Protein 5FQL (pdb70)

B-factor: mean 78.24, std 33.69, range [38.45, 280.52]

Structure (mmCIF, N/CA/C/O backbone):
data_5FQL
#
_entry.id   5FQL
#
_cell.length_a   71.050
_cell.length_b   71.050
_cell.length_c   285.879
_cell.angle_alpha   90.00
_cell.angle_beta   90.00
_cell.angle_gamma   120.00
#
_symmetry.space_group_name_H-M   'P 31 1 2'
#
loop_
_entity.id
_entity.type
_entity.pdbx_description
1 polymer IDURONATE-2-SULFATASE
2 branched 2-acetamido-2-deoxy-beta-D-glucopyranose-(1-4)-[alpha-L-fucopyranose-(1-6)]2-acetamido-2-deoxy-beta-D-glucopyranose
3 branched 2-acetamido-2-deoxy-beta-D-glucopyranose-(1-4)-2-acetamido-2-deoxy-beta-D-glucopyranose
4 non-polymer 'CALCIUM ION'
5 non-polymer 2-acetamido-2-deoxy-beta-D-glucopyranose
6 non-polymer 'CHLORIDE ION'
7 water water
#
loop_
_atom_site.group_PDB
_atom_site.id
_atom_site.type_symbol
_atom_site.label_atom_id
_atom_site.label_alt_id
_atom_site.label_comp_id
_atom_site.label_asym_id
_atom_site.label_entity_id
_atom_site.label_seq_id
_atom_site.pdbx_PDB_ins_code
_atom_site.Cartn_x
_atom_site.Cartn_y
_atom_site.Cartn_z
_atom_site.occupancy
_atom_site.B_iso_or_equiv
_atom_site.auth_seq_id
_atom_site.auth_comp_id
_atom_site.auth_asym_id
_atom_site.auth_atom_id
_atom_site.pdbx_PDB_model_num
ATOM 1 N N . THR A 1 9 ? 56.708 15.091 116.765 1.00 188.04 34 THR A N 1
ATOM 2 C CA . THR A 1 9 ? 55.394 15.316 116.175 1.00 183.08 34 THR A CA 1
ATOM 3 C C . THR A 1 9 ? 54.315 14.577 116.963 1.00 174.33 34 THR A C 1
ATOM 4 O O . THR A 1 9 ? 54.378 13.360 117.132 1.00 178.20 34 THR A O 1
ATOM 14 N N . ASP A 1 10 ? 53.326 15.327 117.447 1.00 159.72 35 ASP A N 1
ATOM 15 C CA . ASP A 1 10 ? 52.253 14.774 118.260 1.00 143.06 35 ASP A CA 1
ATOM 16 C C . ASP A 1 10 ? 50.923 15.344 117.789 1.00 128.64 35 ASP A C 1
ATOM 17 O O . ASP A 1 10 ? 50.867 16.241 116.943 1.00 132.70 35 ASP A O 1
ATOM 26 N N . ALA A 1 11 ? 49.843 14.808 118.350 1.00 107.97 36 ALA A N 1
ATOM 27 C CA . ALA A 1 11 ? 48.498 15.288 118.077 1.00 90.26 36 ALA A CA 1
ATOM 28 C C . ALA A 1 11 ? 48.079 16.290 119.145 1.00 78.07 36 ALA A C 1
ATOM 29 O O . ALA A 1 11 ? 48.465 16.183 120.312 1.00 73.12 36 ALA A O 1
ATOM 36 N N . LEU A 1 12 ? 47.281 17.270 118.731 1.00 74.38 37 LEU A N 1
ATOM 37 C CA . LEU A 1 12 ? 46.887 18.356 119.616 1.00 70.30 37 LEU A CA 1
ATOM 38 C C . LEU A 1 12 ? 45.678 17.963 120.454 1.00 66.38 37 LEU A C 1
ATOM 39 O O . LEU A 1 12 ? 44.784 17.250 119.988 1.00 65.40 37 LEU A O 1
ATOM 55 N N . ASN A 1 13 ? 45.658 18.434 121.698 1.00 61.14 38 ASN A N 1
ATOM 56 C CA . ASN A 1 13 ? 44.487 18.273 122.543 1.00 60.33 38 ASN A CA 1
ATOM 57 C C . ASN A 1 13 ? 43.398 19.250 122.113 1.00 55.56 38 ASN A C 1
ATOM 58 O O . ASN A 1 13 ? 43.644 20.215 121.384 1.00 59.08 38 ASN A O 1
ATOM 69 N N . VAL A 1 14 ? 42.179 18.987 122.576 1.00 55.21 39 VAL A N 1
ATOM 70 C CA . VAL A 1 14 ? 41.025 19.824 122.273 1.00 50.89 39 VAL A CA 1
ATOM 71 C C . VAL A 1 14 ? 40.293 20.127 123.570 1.00 53.61 39 VAL A C 1
ATOM 72 O O . VAL A 1 14 ? 39.928 19.208 124.312 1.00 49.91 39 VAL A O 1
ATOM 85 N N . LEU A 1 15 ? 40.083 21.410 123.839 1.00 53.85 40 LEU A N 1
ATOM 86 C CA . LEU A 1 15 ? 39.191 21.864 124.897 1.00 51.92 40 LEU A CA 1
ATOM 87 C C . LEU A 1 15 ? 38.015 22.562 124.226 1.00 52.60 40 LEU A C 1
ATOM 88 O O . LEU A 1 15 ? 38.166 23.662 123.684 1.00 52.08 40 LEU A O 1
ATOM 104 N N . LEU A 1 16 ? 36.855 21.915 124.247 1.00 51.66 41 LEU A N 1
ATOM 105 C CA . LEU A 1 16 ? 35.632 22.470 123.682 1.00 50.44 41 LEU A CA 1
ATOM 106 C C . LEU A 1 16 ? 34.778 23.031 124.813 1.00 50.95 41 LEU A C 1
ATOM 107 O O . LEU A 1 16 ? 34.315 22.278 125.676 1.00 47.30 41 LEU A O 1
ATOM 123 N N . ILE A 1 17 ? 34.579 24.346 124.808 1.00 52.54 42 ILE A N 1
ATOM 124 C CA . ILE A 1 17 ? 33.767 25.028 125.809 1.00 49.26 42 ILE A CA 1
ATOM 125 C C . ILE A 1 17 ? 32.434 25.391 125.171 1.00 49.37 42 ILE A C 1
ATOM 126 O O . ILE A 1 17 ? 32.392 26.124 124.176 1.00 48.26 42 ILE A O 1
ATOM 142 N N . ILE A 1 18 ? 31.346 24.888 125.749 1.00 51.44 43 ILE A N 1
ATOM 143 C CA . ILE A 1 18 ? 29.991 25.177 125.292 1.00 44.76 43 ILE A CA 1
ATOM 144 C C . ILE A 1 18 ? 29.272 25.919 126.407 1.00 51.19 43 ILE A C 1
ATOM 145 O O . ILE A 1 18 ? 29.331 25.505 127.570 1.00 47.78 43 ILE A O 1
ATOM 161 N N . VAL A 1 19 ? 28.589 27.005 126.055 1.00 47.13 44 VAL A N 1
ATOM 162 C CA . VAL A 1 19 ? 27.825 27.794 127.012 1.00 46.69 44 VAL A CA 1
ATOM 163 C C . VAL A 1 19 ? 26.357 27.752 126.613 1.00 47.47 44 VAL A C 1
ATOM 164 O O . VAL A 1 19 ? 26.018 27.935 125.438 1.00 50.50 44 VAL A O 1
ATOM 177 N N . ASP A 1 20 ? 25.494 27.530 127.596 1.00 47.26 45 ASP A N 1
ATOM 178 C CA . ASP A 1 20 ? 24.063 27.394 127.364 1.00 46.36 45 ASP A CA 1
ATOM 179 C C . ASP A 1 20 ? 23.426 28.778 127.272 1.00 43.88 45 ASP A C 1
ATOM 180 O O . ASP A 1 20 ? 23.507 29.569 128.217 1.00 45.86 45 ASP A O 1
ATOM 189 N N . ASP A 1 21 ? 22.814 29.077 126.126 1.00 46.05 46 ASP A N 1
ATOM 190 C CA . ASP A 1 21 ? 22.015 30.289 125.933 1.00 44.60 46 ASP A CA 1
ATOM 191 C C . ASP A 1 21 ? 22.855 31.564 125.958 1.00 45.74 46 ASP A C 1
ATOM 192 O O . ASP A 1 21 ? 22.341 32.641 126.270 1.00 47.29 46 ASP A O 1
ATOM 201 N N . LEU A 1 22 ? 24.138 31.477 125.620 1.00 43.42 47 LEU A N 1
ATOM 202 C CA . LEU A 1 22 ? 25.000 32.653 125.577 1.00 43.59 47 LEU A CA 1
ATOM 203 C C . LEU A 1 22 ? 24.926 33.294 124.196 1.00 47.85 47 LEU A C 1
ATOM 204 O O . LEU A 1 22 ? 25.316 32.679 123.197 1.00 45.73 47 LEU A O 1
ATOM 220 N N . ARG A 1 23 ? 24.427 34.523 124.142 1.00 51.79 48 ARG A N 1
ATOM 221 C CA . ARG A 1 23 ? 24.527 35.338 122.944 1.00 52.09 48 ARG A CA 1
ATOM 222 C C . ARG A 1 23 ? 25.873 36.049 122.929 1.00 56.37 48 ARG A C 1
ATOM 223 O O . ARG A 1 23 ? 26.574 36.105 123.941 1.00 55.83 48 ARG A O 1
ATOM 244 N N . PRO A 1 24 ? 26.269 36.617 121.788 1.00 56.14 49 PRO A N 1
ATOM 245 C CA . PRO A 1 24 ? 27.583 37.275 121.720 1.00 56.47 49 PRO A CA 1
ATOM 246 C C . PRO A 1 24 ? 27.615 38.638 122.396 1.00 59.32 49 PRO A C 1
ATOM 247 O O . PRO A 1 24 ? 28.172 39.592 121.842 1.00 57.61 49 PRO A O 1
ATOM 258 N N . SER A 1 25 ? 27.030 38.752 123.591 1.00 60.98 50 SER A N 1
ATOM 259 C CA . SER A 1 25 ? 27.124 39.983 124.375 1.00 63.80 50 SER A CA 1
ATOM 260 C C . SER A 1 25 ? 28.471 39.980 125.101 1.00 63.09 50 SER A C 1
ATOM 261 O O . SER A 1 25 ? 28.574 39.786 126.314 1.00 64.64 50 SER A O 1
ATOM 269 N N . LEU A 1 26 ? 29.523 40.194 124.314 1.00 60.53 51 LEU A N 1
ATOM 270 C CA . LEU A 1 26 ? 30.894 40.060 124.779 1.00 56.11 51 LEU A CA 1
ATOM 271 C C . LEU A 1 26 ? 31.719 41.232 124.270 1.00 61.95 51 LEU A C 1
ATOM 272 O O . LEU A 1 26 ? 31.446 41.787 123.202 1.00 62.11 51 LEU A O 1
ATOM 288 N N . GLY A 1 27 ? 32.741 41.598 125.046 1.00 61.92 52 GLY A N 1
ATOM 289 C CA . GLY A 1 27 ? 33.603 42.698 124.646 1.00 64.10 52 GLY A CA 1
ATOM 290 C C . GLY A 1 27 ? 34.251 42.474 123.293 1.00 62.83 52 GLY A C 1
ATOM 291 O O . GLY A 1 27 ? 34.365 43.402 122.488 1.00 63.07 52 GLY A O 1
ATOM 295 N N . CYS A 1 28 ? 34.684 41.242 123.022 1.00 61.23 53 CYS A N 1
ATOM 296 C CA . CYS A 1 28 ? 35.351 40.934 121.762 1.00 64.38 53 CYS A CA 1
ATOM 297 C C . CYS A 1 28 ? 34.388 40.862 120.584 1.00 64.37 53 CYS A C 1
ATOM 298 O O . CYS A 1 28 ? 34.844 40.671 119.451 1.00 68.07 53 CYS A O 1
ATOM 306 N N . TYR A 1 29 ? 33.082 41.004 120.817 1.00 63.93 54 TYR A N 1
ATOM 307 C CA . TYR A 1 29 ? 32.093 41.100 119.751 1.00 58.02 54 TYR A CA 1
ATOM 308 C C . TYR A 1 29 ? 31.508 42.503 119.642 1.00 60.87 54 TYR A C 1
ATOM 309 O O . TYR A 1 29 ? 30.466 42.691 119.007 1.00 60.91 54 TYR A O 1
ATOM 327 N N . GLY A 1 30 ? 32.158 43.493 120.253 1.00 58.66 55 GLY A N 1
ATOM 328 C CA . GLY A 1 30 ? 31.732 44.870 120.148 1.00 60.55 55 GLY A CA 1
ATOM 329 C C . GLY A 1 30 ? 30.819 45.354 121.252 1.00 60.62 55 GLY A C 1
ATOM 330 O O . GLY A 1 30 ? 30.351 46.497 121.185 1.00 62.26 55 GLY A O 1
ATOM 334 N N . ASP A 1 31 ? 30.550 44.533 122.264 1.00 65.29 56 ASP A N 1
ATOM 335 C CA . ASP A 1 31 ? 29.686 44.936 123.369 1.00 69.82 56 ASP A CA 1
ATOM 336 C C . ASP A 1 31 ? 30.521 45.709 124.383 1.00 70.97 56 ASP A C 1
ATOM 337 O O . ASP A 1 31 ? 31.321 45.121 125.119 1.00 73.91 56 ASP A O 1
ATOM 346 N N . LYS A 1 32 ? 30.337 47.025 124.424 1.00 71.18 57 LYS A N 1
ATOM 347 C CA . LYS A 1 32 ? 31.121 47.900 125.285 1.00 75.37 57 LYS A CA 1
ATOM 348 C C . LYS A 1 32 ? 30.556 48.011 126.698 1.00 72.78 57 LYS A C 1
ATOM 349 O O . LYS A 1 32 ? 31.034 48.840 127.478 1.00 71.31 57 LYS A O 1
ATOM 368 N N . LEU A 1 33 ? 29.560 47.197 127.044 1.00 75.08 58 LEU A N 1
ATOM 369 C CA . LEU A 1 33 ? 28.970 47.195 128.377 1.00 79.83 58 LEU A CA 1
ATOM 370 C C . LEU A 1 33 ? 29.316 45.943 129.168 1.00 75.14 58 LEU A C 1
ATOM 371 O O . LEU A 1 33 ? 29.767 46.038 130.314 1.00 74.45 58 LEU A O 1
ATOM 387 N N . VAL A 1 34 ? 29.113 44.764 128.583 1.00 68.43 59 VAL A N 1
ATOM 388 C CA . VAL A 1 34 ? 29.378 43.518 129.291 1.00 66.71 59 VAL A CA 1
ATOM 389 C C . VAL A 1 34 ? 30.878 43.360 129.492 1.00 67.64 59 VAL A C 1
ATOM 390 O O . VAL A 1 34 ? 31.673 43.570 128.566 1.00 70.77 59 VAL A O 1
ATOM 403 N N . ARG A 1 35 ? 31.273 42.984 130.706 1.00 67.74 60 ARG A N 1
ATOM 404 C CA . ARG A 1 35 ? 32.674 42.760 131.046 1.00 69.99 60 ARG A CA 1
ATOM 405 C C . ARG A 1 35 ? 32.976 41.272 130.915 1.00 64.04 60 ARG A C 1
ATOM 406 O O . ARG A 1 35 ? 32.572 40.471 131.764 1.00 62.61 60 ARG A O 1
ATOM 427 N N . SER A 1 36 ? 33.687 40.905 129.851 1.00 62.07 61 SER A N 1
ATOM 428 C CA . SER A 1 36 ? 34.112 39.525 129.616 1.00 59.29 61 SER A CA 1
ATOM 429 C C . SER A 1 36 ? 35.604 39.506 129.304 1.00 61.71 61 SER A C 1
ATOM 430 O O . SER A 1 36 ? 36.026 39.082 128.225 1.00 61.15 61 SER A O 1
ATOM 438 N N . PRO A 1 37 ? 36.437 39.958 130.245 1.00 59.87 62 PRO A N 1
ATOM 439 C CA . PRO A 1 37 ? 37.872 40.095 129.938 1.00 63.52 62 PRO A CA 1
ATOM 440 C C . PRO A 1 37 ? 38.561 38.780 129.616 1.00 60.30 62 PRO A C 1
ATOM 441 O O . PRO A 1 37 ? 39.443 38.748 128.749 1.00 62.83 62 PRO A O 1
ATOM 452 N N . ASN A 1 38 ? 38.189 37.688 130.288 1.00 60.15 63 ASN A N 1
ATOM 453 C CA . ASN A 1 38 ? 38.869 36.417 130.059 1.00 60.01 63 ASN A CA 1
ATOM 454 C C . ASN A 1 38 ? 38.527 35.842 128.691 1.00 60.63 63 ASN A C 1
ATOM 455 O O . ASN A 1 38 ? 39.403 35.311 127.999 1.00 60.40 63 ASN A O 1
ATOM 466 N N . ILE A 1 39 ? 37.260 35.931 128.284 1.00 59.54 64 ILE A N 1
ATOM 467 C CA . ILE A 1 39 ? 36.882 35.467 126.954 1.00 59.32 64 ILE A CA 1
ATOM 468 C C . ILE A 1 39 ? 37.512 36.353 125.888 1.00 58.18 64 ILE A C 1
ATOM 469 O O . ILE A 1 39 ? 37.998 35.862 124.862 1.00 57.03 64 ILE A O 1
ATOM 485 N N . ASP A 1 40 ? 37.515 37.670 126.109 1.00 59.67 65 ASP A N 1
ATOM 486 C CA . ASP A 1 40 ? 38.172 38.571 125.169 1.00 60.70 65 ASP A CA 1
ATOM 487 C C . ASP A 1 40 ? 39.652 38.237 125.038 1.00 62.91 65 ASP A C 1
ATOM 488 O O . ASP A 1 40 ? 40.224 38.332 123.945 1.00 62.16 65 ASP A O 1
ATOM 497 N N . GLN A 1 41 ? 40.292 37.841 126.142 1.00 63.94 66 GLN A N 1
ATOM 498 C CA . GLN A 1 41 ? 41.706 37.489 126.086 1.00 65.41 66 GLN A CA 1
ATOM 499 C C . GLN A 1 41 ? 41.918 36.204 125.297 1.00 62.62 66 GLN A C 1
ATOM 500 O O . GLN A 1 41 ? 42.911 36.070 124.574 1.00 65.68 66 GLN A O 1
ATOM 514 N N . LEU A 1 42 ? 40.998 35.245 125.427 1.00 58.21 67 LEU A N 1
ATOM 515 C CA . LEU A 1 42 ? 41.026 34.077 124.554 1.00 56.22 67 LEU A CA 1
ATOM 516 C C . LEU A 1 42 ? 40.922 34.490 123.091 1.00 57.87 67 LEU A C 1
ATOM 517 O O . LEU A 1 42 ? 41.631 33.952 122.232 1.00 57.09 67 LEU A O 1
ATOM 533 N N . ALA A 1 43 ? 40.040 35.444 122.787 1.00 54.62 68 ALA A N 1
ATOM 534 C CA . ALA A 1 43 ? 39.860 35.869 121.403 1.00 60.03 68 ALA A CA 1
ATOM 535 C C . ALA A 1 43 ? 41.117 36.537 120.860 1.00 60.11 68 ALA A C 1
ATOM 536 O O . ALA A 1 43 ? 41.459 36.363 119.685 1.00 61.05 68 ALA A O 1
ATOM 543 N N . SER A 1 44 ? 41.823 37.298 121.701 1.00 65.32 69 SER A N 1
ATOM 544 C CA . SER A 1 44 ? 43.012 38.009 121.244 1.00 70.03 69 SER A CA 1
ATOM 545 C C . SER A 1 44 ? 44.061 37.070 120.662 1.00 70.09 69 SER A C 1
ATOM 546 O O . SER A 1 44 ? 44.908 37.515 119.879 1.00 72.94 69 SER A O 1
ATOM 554 N N . HIS A 1 45 ? 44.031 35.788 121.026 1.00 70.08 70 HIS A N 1
ATOM 555 C CA . HIS A 1 45 ? 44.953 34.797 120.485 1.00 70.02 70 HIS A CA 1
ATOM 556 C C . HIS A 1 45 ? 44.276 33.849 119.504 1.00 66.64 70 HIS A C 1
ATOM 557 O O . HIS A 1 45 ? 44.886 32.852 119.102 1.00 66.49 70 HIS A O 1
ATOM 571 N N . SER A 1 46 ? 43.039 34.132 119.106 1.00 60.84 71 SER A N 1
ATOM 572 C CA . SER A 1 46 ? 42.217 33.176 118.380 1.00 58.92 71 SER A CA 1
ATOM 573 C C . SER A 1 46 ? 41.689 33.801 117.095 1.00 57.55 71 SER A C 1
ATOM 574 O O . SER A 1 46 ? 41.904 34.983 116.808 1.00 57.74 71 SER A O 1
ATOM 582 N N . LEU A 1 47 ? 40.991 32.977 116.319 1.00 58.54 72 LEU A N 1
ATOM 583 C CA . LEU A 1 47 ? 40.214 33.433 115.177 1.00 60.94 72 LEU A CA 1
ATOM 584 C C . LEU A 1 47 ? 38.754 33.519 115.604 1.00 59.48 72 LEU A C 1
ATOM 585 O O . LEU A 1 47 ? 38.144 32.502 115.953 1.00 58.69 72 LEU A O 1
ATOM 601 N N . LEU A 1 48 ? 38.203 34.728 115.581 1.00 59.06 73 LEU A N 1
ATOM 602 C CA . LEU A 1 48 ? 36.833 34.977 116.006 1.00 59.47 73 LEU A CA 1
ATOM 603 C C . LEU A 1 48 ? 35.938 35.099 114.780 1.00 60.93 73 LEU A C 1
ATOM 604 O O . LEU A 1 48 ? 36.249 35.852 113.852 1.00 64.49 73 LEU A O 1
ATOM 620 N N . PHE A 1 49 ? 34.830 34.363 114.781 1.00 59.92 74 PHE A N 1
ATOM 621 C CA . PHE A 1 49 ? 33.851 34.416 113.702 1.00 60.34 74 PHE A CA 1
ATOM 622 C C . PHE A 1 49 ? 32.723 35.360 114.100 1.00 58.91 74 PHE A C 1
ATOM 623 O O . PHE A 1 49 ? 32.044 35.132 115.107 1.00 60.04 74 PHE A O 1
ATOM 640 N N . GLN A 1 50 ? 32.528 36.416 113.309 1.00 56.71 75 GLN A N 1
ATOM 641 C CA . GLN A 1 50 ? 31.527 37.428 113.624 1.00 58.71 75 GLN A CA 1
ATOM 642 C C . GLN A 1 50 ? 30.117 37.022 113.219 1.00 55.78 75 GLN A C 1
ATOM 643 O O . GLN A 1 50 ? 29.153 37.613 113.718 1.00 56.12 75 GLN A O 1
ATOM 657 N N . ASN A 1 51 ? 29.970 36.034 112.334 1.00 57.32 76 ASN A N 1
ATOM 658 C CA . ASN A 1 51 ? 28.676 35.688 111.750 1.00 59.20 76 ASN A CA 1
ATOM 659 C C . ASN A 1 51 ? 28.472 34.172 111.797 1.00 58.63 76 ASN A C 1
ATOM 660 O O . ASN A 1 51 ? 28.308 33.508 110.774 1.00 61.96 76 ASN A O 1
ATOM 671 N N . ALA A 1 52 ? 28.476 33.623 113.009 1.00 58.60 77 ALA A N 1
ATOM 672 C CA . ALA A 1 52 ? 28.213 32.208 113.230 1.00 55.22 77 ALA A CA 1
ATOM 673 C C . ALA A 1 52 ? 26.804 32.033 113.779 1.00 55.01 77 ALA A C 1
ATOM 674 O O . ALA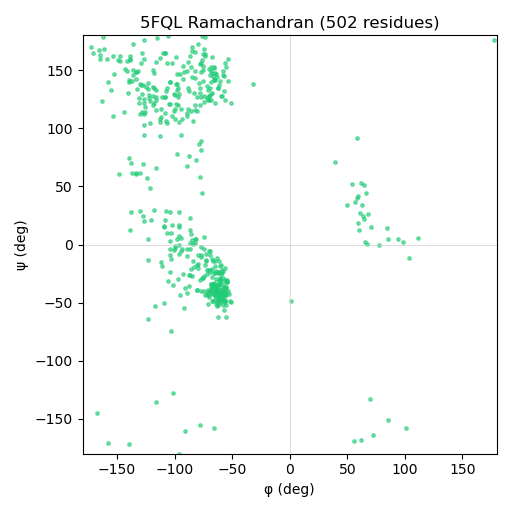 A 1 52 ? 26.355 32.817 114.621 1.00 55.64 77 ALA A O 1
ATOM 681 N N . PHE A 1 53 ? 26.110 31.000 113.304 1.00 51.25 78 PHE A N 1
ATOM 682 C CA . PHE A 1 53 ? 24.701 30.815 113.618 1.00 49.80 78 PHE A CA 1
ATOM 683 C C . PHE A 1 53 ? 24.396 29.348 113.878 1.00 50.28 78 PHE A C 1
ATOM 684 O O . PHE A 1 53 ? 24.908 28.464 113.184 1.00 52.14 78 PHE A O 1
ATOM 701 N N . ALA A 1 54 ? 23.559 29.101 114.883 1.00 48.33 79 ALA A N 1
ATOM 702 C CA . ALA A 1 54 ? 23.045 27.769 115.150 1.00 46.29 79 ALA A CA 1
ATOM 703 C C . ALA A 1 54 ? 21.952 27.418 114.145 1.00 46.58 79 ALA A C 1
ATOM 704 O O . ALA A 1 54 ? 21.339 28.290 113.524 1.00 45.92 79 ALA A O 1
ATOM 711 N N . GLN A 1 55 ? 21.708 26.118 113.990 1.00 48.50 80 GLN A N 1
ATOM 712 C CA . GLN A 1 55 ? 20.736 25.644 113.014 1.00 49.63 80 GLN A CA 1
ATOM 713 C C . GLN A 1 55 ? 19.316 25.616 113.558 1.00 50.45 80 GLN A C 1
ATOM 714 O O . GLN A 1 55 ? 18.365 25.607 112.768 1.00 49.74 80 GLN A O 1
ATOM 728 N N . GLN A 1 56 ? 19.153 25.596 114.879 1.00 47.76 81 GLN A N 1
ATOM 729 C CA . GLN A 1 56 ? 17.851 25.760 115.511 1.00 49.46 81 GLN A CA 1
ATOM 730 C C . GLN A 1 56 ? 18.091 26.292 116.916 1.00 49.01 81 GLN A C 1
ATOM 731 O O . GLN A 1 56 ? 18.954 25.777 117.630 1.00 48.96 81 GLN A O 1
ATOM 745 N N . ALA A 1 57 ? 17.340 27.323 117.303 1.00 49.69 82 ALA A N 1
ATOM 746 C CA . ALA A 1 57 ? 17.625 28.067 118.532 1.00 49.42 82 ALA A CA 1
ATOM 747 C C . ALA A 1 57 ? 16.902 27.427 119.719 1.00 49.60 82 ALA A C 1
ATOM 748 O O . ALA A 1 57 ? 15.981 27.987 120.317 1.00 47.46 82 ALA A O 1
ATOM 755 N N . VAL A 1 58 ? 17.355 26.227 120.063 1.00 46.77 83 VAL A N 1
ATOM 756 C CA . VAL A 1 58 ? 16.887 25.543 121.261 1.00 47.76 83 VAL A CA 1
ATOM 757 C C . VAL A 1 58 ? 17.830 24.367 121.523 1.00 50.36 83 VAL A C 1
ATOM 758 O O . VAL A 1 58 ? 18.418 23.816 120.593 1.00 48.17 83 VAL A O 1
ATOM 782 N N . ALA A 1 60 ? 18.447 20.901 122.677 1.00 42.10 85 ALA A N 1
ATOM 783 C CA . ALA A 1 60 ? 18.737 19.555 122.186 1.00 42.26 85 ALA A CA 1
ATOM 784 C C . ALA A 1 60 ? 18.865 19.505 120.659 1.00 44.53 85 ALA A C 1
ATOM 785 O O . ALA A 1 60 ? 19.824 18.928 120.145 1.00 42.57 85 ALA A O 1
ATOM 792 N N . PRO A 1 61 ? 17.913 20.095 119.928 1.00 47.04 86 PRO A N 1
ATOM 793 C CA . PRO A 1 61 ? 18.066 20.139 118.464 1.00 52.05 86 PRO A CA 1
ATOM 794 C C . PRO A 1 61 ? 19.390 20.737 118.022 1.00 51.03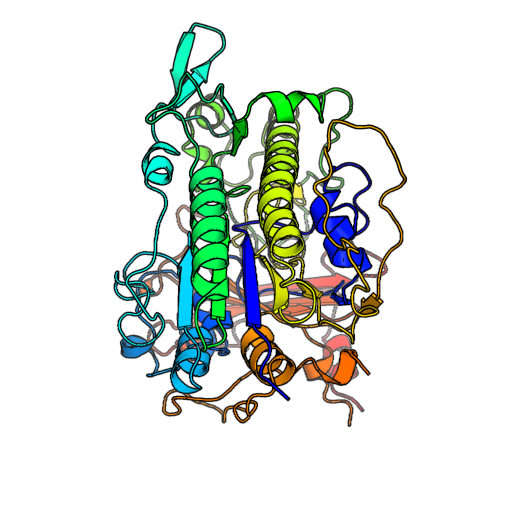 86 PRO A C 1
ATOM 795 O O . PRO A 1 61 ? 20.002 20.241 117.067 1.00 49.52 86 PRO A O 1
ATOM 806 N N . SER A 1 62 ? 19.853 21.793 118.695 1.00 42.81 87 SER A N 1
ATOM 807 C CA . SER A 1 62 ? 21.117 22.406 118.306 1.00 42.44 87 SER A CA 1
ATOM 808 C C . SER A 1 62 ? 22.296 21.533 118.704 1.00 43.69 87 SER A C 1
ATOM 809 O O . SER A 1 62 ? 23.233 21.348 117.919 1.00 45.66 87 SER A O 1
ATOM 817 N N . ARG A 1 63 ? 22.264 20.981 119.916 1.00 46.88 88 ARG A N 1
ATOM 818 C CA . ARG A 1 63 ? 23.407 20.228 120.417 1.00 48.90 88 ARG A CA 1
ATOM 819 C C . ARG A 1 63 ? 23.573 18.915 119.666 1.00 45.95 88 ARG A C 1
ATOM 820 O O . ARG A 1 63 ? 24.686 18.556 119.266 1.00 48.35 88 ARG A O 1
ATOM 841 N N . VAL A 1 64 ? 22.477 18.183 119.459 1.00 44.42 89 VAL A N 1
ATOM 842 C CA . VAL A 1 64 ? 22.561 16.958 118.671 1.00 43.30 89 VAL A CA 1
ATOM 843 C C . VAL A 1 64 ? 23.012 17.274 117.254 1.00 48.53 89 VAL A C 1
ATOM 844 O O . VAL A 1 64 ? 23.729 16.483 116.629 1.00 46.90 89 VAL A O 1
ATOM 857 N N . SER A 1 65 ? 22.608 18.431 116.726 1.00 51.69 90 SER A N 1
ATOM 858 C CA . SER A 1 65 ? 23.023 18.823 115.386 1.00 51.07 90 SER A CA 1
ATOM 859 C C . SER A 1 65 ? 24.536 18.977 115.305 1.00 54.05 90 SER A C 1
ATOM 860 O O . SER A 1 65 ? 25.205 18.260 114.553 1.00 53.17 90 SER A O 1
ATOM 868 N N . PHE A 1 66 ? 25.102 19.909 116.077 1.00 51.25 91 PHE A N 1
ATOM 869 C CA . PHE A 1 66 ? 26.521 20.202 115.914 1.00 52.70 91 PHE A CA 1
ATOM 870 C C . PHE A 1 66 ? 27.422 19.155 116.554 1.00 53.87 91 PHE A C 1
ATOM 871 O O . PHE A 1 66 ? 28.631 19.173 116.301 1.00 55.67 91 PHE A O 1
ATOM 888 N N . LEU A 1 67 ? 26.875 18.241 117.355 1.00 50.55 92 LEU A N 1
ATOM 889 C CA . LEU A 1 67 ? 27.679 17.148 117.885 1.00 51.89 92 LEU A CA 1
ATOM 890 C C . LEU A 1 67 ? 27.771 15.973 116.923 1.00 51.49 92 LEU A C 1
ATOM 891 O O . LEU A 1 67 ? 28.764 15.236 116.955 1.00 52.75 92 LEU A O 1
ATOM 907 N N . THR A 1 68 ? 26.768 15.783 116.065 1.00 52.72 93 THR A N 1
ATOM 908 C CA . THR A 1 68 ? 26.826 14.783 115.006 1.00 53.65 93 THR A CA 1
ATOM 909 C C . THR A 1 68 ? 27.259 15.362 113.667 1.00 56.46 93 THR A C 1
ATOM 910 O O . THR A 1 68 ? 27.485 14.597 112.724 1.00 56.18 93 THR A O 1
ATOM 921 N N . GLY A 1 69 ? 27.373 16.684 113.558 1.00 56.69 94 GLY A N 1
ATOM 922 C CA . GLY A 1 69 ? 27.728 17.299 112.297 1.00 53.08 94 GLY A CA 1
ATOM 923 C C . GLY A 1 69 ? 26.650 17.224 111.243 1.00 56.55 94 GLY A C 1
ATOM 924 O O . GLY A 1 69 ? 26.936 17.447 110.062 1.00 54.06 94 GLY A O 1
ATOM 928 N N . ARG A 1 70 ? 25.417 16.911 111.633 1.00 53.71 95 ARG A N 1
ATOM 929 C CA . ARG A 1 70 ? 24.291 16.835 110.715 1.00 53.81 95 ARG A CA 1
ATOM 930 C C . ARG A 1 70 ? 23.294 17.943 111.024 1.00 55.41 95 ARG A C 1
ATOM 931 O O . ARG A 1 70 ? 23.275 18.508 112.121 1.00 54.44 95 ARG A O 1
ATOM 952 N N . ARG A 1 71 ? 22.455 18.236 110.042 1.00 53.61 96 ARG A N 1
ATOM 953 C CA . ARG A 1 71 ? 21.456 19.281 110.179 1.00 54.79 96 ARG A CA 1
ATOM 954 C C . ARG A 1 71 ? 20.187 18.732 110.814 1.00 54.97 96 ARG A C 1
ATOM 955 O O . ARG A 1 71 ? 19.966 17.517 110.841 1.00 56.74 96 ARG A O 1
ATOM 976 N N . PRO A 1 72 ? 19.330 19.606 111.342 1.00 52.21 97 PRO A N 1
ATOM 977 C CA . PRO A 1 72 ? 18.100 19.123 111.990 1.00 52.80 97 PRO A CA 1
ATOM 978 C C . PRO A 1 72 ? 17.244 18.231 111.108 1.00 51.73 97 PRO A C 1
ATOM 979 O O . PRO A 1 72 ? 16.580 17.324 111.625 1.00 50.71 97 PRO A O 1
ATOM 990 N N . ASP A 1 73 ? 17.229 18.452 109.793 1.00 52.47 98 ASP A N 1
ATOM 991 C CA . ASP A 1 73 ? 16.433 17.610 108.909 1.00 56.50 98 ASP A CA 1
ATOM 992 C C . ASP A 1 73 ? 17.081 16.258 108.644 1.00 54.31 98 ASP A C 1
ATOM 993 O O . ASP A 1 73 ? 16.431 15.383 108.059 1.00 58.81 98 ASP A O 1
ATOM 1002 N N . THR A 1 74 ? 18.333 16.067 109.059 1.00 56.35 99 THR A N 1
ATOM 1003 C CA . THR A 1 74 ? 18.962 14.752 109.063 1.00 55.76 99 THR A CA 1
ATOM 1004 C C . THR A 1 74 ? 18.838 14.076 110.425 1.00 60.27 99 THR A C 1
ATOM 1005 O O . THR A 1 74 ? 18.552 12.876 110.495 1.00 59.29 99 THR A O 1
ATOM 1016 N N . THR A 1 75 ? 19.056 14.823 111.512 1.00 56.06 100 THR A N 1
ATOM 1017 C CA . THR A 1 75 ? 18.787 14.293 112.843 1.00 58.49 100 THR A CA 1
ATOM 1018 C C . THR A 1 75 ? 17.296 14.123 113.092 1.00 56.81 100 THR A C 1
ATOM 1019 O O . THR A 1 75 ? 16.911 13.337 113.964 1.00 58.10 100 THR A O 1
ATOM 1030 N N . ARG A 1 76 ? 16.456 14.841 112.344 1.00 56.08 101 ARG A N 1
ATOM 1031 C CA . ARG A 1 76 ? 15.008 14.828 112.547 1.00 54.09 101 ARG A CA 1
ATOM 1032 C C . ARG A 1 76 ? 14.650 15.060 114.013 1.00 57.81 101 ARG A C 1
ATOM 1033 O O . ARG A 1 76 ? 13.663 14.523 114.522 1.00 55.06 101 ARG A O 1
ATOM 1054 N N . LEU A 1 77 ? 15.451 15.876 114.697 1.00 52.27 102 LEU A N 1
ATOM 1055 C CA . LEU A 1 77 ? 15.221 16.233 116.093 1.00 56.17 102 LEU A CA 1
ATOM 1056 C C . LEU A 1 77 ? 14.874 17.715 116.154 1.00 50.33 102 LEU A C 1
ATOM 1057 O O . LEU A 1 77 ? 15.753 18.571 116.007 1.00 50.34 102 LEU A O 1
ATOM 1073 N N . TYR A 1 78 ? 13.593 18.014 116.370 1.00 52.41 103 TYR A N 1
ATOM 1074 C CA . TYR A 1 78 ? 13.129 19.386 116.510 1.00 53.52 103 TYR A CA 1
ATOM 1075 C C . TYR A 1 78 ? 12.658 19.711 117.920 1.00 53.53 103 TYR A C 1
ATOM 1076 O O . TYR A 1 78 ? 12.496 20.894 118.242 1.00 51.10 103 TYR A O 1
ATOM 1094 N N . ASP A 1 79 ? 12.431 18.700 118.759 1.00 55.18 104 ASP A N 1
ATOM 1095 C CA . ASP A 1 79 ? 12.166 18.904 120.179 1.00 56.10 104 ASP A CA 1
ATOM 1096 C C . ASP A 1 79 ? 13.299 18.271 120.983 1.00 57.57 104 ASP A C 1
ATOM 1097 O O . ASP A 1 79 ? 14.471 18.442 120.633 1.00 57.93 104 ASP A O 1
ATOM 1106 N N . PHE A 1 80 ? 12.980 17.538 122.055 1.00 56.89 105 PHE A N 1
ATOM 1107 C CA . PHE A 1 80 ? 14.009 16.843 122.822 1.00 59.83 105 PHE A CA 1
ATOM 1108 C C . PHE A 1 80 ? 13.560 15.438 123.204 1.00 58.73 105 PHE A C 1
ATOM 1109 O O . PHE A 1 80 ? 14.015 14.891 124.215 1.00 58.41 105 PHE A O 1
ATOM 1126 N N . ASN A 1 81 ? 12.691 14.829 122.396 1.00 62.64 106 ASN A N 1
ATOM 1127 C CA . ASN A 1 81 ? 12.019 13.589 122.766 1.00 64.18 106 ASN A CA 1
ATOM 1128 C C . ASN A 1 81 ? 12.355 12.435 121.823 1.00 59.97 106 ASN A C 1
ATOM 1129 O O . ASN A 1 81 ? 11.540 11.529 121.639 1.00 62.72 106 ASN A O 1
ATOM 1140 N N . SER A 1 82 ? 13.545 12.440 121.224 1.00 51.13 107 SER A N 1
ATOM 1141 C CA . SER A 1 82 ? 13.970 11.304 120.417 1.00 51.90 107 SER A CA 1
ATOM 1142 C C . SER A 1 82 ? 15.489 11.209 120.411 1.00 49.69 107 SER A C 1
ATOM 1143 O O . SER A 1 82 ? 16.194 12.221 120.461 1.00 47.86 107 SER A O 1
ATOM 1151 N N . TYR A 1 83 ? 15.976 9.972 120.342 1.00 53.20 108 TYR A N 1
ATOM 1152 C CA . TYR A 1 83 ? 17.400 9.664 120.282 1.00 52.75 108 TYR A CA 1
ATOM 1153 C C . TYR A 1 83 ? 17.774 9.408 118.826 1.00 53.94 108 TYR A C 1
ATOM 1154 O O . TYR A 1 83 ? 17.220 8.502 118.193 1.00 53.54 108 TYR A O 1
ATOM 1172 N N . TRP A 1 84 ? 18.711 10.202 118.298 1.00 52.93 109 TRP A N 1
ATOM 1173 C CA . TRP A 1 84 ? 18.957 10.198 116.857 1.00 59.90 109 TRP A CA 1
ATOM 1174 C C . TRP A 1 84 ? 19.351 8.813 116.356 1.00 57.09 109 TRP A C 1
ATOM 1175 O O . TRP A 1 84 ? 18.918 8.393 115.277 1.00 59.77 109 TRP A O 1
ATOM 1196 N N . ARG A 1 85 ? 20.166 8.084 117.123 1.00 60.19 110 ARG A N 1
ATOM 1197 C CA . ARG A 1 85 ? 20.644 6.782 116.664 1.00 61.07 110 ARG A CA 1
ATOM 1198 C C . ARG A 1 85 ? 19.503 5.813 116.383 1.00 64.39 110 ARG A C 1
ATOM 1199 O O . ARG A 1 85 ? 19.675 4.886 115.584 1.00 66.33 110 ARG A O 1
ATOM 1220 N N . VAL A 1 86 ? 18.347 6.008 117.012 1.00 63.98 111 VAL A N 1
ATOM 1221 C CA . VAL A 1 86 ? 17.180 5.163 116.788 1.00 67.02 111 VAL A CA 1
ATOM 1222 C C . VAL A 1 86 ? 16.216 5.890 115.861 1.00 63.66 111 VAL A C 1
ATOM 1223 O O . VAL A 1 86 ? 15.537 5.269 115.036 1.00 65.04 111 VAL A O 1
ATOM 1236 N N . HIS A 1 87 ? 16.158 7.216 115.993 1.00 59.81 112 HIS A N 1
ATOM 1237 C CA . HIS A 1 87 ? 15.137 8.003 115.311 1.00 59.91 112 HIS A CA 1
ATOM 1238 C C . HIS A 1 87 ? 15.494 8.255 113.850 1.00 59.33 112 HIS A C 1
ATOM 1239 O O . HIS A 1 87 ? 14.616 8.220 112.982 1.00 59.14 112 HIS A O 1
ATOM 1253 N N . ALA A 1 88 ? 16.771 8.507 113.562 1.00 63.00 113 ALA A N 1
ATOM 1254 C CA . ALA A 1 88 ? 17.206 8.890 112.223 1.00 65.74 113 ALA A CA 1
ATOM 1255 C C . ALA A 1 88 ? 18.275 7.954 111.678 1.00 66.76 113 ALA A C 1
ATOM 1256 O O . ALA A 1 88 ? 18.040 7.278 110.671 1.00 70.94 113 ALA A O 1
ATOM 1263 N N . GLY A 1 89 ? 19.444 7.900 112.305 1.00 58.21 114 GLY A N 1
ATOM 1264 C CA . GLY A 1 89 ? 20.519 7.046 111.834 1.00 55.48 114 GLY A CA 1
ATOM 1265 C C . GLY A 1 89 ? 21.633 7.004 112.854 1.00 56.41 114 GLY A C 1
ATOM 1266 O O . GLY A 1 89 ? 21.705 7.832 113.766 1.00 56.33 114 GLY A O 1
ATOM 1270 N N . ASN A 1 90 ? 22.515 6.019 112.679 1.00 55.28 115 ASN A N 1
ATOM 1271 C CA . ASN A 1 90 ? 23.589 5.751 113.635 1.00 58.23 115 ASN A CA 1
ATOM 1272 C C . ASN A 1 90 ? 24.733 6.755 113.461 1.00 53.63 115 ASN A C 1
ATOM 1273 O O . ASN A 1 90 ? 25.890 6.403 113.230 1.00 55.21 115 ASN A O 1
ATOM 1283 N N . PHE A 1 91 ? 24.387 8.033 113.598 1.00 52.54 116 PHE A N 1
ATOM 1284 C CA . PHE A 1 91 ? 25.337 9.105 113.327 1.00 50.41 116 PHE A CA 1
ATOM 1285 C C . PHE A 1 91 ? 26.412 9.158 114.405 1.00 55.21 116 PHE A C 1
ATOM 1286 O O . PHE A 1 91 ? 26.113 9.122 115.604 1.00 51.29 116 PHE A O 1
ATOM 1303 N N . SER A 1 92 ? 27.666 9.254 113.975 1.00 55.54 117 SER A N 1
ATOM 1304 C CA . SER A 1 92 ? 28.774 9.393 114.904 1.00 59.74 117 SER A CA 1
ATOM 1305 C C . SER A 1 92 ? 28.863 10.826 115.420 1.00 55.36 117 SER A C 1
ATOM 1306 O O . SER A 1 92 ? 28.411 11.777 114.777 1.00 56.63 117 SER A O 1
ATOM 1314 N N . THR A 1 93 ? 29.460 10.971 116.598 1.00 53.48 118 THR A N 1
ATOM 1315 C CA . THR A 1 93 ? 29.612 12.263 117.248 1.00 47.30 118 THR A CA 1
ATOM 1316 C C . THR A 1 93 ? 31.076 12.685 117.233 1.00 50.91 118 THR A C 1
ATOM 1317 O O . THR A 1 93 ? 31.979 11.885 116.974 1.00 49.37 118 THR A O 1
ATOM 1328 N N . ILE A 1 94 ? 31.302 13.966 117.514 1.00 47.29 119 ILE A N 1
ATOM 1329 C CA . ILE A 1 94 ? 32.655 14.516 117.576 1.00 49.75 119 ILE A CA 1
ATOM 1330 C C . ILE A 1 94 ? 33.467 13.727 118.598 1.00 49.78 119 ILE A C 1
ATOM 1331 O O . ILE A 1 94 ? 34.525 13.183 118.248 1.00 51.62 119 ILE A O 1
ATOM 1347 N N . PRO A 1 95 ? 33.032 13.628 119.861 1.00 50.58 120 PRO A N 1
ATOM 1348 C CA . PRO A 1 95 ? 33.861 12.908 120.843 1.00 49.72 120 PRO A CA 1
ATOM 1349 C C . PRO A 1 95 ? 34.016 11.433 120.522 1.00 53.07 120 PRO A C 1
ATOM 1350 O O . PRO A 1 95 ? 35.083 10.860 120.772 1.00 53.95 120 PRO A O 1
ATOM 1361 N N . GLN A 1 96 ? 32.979 10.795 119.973 1.00 53.06 121 GLN A N 1
ATOM 1362 C CA . GLN A 1 96 ? 33.129 9.416 119.520 1.00 54.24 121 GLN A CA 1
ATOM 1363 C C . GLN A 1 96 ? 34.252 9.301 118.500 1.00 54.19 121 GLN A C 1
ATOM 1364 O O . GLN A 1 96 ? 35.072 8.377 118.566 1.00 52.62 121 GLN A O 1
ATOM 1378 N N . TYR A 1 97 ? 34.309 10.237 117.551 1.00 55.10 122 TYR A N 1
ATOM 1379 C CA . TYR A 1 97 ? 35.324 10.178 116.505 1.00 55.11 122 TYR A CA 1
ATOM 1380 C C . TYR A 1 97 ? 36.722 10.355 117.083 1.00 54.37 122 TYR A C 1
ATOM 1381 O O . TYR A 1 97 ? 37.651 9.630 116.708 1.00 53.16 122 TYR A O 1
ATOM 1399 N N . PHE A 1 98 ? 36.892 11.308 118.002 1.00 55.43 123 PHE A N 1
ATOM 1400 C CA . PHE A 1 98 ? 38.196 11.493 118.631 1.00 53.87 123 PHE A CA 1
ATOM 1401 C C . PHE A 1 98 ? 38.585 10.275 119.458 1.00 56.23 123 PHE A C 1
ATOM 1402 O O . PHE A 1 98 ? 39.748 9.856 119.449 1.00 56.60 123 PHE A O 1
ATOM 1419 N N . LYS A 1 99 ? 37.627 9.687 120.178 1.00 55.09 124 LYS A N 1
ATOM 1420 C CA . LYS A 1 99 ? 37.942 8.515 120.988 1.00 56.50 124 LYS A CA 1
ATOM 1421 C C . LYS A 1 99 ? 38.395 7.355 120.113 1.00 60.07 124 LYS A C 1
ATOM 1422 O O . LYS A 1 99 ? 39.302 6.602 120.487 1.00 59.05 124 LYS A O 1
ATOM 1441 N N . GLU A 1 100 ? 37.773 7.192 118.944 1.00 64.62 125 GLU A N 1
ATOM 1442 C CA . GLU A 1 100 ? 38.203 6.165 118.005 1.00 67.52 125 GLU A CA 1
ATOM 1443 C C . GLU A 1 100 ? 39.587 6.437 117.436 1.00 65.21 125 GLU A C 1
ATOM 1444 O O . GLU A 1 100 ? 40.182 5.530 116.846 1.00 67.05 125 GLU A O 1
ATOM 1456 N N . ASN A 1 101 ? 40.111 7.652 117.598 1.00 62.45 126 ASN A N 1
ATOM 1457 C CA . ASN A 1 101 ? 41.435 8.013 117.108 1.00 63.02 126 ASN A CA 1
ATOM 1458 C C . ASN A 1 101 ? 42.445 8.152 118.245 1.00 64.66 126 ASN A C 1
ATOM 1459 O O . ASN A 1 101 ? 43.408 8.915 118.141 1.00 65.91 126 ASN A O 1
ATOM 1470 N N . GLY A 1 102 ? 42.238 7.418 119.337 1.00 65.31 127 GLY A N 1
ATOM 1471 C CA . GLY A 1 102 ? 43.205 7.368 120.414 1.00 67.33 127 GLY A CA 1
ATOM 1472 C C . GLY A 1 102 ? 43.111 8.482 121.432 1.00 65.79 127 GLY A C 1
ATOM 1473 O O . GLY A 1 102 ? 44.051 8.660 122.214 1.00 65.98 127 GLY A O 1
ATOM 1477 N N . TYR A 1 103 ? 42.017 9.235 121.453 1.00 64.54 128 TYR A N 1
ATOM 1478 C CA . TYR A 1 103 ? 41.840 10.306 122.422 1.00 61.21 128 TYR A CA 1
ATOM 1479 C C . TYR A 1 103 ? 41.117 9.798 123.662 1.00 58.89 128 TYR A C 1
ATOM 1480 O O . TYR A 1 103 ? 40.288 8.886 123.594 1.00 57.10 128 TYR A O 1
ATOM 1498 N N . VAL A 1 104 ? 41.446 10.398 124.802 1.00 55.14 129 VAL A N 1
ATOM 1499 C CA . VAL A 1 104 ? 40.631 10.283 126.006 1.00 52.88 129 VAL A CA 1
ATOM 1500 C C . VAL A 1 104 ? 39.611 11.413 125.945 1.00 52.47 129 VAL A C 1
ATOM 1501 O O . VAL A 1 104 ? 39.974 12.590 126.012 1.00 54.59 129 VAL A O 1
ATOM 1514 N N . THR A 1 105 ? 38.338 11.059 125.804 1.00 49.82 130 THR A N 1
ATOM 1515 C CA . THR A 1 105 ? 37.269 12.028 125.615 1.00 47.79 130 THR A CA 1
ATOM 1516 C C . THR A 1 105 ? 36.441 12.110 126.889 1.00 48.46 130 THR A C 1
ATOM 1517 O O . THR A 1 105 ? 36.042 11.080 127.442 1.00 46.74 130 THR A O 1
ATOM 1528 N N . MET A 1 106 ? 36.183 13.335 127.345 1.00 50.54 131 MET A N 1
ATOM 1529 C CA . MET A 1 106 ? 35.595 13.571 128.656 1.00 50.16 131 MET A CA 1
ATOM 1530 C C . MET A 1 106 ? 34.569 14.689 128.562 1.00 48.22 131 MET A C 1
ATOM 1531 O O . MET A 1 106 ? 34.777 15.675 127.849 1.00 46.78 131 MET A O 1
ATOM 1545 N N . SER A 1 107 ? 33.468 14.535 129.296 1.00 46.05 132 SER A N 1
ATOM 1546 C CA . SER A 1 107 ? 32.380 15.503 129.296 1.00 43.78 132 SER A CA 1
ATOM 1547 C C . SER A 1 107 ? 32.139 16.013 130.710 1.00 47.49 132 SER A C 1
ATOM 1548 O O . SER A 1 107 ? 31.976 15.221 131.646 1.00 41.11 132 SER A O 1
ATOM 1556 N N . VAL A 1 108 ? 32.114 17.335 130.855 1.00 45.19 133 VAL A N 1
ATOM 1557 C CA . VAL A 1 108 ? 31.818 17.999 132.116 1.00 45.77 133 VAL A CA 1
ATOM 1558 C C . VAL A 1 108 ? 30.692 18.990 131.865 1.00 46.69 133 VAL A C 1
ATOM 1559 O O . VAL A 1 108 ? 30.799 19.841 130.975 1.00 48.42 133 VAL A O 1
ATOM 1572 N N . GLY A 1 109 ? 29.617 18.876 132.638 1.00 44.04 134 GLY A N 1
ATOM 1573 C CA . GLY A 1 109 ? 28.513 19.808 132.526 1.00 42.72 134 GLY A CA 1
ATOM 1574 C C . GLY A 1 109 ? 27.512 19.435 131.452 1.00 41.56 134 GLY A C 1
ATOM 1575 O O . GLY A 1 109 ? 27.336 18.255 131.136 1.00 38.74 134 GLY A O 1
ATOM 1579 N N . LYS A 1 110 ? 26.847 20.441 130.885 1.00 42.37 135 LYS A N 1
ATOM 1580 C CA . LYS A 1 110 ? 25.808 20.226 129.879 1.00 45.08 135 LYS A CA 1
ATOM 1581 C C . LYS A 1 110 ? 26.443 20.333 128.498 1.00 45.16 135 LYS A C 1
ATOM 1582 O O . LYS A 1 110 ? 26.585 21.420 127.938 1.00 44.98 135 LYS A O 1
ATOM 1601 N N . VAL A 1 111 ? 26.830 19.183 127.946 1.00 43.77 136 VAL A N 1
ATOM 1602 C CA . VAL A 1 111 ? 27.355 19.104 126.586 1.00 45.49 136 VAL A CA 1
ATOM 1603 C C . VAL A 1 111 ? 26.251 18.544 125.698 1.00 45.31 136 VAL A C 1
ATOM 1604 O O . VAL A 1 111 ? 25.633 19.278 124.918 1.00 44.53 136 VAL A O 1
ATOM 1617 N N . PHE A 1 112 ? 25.999 17.243 125.804 1.00 44.65 137 PHE A N 1
ATOM 1618 C CA . PHE A 1 112 ? 24.750 16.692 125.300 1.00 44.50 137 PHE A CA 1
ATOM 1619 C C . PHE A 1 112 ? 23.585 17.239 126.115 1.00 48.71 137 PHE A C 1
ATOM 1620 O O . PHE A 1 112 ? 23.734 17.603 127.285 1.00 44.59 137 PHE A O 1
ATOM 1637 N N . HIS A 1 113 ? 22.421 17.302 125.492 1.00 48.68 138 HIS A N 1
ATOM 1638 C CA . HIS A 1 113 ? 21.225 17.635 126.252 1.00 48.98 138 HIS A CA 1
ATOM 1639 C C . HIS A 1 113 ? 20.761 16.401 127.020 1.00 49.92 138 HIS A C 1
ATOM 1640 O O . HIS A 1 113 ? 20.640 15.324 126.428 1.00 48.04 138 HIS A O 1
ATOM 1654 N N . PRO A 1 114 ? 20.497 16.509 128.320 1.00 50.55 139 PRO A N 1
ATOM 1655 C CA . PRO A 1 114 ? 20.143 15.316 129.093 1.00 53.30 139 PRO A CA 1
ATOM 1656 C C . PRO A 1 114 ? 18.790 14.766 128.672 1.00 53.74 139 PRO A C 1
ATOM 1657 O O . PRO A 1 114 ? 17.974 15.444 128.045 1.00 56.05 139 PRO A O 1
ATOM 1668 N N . GLY A 1 115 ? 18.562 13.510 129.029 1.00 49.42 140 GLY A N 1
ATOM 1669 C CA . GLY A 1 115 ? 17.327 12.837 128.698 1.00 49.67 140 GLY A CA 1
ATOM 1670 C C . GLY A 1 115 ? 17.467 11.914 127.504 1.00 49.65 140 GLY A C 1
ATOM 1671 O O . GLY A 1 115 ? 18.556 11.463 127.140 1.00 46.56 140 GLY A O 1
ATOM 1675 N N . ILE A 1 116 ? 16.322 11.639 126.877 1.00 55.33 141 ILE A N 1
ATOM 1676 C CA . ILE A 1 116 ? 16.285 10.637 125.819 1.00 57.84 141 ILE A CA 1
ATOM 1677 C C . ILE A 1 116 ? 17.108 11.075 124.615 1.00 57.03 141 ILE A C 1
ATOM 1678 O O . ILE A 1 116 ? 17.706 10.235 123.932 1.00 54.82 141 ILE A O 1
ATOM 1694 N N . SER A 1 117 ? 17.161 12.379 124.329 1.00 52.13 142 SER A N 1
ATOM 1695 C CA . SER A 1 117 ? 17.894 12.848 123.158 1.00 51.91 142 SER A CA 1
ATOM 1696 C C . SER A 1 117 ? 19.348 12.390 123.167 1.00 51.21 142 SER A C 1
ATOM 1697 O O . SER A 1 117 ? 19.985 12.370 122.108 1.00 51.19 142 SER A O 1
ATOM 1705 N N . SER A 1 118 ? 19.888 12.021 124.333 1.00 48.71 143 SER A N 1
ATOM 1706 C CA . SER A 1 118 ? 21.193 11.374 124.427 1.00 47.65 143 SER A CA 1
ATOM 1707 C C . SER A 1 118 ? 21.091 10.000 125.084 1.00 45.68 143 SER A C 1
ATOM 1708 O O . SER A 1 118 ? 22.088 9.481 125.596 1.00 45.74 143 SER A O 1
ATOM 1716 N N . ASN A 1 119 ? 19.898 9.402 125.069 1.00 45.49 144 ASN A N 1
ATOM 1717 C CA . ASN A 1 119 ? 19.643 8.076 125.637 1.00 46.57 144 ASN A CA 1
ATOM 1718 C C . ASN A 1 119 ? 19.933 8.023 127.138 1.00 48.10 144 ASN A C 1
ATOM 1719 O O . ASN A 1 119 ? 20.248 6.961 127.683 1.00 46.63 144 ASN A O 1
ATOM 1729 N N . HIS A 1 120 ? 19.819 9.160 127.825 1.00 48.11 145 HIS A N 1
ATOM 1730 C CA . HIS A 1 120 ? 19.960 9.266 129.274 1.00 54.86 145 HIS A CA 1
ATOM 1731 C C . HIS A 1 120 ? 21.361 8.936 129.767 1.00 55.20 145 HIS A C 1
ATOM 1732 O O . HIS A 1 120 ? 21.586 8.942 130.983 1.00 59.13 145 HIS A O 1
ATOM 1746 N N . THR A 1 121 ? 22.310 8.643 128.875 1.00 55.98 146 THR A N 1
ATOM 1747 C CA . THR A 1 121 ? 23.658 8.259 129.276 1.00 54.37 146 THR A CA 1
ATOM 1748 C C . THR A 1 121 ? 24.713 9.122 128.594 1.00 52.16 146 THR A C 1
ATOM 1749 O O . THR A 1 121 ? 25.879 8.721 128.517 1.00 49.72 146 THR A O 1
ATOM 1760 N N . ASP A 1 122 ? 24.328 10.296 128.097 1.00 50.08 147 ASP A N 1
ATOM 1761 C CA . ASP A 1 122 ? 25.237 11.152 127.340 1.00 51.38 147 ASP A CA 1
ATOM 1762 C C . ASP A 1 122 ? 25.806 10.405 126.135 1.00 51.06 147 ASP A C 1
ATOM 1763 O O . ASP A 1 122 ? 26.969 10.577 125.764 1.00 49.42 147 ASP A O 1
ATOM 1772 N N . ASP A 1 123 ? 24.974 9.560 125.524 1.00 48.71 148 ASP A N 1
ATOM 1773 C CA . ASP A 1 123 ? 25.355 8.787 124.343 1.00 54.33 148 ASP A CA 1
ATOM 1774 C C . ASP A 1 123 ? 26.438 7.764 124.678 1.00 57.24 148 ASP A C 1
ATOM 1775 O O . ASP A 1 123 ? 27.415 7.609 123.944 1.00 56.06 148 ASP A O 1
ATOM 1784 N N . SER A 1 124 ? 26.270 7.066 125.797 1.00 69.28 149 SER A N 1
ATOM 1785 C CA . SER A 1 124 ? 27.157 5.964 126.139 1.00 74.98 149 SER A CA 1
ATOM 1786 C C . SER A 1 124 ? 26.797 4.742 125.302 1.00 75.71 149 SER A C 1
ATOM 1787 O O . SER A 1 124 ? 25.630 4.552 124.956 1.00 78.74 149 SER A O 1
ATOM 1795 N N . PRO A 1 125 ? 27.791 3.898 124.978 1.00 65.71 150 PRO A N 1
ATOM 1796 C CA . PRO A 1 125 ? 29.220 3.997 125.290 1.00 61.72 150 PRO A CA 1
ATOM 1797 C C . PRO A 1 125 ? 30.049 4.608 124.160 1.00 60.24 150 PRO A C 1
ATOM 1798 O O . PRO A 1 125 ? 31.274 4.493 124.172 1.00 59.71 150 PRO A O 1
ATOM 1809 N N . TYR A 1 126 ? 29.389 5.254 123.198 1.00 57.08 151 TYR A N 1
ATOM 1810 C CA . TYR A 1 126 ? 30.070 5.644 121.967 1.00 58.49 151 TYR A CA 1
ATOM 1811 C C . TYR A 1 126 ? 30.951 6.875 122.155 1.00 54.64 151 TYR A C 1
ATOM 1812 O O . TYR A 1 126 ? 32.060 6.933 121.612 1.00 53.37 151 TYR A O 1
ATOM 1830 N N . SER A 1 127 ? 30.485 7.863 122.916 1.00 52.79 152 SER A N 1
ATOM 1831 C CA . SER A 1 127 ? 31.098 9.185 122.872 1.00 49.63 152 SER A CA 1
ATOM 1832 C C . SER A 1 127 ? 32.240 9.368 123.865 1.00 51.08 152 SER A C 1
ATOM 1833 O O . SER A 1 127 ? 33.263 9.965 123.513 1.00 47.80 152 SER A O 1
ATOM 1841 N N . TRP A 1 128 ? 32.101 8.874 125.094 1.00 48.31 153 TRP A N 1
ATOM 1842 C CA . TRP A 1 128 ? 32.966 9.284 126.191 1.00 47.72 153 TRP A CA 1
ATOM 1843 C C . TRP A 1 128 ? 33.748 8.107 126.759 1.00 49.78 153 TRP A C 1
ATOM 1844 O O . TRP A 1 128 ? 33.292 6.960 126.735 1.00 51.28 153 TRP A O 1
ATOM 1865 N N . SER A 1 129 ? 34.940 8.416 127.282 1.00 46.91 154 SER A N 1
ATOM 1866 C CA . SER A 1 129 ? 35.802 7.388 127.855 1.00 52.37 154 SER A CA 1
ATOM 1867 C C . SER A 1 129 ? 35.292 6.906 129.209 1.00 51.51 154 SER A C 1
ATOM 1868 O O . SER A 1 129 ? 35.574 5.767 129.602 1.00 54.29 154 SER A O 1
ATOM 1876 N N . PHE A 1 130 ? 34.564 7.744 129.940 1.00 51.70 155 PHE A N 1
ATOM 1877 C CA . PHE A 1 130 ? 33.946 7.328 131.191 1.00 52.57 155 PHE A CA 1
ATOM 1878 C C . PHE A 1 130 ? 32.662 8.119 131.381 1.00 49.00 155 PHE A C 1
ATOM 1879 O O . PHE A 1 130 ? 32.490 9.183 130.775 1.00 48.63 155 PHE A O 1
ATOM 1896 N N . PRO A 1 131 ? 31.741 7.625 132.205 1.00 49.83 156 PRO A N 1
ATOM 1897 C CA . PRO A 1 131 ? 30.461 8.317 132.404 1.00 50.21 156 PRO A CA 1
ATOM 1898 C C . PRO A 1 131 ? 30.667 9.783 132.746 1.00 46.02 156 PRO A C 1
ATOM 1899 O O . PRO A 1 131 ? 31.346 10.109 133.731 1.00 46.06 156 PRO A O 1
ATOM 1910 N N . PRO A 1 132 ? 30.102 10.701 131.948 1.00 51.25 157 PRO A N 1
ATOM 1911 C CA . PRO A 1 132 ? 30.321 12.135 132.187 1.00 43.74 157 PRO A CA 1
ATOM 1912 C C . PRO A 1 132 ? 30.000 12.629 133.587 1.00 49.01 157 PRO A C 1
ATOM 1913 O O . PRO A 1 132 ? 29.230 12.015 134.334 1.00 44.50 157 PRO A O 1
ATOM 1924 N N . TYR A 1 133 ? 30.586 13.775 133.926 1.00 46.45 158 TYR A N 1
ATOM 1925 C CA . TYR A 1 133 ? 30.341 14.459 135.186 1.00 44.15 158 TYR A CA 1
ATOM 1926 C C . TYR A 1 133 ? 29.303 15.553 134.977 1.00 43.12 158 TYR A C 1
ATOM 1927 O O . TYR A 1 133 ? 29.456 16.398 134.089 1.00 42.17 158 TYR A O 1
ATOM 1945 N N . HIS A 1 134 ? 28.252 15.532 135.793 1.00 42.94 159 HIS A N 1
ATOM 1946 C CA . HIS A 1 134 ? 27.231 16.573 135.789 1.00 42.26 159 HIS A CA 1
ATOM 1947 C C . HIS A 1 134 ? 27.174 17.192 137.180 1.00 43.65 159 HIS A C 1
ATOM 1948 O O . HIS A 1 134 ? 26.968 16.460 138.163 1.00 42.31 159 HIS A O 1
ATOM 1963 N N . PRO A 1 135 ? 27.346 18.507 137.331 1.00 46.46 160 PRO A N 1
ATOM 1964 C CA . PRO A 1 135 ? 27.412 19.090 138.681 1.00 43.44 160 PRO A CA 1
ATOM 1965 C C . PRO A 1 135 ? 26.123 18.881 139.465 1.00 44.53 160 PRO A C 1
ATOM 1966 O O . PRO A 1 135 ? 25.020 19.100 138.960 1.00 44.10 160 PRO A O 1
ATOM 1977 N N . SER A 1 136 ? 26.279 18.476 140.727 1.00 45.67 161 SER A N 1
ATOM 1978 C CA . SER A 1 136 ? 25.123 18.166 141.562 1.00 44.63 161 SER A CA 1
ATOM 1979 C C . SER A 1 136 ? 24.279 19.405 141.848 1.00 45.78 161 SER A C 1
ATOM 1980 O O . SER A 1 136 ? 23.049 19.317 141.916 1.00 46.70 161 SER A O 1
ATOM 1988 N N . SER A 1 137 ? 24.913 20.566 142.026 1.00 41.51 162 SER A N 1
ATOM 1989 C CA . SER A 1 137 ? 24.169 21.739 142.475 1.00 46.45 162 SER A CA 1
ATOM 1990 C C . SER A 1 137 ? 23.212 22.276 141.419 1.00 41.43 162 SER A C 1
ATOM 1991 O O . SER A 1 137 ? 22.407 23.160 141.734 1.00 43.60 162 SER A O 1
ATOM 1999 N N . GLU A 1 138 ? 23.271 21.767 140.186 1.00 47.02 163 GLU A N 1
ATOM 2000 C CA . GLU A 1 138 ? 22.337 22.213 139.159 1.00 46.62 163 GLU A CA 1
ATOM 2001 C C . GLU A 1 138 ? 20.895 21.909 139.542 1.00 44.29 163 GLU A C 1
ATOM 2002 O O . GLU A 1 138 ? 19.986 22.660 139.171 1.00 41.83 163 GLU A O 1
ATOM 2014 N N . LYS A 1 139 ? 20.660 20.824 140.286 1.00 48.36 164 LYS A N 1
ATOM 2015 C CA . LYS A 1 139 ? 19.295 20.448 140.635 1.00 51.82 164 LYS A CA 1
ATOM 2016 C C . LYS A 1 139 ? 18.642 21.413 141.617 1.00 54.45 164 LYS A C 1
ATOM 2017 O O . LYS A 1 139 ? 17.449 21.257 141.902 1.00 53.56 164 LYS A O 1
ATOM 2036 N N . TYR A 1 140 ? 19.378 22.395 142.139 1.00 50.82 165 TYR A N 1
ATOM 2037 C CA . TYR A 1 140 ? 18.803 23.417 143.007 1.00 51.80 165 TYR A CA 1
ATOM 2038 C C . TYR A 1 140 ? 18.512 24.718 142.271 1.00 53.89 165 TYR A C 1
ATOM 2039 O O . TYR A 1 140 ? 17.997 25.658 142.884 1.00 52.63 165 TYR A O 1
ATOM 2057 N N . GLU A 1 141 ? 18.820 24.796 140.973 1.00 49.84 166 GLU A N 1
ATOM 2058 C CA . GLU A 1 141 ? 18.582 26.030 140.230 1.00 52.43 166 GLU A CA 1
ATOM 2059 C C . GLU A 1 141 ? 17.109 26.420 140.260 1.00 53.55 166 GLU A C 1
ATOM 2060 O O . GLU A 1 141 ? 16.774 27.598 140.436 1.00 55.46 166 GLU A O 1
ATOM 2072 N N . ASN A 1 142 ? 16.212 25.444 140.104 1.00 55.36 167 ASN A N 1
ATOM 2073 C CA . ASN A 1 142 ? 14.778 25.700 140.042 1.00 55.96 167 ASN A CA 1
ATOM 2074 C C . ASN A 1 142 ? 14.061 25.337 141.339 1.00 59.93 167 ASN A C 1
ATOM 2075 O O . ASN A 1 142 ? 12.874 24.996 141.317 1.00 60.34 167 ASN A O 1
ATOM 2086 N N . THR A 1 143 ? 14.758 25.401 142.468 1.00 56.16 168 THR A N 1
ATOM 2087 C CA . THR A 1 143 ? 14.148 25.260 143.782 1.00 59.87 168 THR A CA 1
ATOM 2088 C C . THR A 1 143 ? 14.083 26.627 144.454 1.00 58.30 168 THR A C 1
ATOM 2089 O O . THR A 1 143 ? 14.514 27.642 143.900 1.00 57.17 168 THR A O 1
ATOM 2100 N N . LYS A 1 144 ? 13.534 26.647 145.669 1.00 64.30 169 LYS A N 1
ATOM 2101 C CA . LYS A 1 144 ? 13.465 27.871 146.464 1.00 66.71 169 LYS A CA 1
ATOM 2102 C C . LYS A 1 144 ? 14.849 28.131 147.052 1.00 62.08 169 LYS A C 1
ATOM 2103 O O . LYS A 1 144 ? 15.147 27.819 148.208 1.00 66.46 169 LYS A O 1
ATOM 2122 N N . THR A 1 145 ? 15.709 28.721 146.223 1.00 58.78 170 THR A N 1
ATOM 2123 C CA . THR A 1 145 ? 17.107 28.943 146.561 1.00 53.20 170 THR A CA 1
ATOM 2124 C C . THR A 1 145 ? 17.523 30.404 146.470 1.00 55.43 170 THR A C 1
ATOM 2125 O O . THR A 1 145 ? 18.712 30.702 146.640 1.00 54.37 170 THR A O 1
ATOM 2136 N N . CYS A 1 146 ? 16.595 31.317 146.194 1.00 53.73 171 CYS A N 1
ATOM 2137 C CA . CYS A 1 146 ? 16.897 32.737 146.053 1.00 57.04 171 CYS A CA 1
ATOM 2138 C C . CYS A 1 146 ? 16.328 33.466 147.265 1.00 61.45 171 CYS A C 1
ATOM 2139 O O . CYS A 1 146 ? 15.106 33.526 147.446 1.00 62.45 171 CYS A O 1
ATOM 2146 N N . ARG A 1 147 ? 17.213 34.007 148.097 1.00 59.60 172 ARG A N 1
ATOM 2147 C CA . ARG A 1 147 ? 16.799 34.736 149.287 1.00 59.13 172 ARG A CA 1
ATOM 2148 C C . ARG A 1 147 ? 16.402 36.158 148.904 1.00 60.61 172 ARG A C 1
ATOM 2149 O O . ARG A 1 147 ? 17.167 36.871 148.247 1.00 60.66 172 ARG A O 1
ATOM 2170 N N . GLY A 1 148 ? 15.202 36.566 149.313 1.00 60.32 173 GLY A N 1
ATOM 2171 C CA . GLY A 1 148 ? 14.669 37.859 148.952 1.00 63.05 173 GLY A CA 1
ATOM 2172 C C . GLY A 1 148 ? 14.902 38.914 150.014 1.00 70.17 173 GLY A C 1
ATOM 2173 O O . GLY A 1 148 ? 15.483 38.653 151.073 1.00 71.16 173 GLY A O 1
ATOM 2177 N N . PRO A 1 149 ? 14.433 40.137 149.752 1.00 76.03 174 PRO A N 1
ATOM 2178 C CA . PRO A 1 149 ? 14.712 41.246 150.681 1.00 79.99 174 PRO A CA 1
ATOM 2179 C C . PRO A 1 149 ? 14.127 41.053 152.070 1.00 77.04 174 PRO A C 1
ATOM 2180 O O . PRO A 1 149 ? 14.641 41.650 153.025 1.00 80.70 174 PRO A O 1
ATOM 2191 N N . ASP A 1 150 ? 13.075 40.249 152.221 1.00 74.54 175 ASP A N 1
ATOM 2192 C CA . ASP A 1 150 ? 12.421 40.060 153.509 1.00 73.27 175 ASP A CA 1
ATOM 2193 C C . ASP A 1 150 ? 12.787 38.737 154.173 1.00 72.43 175 ASP A C 1
ATOM 2194 O O . ASP A 1 150 ? 12.164 38.366 155.172 1.00 71.91 175 ASP A O 1
ATOM 2203 N N . GLY A 1 151 ? 13.774 38.015 153.641 1.00 73.40 176 GLY A N 1
ATOM 2204 C CA . GLY A 1 151 ? 14.351 36.876 154.327 1.00 74.42 176 GLY A CA 1
ATOM 2205 C C . GLY A 1 151 ? 13.831 35.516 153.914 1.00 76.28 176 GLY A C 1
ATOM 2206 O O . GLY A 1 151 ? 14.265 34.511 154.492 1.00 73.99 176 GLY A O 1
ATOM 2210 N N . GLU A 1 152 ? 12.928 35.441 152.943 1.00 79.18 177 GLU A N 1
ATOM 2211 C CA . GLU A 1 152 ? 12.361 34.173 152.512 1.00 81.04 177 GLU A CA 1
ATOM 2212 C C . GLU A 1 152 ? 13.061 33.669 151.254 1.00 75.41 177 GLU A C 1
ATOM 2213 O O . GLU A 1 152 ? 13.725 34.420 150.537 1.00 72.57 177 GLU A O 1
ATOM 2225 N N . LEU A 1 153 ? 12.901 32.373 150.998 1.00 72.35 178 LEU A N 1
ATOM 2226 C CA . LEU A 1 153 ? 13.502 31.713 149.848 1.00 68.60 178 LEU A CA 1
ATOM 2227 C C . LEU A 1 153 ? 12.476 31.578 148.730 1.00 68.00 178 LEU A C 1
ATOM 2228 O O . LEU A 1 153 ? 11.311 31.252 148.977 1.00 68.45 178 LEU A O 1
ATOM 2244 N N . HIS A 1 154 ? 12.918 31.830 147.497 1.00 63.09 179 HIS A N 1
ATOM 2245 C CA . HIS A 1 154 ? 12.033 31.832 146.342 1.00 62.33 179 HIS A CA 1
ATOM 2246 C C . HIS A 1 154 ? 12.723 31.161 145.163 1.00 58.72 179 HIS A C 1
ATOM 2247 O O . HIS A 1 154 ? 13.951 31.054 145.112 1.00 57.73 179 HIS A O 1
ATOM 2261 N N . ALA A 1 155 ? 11.908 30.709 144.208 1.00 58.28 180 ALA A N 1
ATOM 2262 C CA . ALA A 1 155 ? 12.402 30.216 142.923 1.00 59.17 180 ALA A CA 1
ATOM 2263 C C . ALA A 1 155 ? 12.273 31.360 141.923 1.00 57.65 180 ALA A C 1
ATOM 2264 O O . ALA A 1 155 ? 11.357 31.414 141.100 1.00 58.91 180 ALA A O 1
ATOM 2271 N N . ASN A 1 156 ? 13.210 32.297 142.014 1.00 56.05 181 ASN A N 1
ATOM 2272 C CA . ASN A 1 156 ? 13.163 33.518 141.226 1.00 58.83 181 ASN A CA 1
ATOM 2273 C C . ASN A 1 156 ? 13.947 33.370 139.930 1.00 51.58 181 ASN A C 1
ATOM 2274 O O . ASN A 1 156 ? 14.891 32.581 139.834 1.00 51.29 181 ASN A O 1
ATOM 2285 N N . LEU A 1 157 ? 13.540 34.151 138.927 1.00 53.38 182 LEU A N 1
ATOM 2286 C CA . LEU A 1 157 ? 14.323 34.258 137.701 1.00 52.86 182 LEU A CA 1
ATOM 2287 C C . LEU A 1 157 ? 15.593 35.062 137.941 1.00 51.93 182 LEU A C 1
ATOM 2288 O O . LEU A 1 157 ? 16.670 34.697 137.456 1.00 51.62 182 LEU A O 1
ATOM 2304 N N . LEU A 1 158 ? 15.482 36.162 138.682 1.00 54.78 183 LEU A N 1
ATOM 2305 C CA . LEU A 1 158 ? 16.628 36.981 139.061 1.00 57.28 183 LEU A CA 1
ATOM 2306 C C . LEU A 1 158 ? 17.101 36.511 140.429 1.00 55.32 183 LEU A C 1
ATOM 2307 O O . LEU A 1 158 ? 16.436 36.756 141.441 1.00 53.83 183 LEU A O 1
ATOM 2323 N N . CYS A 1 159 ? 18.246 35.835 140.463 1.00 57.66 184 CYS A N 1
ATOM 2324 C CA . CYS A 1 159 ? 18.663 35.060 141.632 1.00 57.50 184 CYS A CA 1
ATOM 2325 C C . CYS A 1 159 ? 20.121 35.330 141.983 1.00 52.75 184 CYS A C 1
ATOM 2326 O O . CYS A 1 159 ? 20.954 34.421 141.976 1.00 49.78 184 CYS A O 1
ATOM 2333 N N . PRO A 1 160 ? 20.468 36.574 142.313 1.00 52.34 185 PRO A N 1
ATOM 2334 C CA . PRO A 1 160 ? 21.777 36.818 142.932 1.00 55.15 185 PRO A CA 1
ATOM 2335 C C . PRO A 1 160 ? 21.802 36.201 144.322 1.00 52.86 185 PRO A C 1
ATOM 2336 O O . PRO A 1 160 ? 20.883 36.406 145.117 1.00 57.68 185 PRO A O 1
ATOM 2347 N N . VAL A 1 161 ? 22.846 35.425 144.608 1.00 53.97 186 VAL A N 1
ATOM 2348 C CA . VAL A 1 161 ? 22.891 34.628 145.827 1.00 56.81 186 VAL A CA 1
ATOM 2349 C C . VAL A 1 161 ? 24.260 34.726 146.483 1.00 55.97 186 VAL A C 1
ATOM 2350 O O . VAL A 1 161 ? 25.292 34.835 145.815 1.00 53.95 186 VAL A O 1
ATOM 2363 N N . ASP A 1 162 ? 24.249 34.697 147.813 1.00 58.63 187 ASP A N 1
ATOM 2364 C CA . ASP A 1 162 ? 25.436 34.375 148.589 1.00 58.60 187 ASP A CA 1
ATOM 2365 C C . ASP A 1 162 ? 25.645 32.867 148.532 1.00 56.59 187 ASP A C 1
ATOM 2366 O O . ASP A 1 162 ? 24.723 32.096 148.815 1.00 55.14 187 ASP A O 1
ATOM 2375 N N . VAL A 1 163 ? 26.851 32.443 148.146 1.00 56.96 188 VAL A N 1
ATOM 2376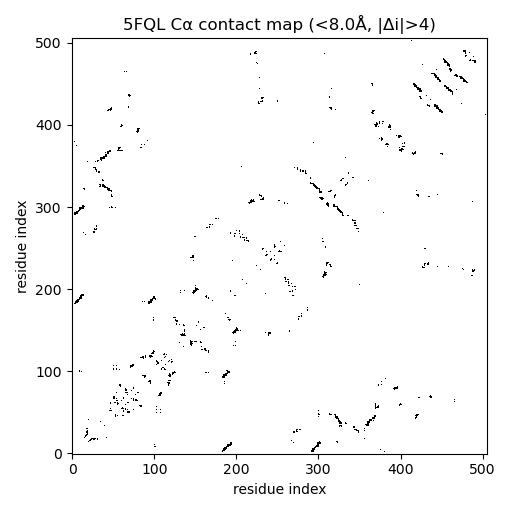 C CA . VAL A 1 163 ? 27.122 31.015 148.021 1.00 60.24 188 VAL A CA 1
ATOM 2377 C C . VAL A 1 163 ? 26.970 30.300 149.356 1.00 56.32 188 VAL A C 1
ATOM 2378 O O . VAL A 1 163 ? 26.730 29.089 149.384 1.00 54.38 188 VAL A O 1
ATOM 2391 N N . LEU A 1 164 ? 27.101 31.018 150.469 1.00 56.44 189 LEU A N 1
ATOM 2392 C CA . LEU A 1 164 ? 26.952 30.421 151.790 1.00 55.24 189 LEU A CA 1
ATOM 2393 C C . LEU A 1 164 ? 25.496 30.285 152.220 1.00 56.17 189 LEU A C 1
ATOM 2394 O O . LEU A 1 164 ? 25.241 29.881 153.360 1.00 56.42 189 LEU A O 1
ATOM 2410 N N . ASP A 1 165 ? 24.543 30.614 151.346 1.00 56.03 190 ASP A N 1
ATOM 2411 C CA . ASP A 1 165 ? 23.123 30.518 151.664 1.00 55.69 190 ASP A CA 1
ATOM 2412 C C . ASP A 1 165 ? 22.374 29.754 150.576 1.00 56.54 190 ASP A C 1
ATOM 2413 O O . ASP A 1 165 ? 21.185 29.996 150.343 1.00 55.44 190 ASP A O 1
ATOM 2422 N N . VAL A 1 166 ? 23.058 28.835 149.901 1.00 50.57 191 VAL A N 1
ATOM 2423 C CA . VAL A 1 166 ? 22.423 27.964 148.914 1.00 49.65 191 VAL A CA 1
ATOM 2424 C C . VAL A 1 166 ? 22.752 26.520 149.269 1.00 50.81 191 VAL A C 1
ATOM 2425 O O . VAL A 1 166 ? 23.726 26.249 149.989 1.00 49.04 191 VAL A O 1
ATOM 2438 N N . PRO A 1 167 ? 21.959 25.567 148.778 1.00 49.16 192 PRO A N 1
ATOM 2439 C CA . PRO A 1 167 ? 22.240 24.157 149.077 1.00 48.81 192 PRO A CA 1
ATOM 2440 C C . PRO A 1 167 ? 23.595 23.721 148.540 1.00 48.30 192 PRO A C 1
ATOM 2441 O O . PRO A 1 167 ? 23.979 24.055 147.417 1.00 51.40 192 PRO A O 1
ATOM 2452 N N . GLU A 1 168 ? 24.319 22.961 149.362 1.00 48.25 193 GLU A N 1
ATOM 2453 C CA . GLU A 1 168 ? 25.649 22.430 149.075 1.00 48.43 193 GLU A CA 1
ATOM 2454 C C . GLU A 1 168 ? 26.712 23.520 148.977 1.00 46.94 193 GLU A C 1
ATOM 2455 O O . GLU A 1 168 ? 27.881 23.200 148.732 1.00 47.30 193 GLU A O 1
ATOM 2467 N N . GLY A 1 169 ? 26.355 24.787 149.162 1.00 46.49 194 GLY A N 1
ATOM 2468 C CA . GLY A 1 169 ? 27.340 25.859 149.180 1.00 47.07 194 GLY A CA 1
ATOM 2469 C C . GLY A 1 169 ? 28.169 25.988 147.920 1.00 48.91 194 GLY A C 1
ATOM 2470 O O . GLY A 1 169 ? 29.376 26.249 148.002 1.00 47.09 194 GLY A O 1
ATOM 2474 N N . THR A 1 170 ? 27.553 25.822 146.753 1.00 46.79 195 THR A N 1
ATOM 2475 C CA . THR A 1 170 ? 28.270 25.965 145.492 1.00 47.06 195 THR A CA 1
ATOM 2476 C C . THR A 1 170 ? 27.256 26.162 144.368 1.00 47.67 195 THR A C 1
ATOM 2477 O O . THR A 1 170 ?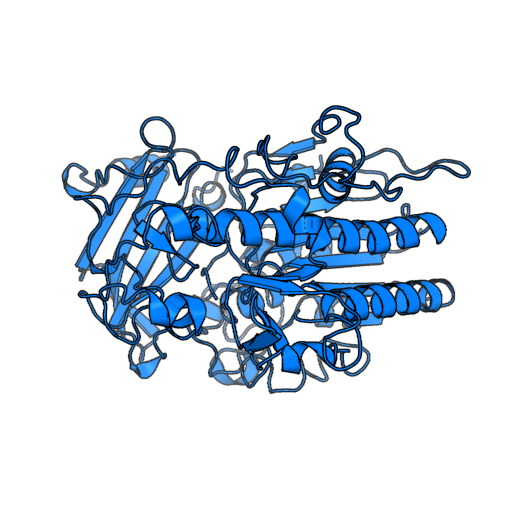 26.042 26.155 144.588 1.00 44.10 195 THR A O 1
ATOM 2488 N N . LEU A 1 171 ? 27.774 26.338 143.155 1.00 44.63 196 LEU A N 1
ATOM 2489 C CA . LEU A 1 171 ? 26.972 26.530 141.958 1.00 45.87 196 LEU A CA 1
ATOM 2490 C C . LEU A 1 171 ? 27.475 25.613 140.854 1.00 45.83 196 LEU A C 1
ATOM 2491 O O . LEU A 1 171 ? 28.669 25.302 140.795 1.00 43.79 196 LEU A O 1
ATOM 2507 N N . PRO A 1 172 ? 26.587 25.174 139.956 1.00 44.48 197 PRO A N 1
ATOM 2508 C CA . PRO A 1 172 ? 26.978 24.112 139.011 1.00 47.46 197 PRO A CA 1
ATOM 2509 C C . PRO A 1 172 ? 28.201 24.448 138.177 1.00 46.62 197 PRO A C 1
ATOM 2510 O O . PRO A 1 172 ? 29.011 23.557 137.891 1.00 46.69 197 PRO A O 1
ATOM 2521 N N . ASP A 1 173 ? 28.361 25.707 137.772 1.00 43.40 198 ASP A N 1
ATOM 2522 C CA . ASP A 1 173 ? 29.475 26.057 136.900 1.00 43.05 198 ASP A CA 1
ATOM 2523 C C . ASP A 1 173 ? 30.795 26.119 137.657 1.00 44.92 198 ASP A C 1
ATOM 2524 O O . ASP A 1 173 ? 31.853 25.868 137.068 1.00 41.58 198 ASP A O 1
ATOM 2533 N N . LYS A 1 174 ? 30.758 26.437 138.953 1.00 44.25 199 LYS A N 1
ATOM 2534 C CA . LYS A 1 174 ? 31.965 26.341 139.764 1.00 44.64 199 LYS A CA 1
ATOM 2535 C C . LYS A 1 174 ? 32.413 24.892 139.895 1.00 43.34 199 LYS A C 1
ATOM 2536 O O . LYS A 1 174 ? 33.609 24.593 139.797 1.00 43.09 199 LYS A O 1
ATOM 2555 N N . GLN A 1 175 ? 31.467 23.976 140.106 1.00 43.63 200 GLN A N 1
ATOM 2556 C CA . GLN A 1 175 ? 31.807 22.559 140.172 1.00 42.14 200 GLN A CA 1
ATOM 2557 C C . GLN A 1 175 ? 32.412 22.084 138.858 1.00 46.56 200 GLN A C 1
ATOM 2558 O O . GLN A 1 175 ? 33.457 21.424 138.844 1.00 45.87 200 GLN A O 1
ATOM 2572 N N . SER A 1 176 ? 31.762 22.411 137.738 1.00 47.48 201 SER A N 1
ATOM 2573 C CA . SER A 1 176 ? 32.278 22.008 136.434 1.00 41.98 201 SER A CA 1
ATOM 2574 C C . SER A 1 176 ? 33.700 22.513 136.230 1.00 45.12 201 SER A C 1
ATOM 2575 O O . SER A 1 176 ? 34.589 21.753 135.828 1.00 44.26 201 SER A O 1
ATOM 2583 N N . THR A 1 177 ? 33.938 23.797 136.508 1.00 43.52 202 THR A N 1
ATOM 2584 C CA . THR A 1 177 ? 35.285 24.343 136.380 1.00 45.43 202 THR A CA 1
ATOM 2585 C C . THR A 1 177 ? 36.276 23.542 137.215 1.00 50.45 202 THR A C 1
ATOM 2586 O O . THR A 1 177 ? 37.316 23.101 136.713 1.00 50.77 202 THR A O 1
ATOM 2597 N N . GLU A 1 178 ? 35.967 23.347 138.499 1.00 52.57 203 GLU A N 1
ATOM 2598 C CA . GLU A 1 178 ? 36.865 22.607 139.378 1.00 59.22 203 GLU A CA 1
ATOM 2599 C C . GLU A 1 178 ? 37.151 21.217 138.823 1.00 51.53 203 GLU A C 1
ATOM 2600 O O . GLU A 1 178 ? 38.307 20.783 138.765 1.00 50.62 203 GLU A O 1
ATOM 2612 N N . GLN A 1 179 ? 36.103 20.502 138.408 1.00 46.76 204 GLN A N 1
ATOM 2613 C CA . GLN A 1 179 ? 36.293 19.146 137.905 1.00 48.13 204 GLN A CA 1
ATOM 2614 C C . GLN A 1 179 ? 37.094 19.145 136.610 1.00 46.74 204 GLN A C 1
ATOM 2615 O O . GLN A 1 179 ? 37.920 18.253 136.388 1.00 47.75 204 GLN A O 1
ATOM 2629 N N . ALA A 1 180 ? 36.865 20.133 135.741 1.00 48.28 205 ALA A N 1
ATOM 2630 C CA . ALA A 1 180 ? 37.623 20.208 134.496 1.00 52.86 205 ALA A CA 1
ATOM 2631 C C . ALA A 1 180 ? 39.105 20.422 134.772 1.00 50.35 205 ALA A C 1
ATOM 2632 O O . ALA A 1 180 ? 39.961 19.823 134.110 1.00 51.12 205 ALA A O 1
ATOM 2639 N N . ILE A 1 181 ? 39.429 21.271 135.749 1.00 51.07 206 ILE A N 1
ATOM 2640 C CA . ILE A 1 181 ? 40.827 21.513 136.093 1.00 50.32 206 ILE A CA 1
ATOM 2641 C C . ILE A 1 181 ? 41.483 20.227 136.576 1.00 54.86 206 ILE A C 1
ATOM 2642 O O . ILE A 1 181 ? 42.615 19.909 136.192 1.00 54.37 206 ILE A O 1
ATOM 2658 N N . GLN A 1 182 ? 40.789 19.470 137.429 1.00 54.39 207 GLN A N 1
ATOM 2659 C CA . GLN A 1 182 ? 41.346 18.213 137.917 1.00 62.41 207 GLN A CA 1
ATOM 2660 C C . GLN A 1 182 ? 41.613 17.247 136.770 1.00 53.31 207 GLN A C 1
ATOM 2661 O O . GLN A 1 182 ? 42.655 16.583 136.737 1.00 56.63 207 GLN A O 1
ATOM 2675 N N . LEU A 1 183 ? 40.685 17.157 135.816 1.00 52.95 208 LEU A N 1
ATOM 2676 C CA . LEU A 1 183 ? 40.891 16.278 134.669 1.00 52.38 208 LEU A CA 1
ATOM 2677 C C . LEU A 1 183 ? 42.071 16.742 133.825 1.00 52.34 208 LEU A C 1
ATOM 2678 O O . LEU A 1 183 ? 42.831 15.919 133.302 1.00 52.55 208 LEU A O 1
ATOM 2694 N N . LEU A 1 184 ? 42.243 18.057 133.677 1.00 53.26 209 LEU A N 1
ATOM 2695 C CA . LEU A 1 184 ? 43.415 18.574 132.980 1.00 56.04 209 LEU A CA 1
ATOM 2696 C C . LEU A 1 184 ? 44.695 18.167 133.698 1.00 60.65 209 LEU A C 1
ATOM 2697 O O . LEU A 1 184 ? 45.663 17.726 133.067 1.00 62.11 209 LEU A O 1
ATOM 2713 N N . GLU A 1 185 ? 44.718 18.309 135.026 1.00 62.87 210 GLU A N 1
ATOM 2714 C CA . GLU A 1 185 ? 45.878 17.874 135.798 1.00 68.11 210 GLU A CA 1
ATOM 2715 C C . GLU A 1 185 ? 46.146 16.389 135.593 1.00 64.41 210 GLU A C 1
ATOM 2716 O O . GLU A 1 185 ? 47.302 15.973 135.446 1.00 66.55 210 GLU A O 1
ATOM 2728 N N . LYS A 1 186 ? 45.091 15.573 135.584 1.00 58.70 211 LYS A N 1
ATOM 2729 C CA . LYS A 1 186 ? 45.262 14.142 135.360 1.00 60.03 211 LYS A CA 1
ATOM 2730 C C . LYS A 1 186 ? 45.847 13.872 133.980 1.00 57.64 211 LYS A C 1
ATOM 2731 O O . LYS A 1 186 ? 46.794 13.091 133.836 1.00 57.59 211 LYS A O 1
ATOM 2750 N N . MET A 1 187 ? 45.296 14.515 132.947 1.00 61.45 212 MET A N 1
ATOM 2751 C CA . MET A 1 187 ? 45.735 14.243 131.583 1.00 67.36 212 MET A CA 1
ATOM 2752 C C . MET A 1 187 ? 47.175 14.664 131.338 1.00 70.89 212 MET A C 1
ATOM 2753 O O . MET A 1 187 ? 47.818 14.117 130.435 1.00 74.17 212 MET A O 1
ATOM 2767 N N . LYS A 1 188 ? 47.701 15.616 132.111 1.00 79.82 213 LYS A N 1
ATOM 2768 C CA . LYS A 1 188 ? 49.111 15.959 131.980 1.00 87.77 213 LYS A CA 1
ATOM 2769 C C . LYS A 1 188 ? 50.009 14.761 132.258 1.00 92.32 213 LYS A C 1
ATOM 2770 O O . LYS A 1 188 ? 51.188 14.781 131.887 1.00 88.64 213 LYS A O 1
ATOM 2789 N N . THR A 1 189 ? 49.477 13.721 132.902 1.00 97.97 214 THR A N 1
ATOM 2790 C CA . THR A 1 189 ? 50.200 12.478 133.132 1.00 104.98 214 THR A CA 1
ATOM 2791 C C . THR A 1 189 ? 50.057 11.506 131.968 1.00 104.62 214 THR A C 1
ATOM 2792 O O . THR A 1 189 ? 51.003 10.779 131.646 1.00 110.98 214 THR A O 1
ATOM 2803 N N . SER A 1 190 ? 48.889 11.482 131.331 1.00 94.49 215 SER A N 1
ATOM 2804 C CA . SER A 1 190 ? 48.577 10.445 130.360 1.00 87.02 215 SER A CA 1
ATOM 2805 C C . SER A 1 190 ? 49.404 10.605 129.090 1.00 83.89 215 SER A C 1
ATOM 2806 O O . SER A 1 190 ? 49.799 11.710 128.709 1.00 81.81 215 SER A O 1
ATOM 2814 N N . ALA A 1 191 ? 49.662 9.474 128.433 1.00 86.24 216 ALA A N 1
ATOM 2815 C CA . ALA A 1 191 ? 50.340 9.479 127.144 1.00 88.21 216 ALA A CA 1
ATOM 2816 C C . ALA A 1 191 ? 49.401 9.822 125.998 1.00 84.57 216 ALA A C 1
ATOM 2817 O O . ALA A 1 191 ? 49.874 10.174 124.911 1.00 87.36 216 ALA A O 1
ATOM 2824 N N . SER A 1 192 ? 48.073 9.730 126.218 1.00 80.83 217 SER A N 1
ATOM 2825 C CA . SER A 1 192 ? 47.085 10.006 125.190 1.00 74.80 217 SER A CA 1
ATOM 2826 C C . SER A 1 192 ? 46.698 11.482 125.196 1.00 67.71 217 SER A C 1
ATOM 2827 O O . SER A 1 192 ? 46.715 12.131 126.246 1.00 66.81 217 SER A O 1
ATOM 2835 N N . PRO A 1 193 ? 46.345 12.039 124.040 1.00 65.34 218 PRO A N 1
ATOM 2836 C CA . PRO A 1 193 ? 45.764 13.383 124.023 1.00 60.21 218 PRO A CA 1
ATOM 2837 C C . PRO A 1 193 ? 44.333 13.350 124.534 1.00 60.90 218 PRO A C 1
ATOM 2838 O O . PRO A 1 193 ? 43.690 12.299 124.591 1.00 59.67 218 PRO A O 1
ATOM 2849 N N . PHE A 1 194 ? 43.832 14.522 124.912 1.00 59.89 219 PHE A N 1
ATOM 2850 C CA . PHE A 1 194 ? 42.505 14.623 125.499 1.00 55.78 219 PHE A CA 1
ATOM 2851 C C . PHE A 1 194 ? 41.587 15.472 124.632 1.00 60.17 219 PHE A C 1
ATOM 2852 O O . PHE A 1 194 ? 42.021 16.407 123.952 1.00 58.38 219 PHE A O 1
ATOM 2869 N N . PHE A 1 195 ? 40.308 15.110 124.662 1.00 57.53 220 PHE A N 1
ATOM 2870 C CA . PHE A 1 195 ? 39.220 15.908 124.107 1.00 57.79 220 PHE A CA 1
ATOM 2871 C C . PHE A 1 195 ? 38.277 16.174 125.274 1.00 53.82 220 PHE A C 1
ATOM 2872 O O . PHE A 1 195 ? 37.543 15.278 125.704 1.00 54.25 220 PHE A O 1
ATOM 2889 N N . LEU A 1 196 ? 38.308 17.395 125.795 1.00 54.09 221 LEU A N 1
ATOM 2890 C CA . LEU A 1 196 ? 37.562 17.762 126.991 1.00 50.59 221 LEU A CA 1
ATOM 2891 C C . LEU A 1 196 ? 36.456 18.734 126.610 1.00 47.62 221 LEU A C 1
ATOM 2892 O O . LEU A 1 196 ? 36.734 19.843 126.142 1.00 48.64 221 LEU A O 1
ATOM 2908 N N . ALA A 1 197 ? 35.210 18.317 126.810 1.00 47.34 222 ALA A N 1
ATOM 2909 C CA . ALA A 1 197 ? 34.049 19.163 126.572 1.00 44.18 222 ALA A CA 1
ATOM 2910 C C . ALA A 1 197 ? 33.512 19.648 127.913 1.00 48.08 222 ALA A C 1
ATOM 2911 O O . ALA A 1 197 ? 33.142 18.836 128.767 1.00 43.30 222 ALA A O 1
ATOM 2918 N N . VAL A 1 198 ? 33.477 20.966 128.097 1.00 46.31 223 VAL A N 1
ATOM 2919 C CA . VAL A 1 198 ? 32.980 21.587 129.320 1.00 48.76 223 VAL A CA 1
ATOM 2920 C C . VAL A 1 198 ? 31.752 22.408 128.955 1.00 46.12 223 VAL A C 1
ATOM 2921 O O . VAL A 1 198 ? 31.854 23.391 128.209 1.00 46.82 223 VAL A O 1
ATOM 2934 N N . GLY A 1 199 ? 30.597 22.011 129.485 1.00 42.63 224 GLY A N 1
ATOM 2935 C CA . GLY A 1 199 ? 29.348 22.679 129.179 1.00 41.15 224 GLY A CA 1
ATOM 2936 C C . GLY A 1 199 ? 28.833 23.527 130.322 1.00 43.30 224 GLY A C 1
ATOM 2937 O O . GLY A 1 199 ? 28.298 23.000 131.301 1.00 43.38 224 GLY A O 1
ATOM 2941 N N . TYR A 1 200 ? 28.983 24.843 130.206 1.00 45.78 225 TYR A N 1
ATOM 2942 C CA . TYR A 1 200 ? 28.542 25.755 131.250 1.00 44.39 225 TYR A CA 1
ATOM 2943 C C . TYR A 1 200 ? 27.047 26.033 131.131 1.00 49.48 225 TYR A C 1
ATOM 2944 O O . TYR A 1 200 ? 26.475 26.032 130.036 1.00 44.29 225 TYR A O 1
ATOM 2962 N N . HIS A 1 201 ? 26.416 26.279 132.281 1.00 40.83 226 HIS A N 1
ATOM 2963 C CA . HIS A 1 201 ? 24.967 26.435 132.355 1.00 44.50 226 HIS A CA 1
ATOM 2964 C C . HIS A 1 201 ? 24.526 27.890 132.209 1.00 43.18 226 HIS A C 1
ATOM 2965 O O . HIS A 1 201 ? 23.692 28.203 131.355 1.00 45.12 226 HIS A O 1
ATOM 2980 N N . LYS A 1 202 ? 25.058 28.784 133.033 1.00 44.69 227 LYS A N 1
ATOM 2981 C CA . LYS A 1 202 ? 24.709 30.197 132.929 1.00 46.69 227 LYS A CA 1
ATOM 2982 C C . LYS A 1 202 ? 25.289 30.738 131.625 1.00 46.50 227 LYS A C 1
ATOM 2983 O O . LYS A 1 202 ? 26.347 30.283 131.191 1.00 45.04 227 LYS A O 1
ATOM 3002 N N . PRO A 1 203 ? 24.625 31.731 131.007 1.00 42.96 228 PRO A N 1
ATOM 3003 C CA . PRO A 1 203 ? 23.486 32.518 131.494 1.00 47.02 228 PRO A CA 1
ATOM 3004 C C . PRO A 1 203 ? 22.099 31.916 131.251 1.00 43.49 228 PRO A C 1
ATOM 3005 O O . PRO A 1 203 ? 21.124 32.665 131.241 1.00 44.32 228 PRO A O 1
ATOM 3016 N N . HIS A 1 204 ? 22.003 30.603 131.061 1.00 42.58 229 HIS A N 1
ATOM 3017 C CA . HIS A 1 204 ? 20.695 29.962 131.015 1.00 42.56 229 HIS A CA 1
ATOM 3018 C C . HIS A 1 204 ? 19.936 30.235 132.311 1.00 49.65 229 HIS A C 1
ATOM 3019 O O . HIS A 1 204 ? 20.524 30.339 133.391 1.00 43.84 229 HIS A O 1
ATOM 3033 N N . ILE A 1 205 ? 18.617 30.358 132.196 1.00 46.26 230 ILE A N 1
ATOM 3034 C CA . ILE A 1 205 ? 17.781 30.667 133.350 1.00 48.22 230 ILE A CA 1
ATOM 3035 C C . ILE A 1 205 ? 17.762 29.496 134.337 1.00 48.32 230 ILE A C 1
ATOM 3036 O O . ILE A 1 205 ? 17.948 28.345 133.941 1.00 49.02 230 ILE A O 1
ATOM 3052 N N . PRO A 1 206 ? 17.538 29.785 135.630 1.00 45.17 231 PRO A N 1
ATOM 3053 C CA . PRO A 1 206 ? 17.399 31.131 136.192 1.00 45.92 231 PRO A CA 1
ATOM 3054 C C . PRO A 1 206 ? 18.752 31.820 136.287 1.00 46.43 231 PRO A C 1
ATOM 3055 O O . PRO A 1 206 ? 19.779 31.166 136.110 1.00 44.76 231 PRO A O 1
ATOM 3066 N N . PHE A 1 207 ? 18.758 33.125 136.554 1.00 47.46 232 PHE A N 1
ATOM 3067 C CA . PHE A 1 207 ? 20.009 33.874 136.649 1.00 51.77 232 PHE A CA 1
ATOM 3068 C C . PHE A 1 207 ? 20.516 33.775 138.085 1.00 48.18 232 PHE A C 1
ATOM 3069 O O . PHE A 1 207 ? 20.406 34.703 138.890 1.00 49.32 232 PHE A O 1
ATOM 3086 N N . ARG A 1 208 ? 21.081 32.610 138.405 1.00 51.46 233 ARG A N 1
ATOM 3087 C CA . ARG A 1 208 ? 21.652 32.351 139.722 1.00 53.08 233 ARG A CA 1
ATOM 3088 C C . ARG A 1 208 ? 23.169 32.473 139.624 1.00 50.26 233 ARG A C 1
ATOM 3089 O O . ARG A 1 208 ? 23.832 31.630 139.012 1.00 47.53 233 ARG A O 1
ATOM 3110 N N . TYR A 1 209 ? 23.711 33.515 140.243 1.00 52.81 234 TYR A N 1
ATOM 3111 C CA . TYR A 1 209 ? 25.124 33.845 140.155 1.00 51.21 234 TYR A CA 1
ATOM 3112 C C . TYR A 1 209 ? 25.548 34.463 141.476 1.00 53.14 234 TYR A C 1
ATOM 3113 O O . TYR A 1 209 ? 24.706 34.980 142.221 1.00 54.05 234 TYR A O 1
ATOM 3131 N N . PRO A 1 210 ? 26.841 34.433 141.799 1.00 52.86 235 PRO A N 1
ATOM 3132 C CA . PRO A 1 210 ? 27.313 35.132 143.004 1.00 53.03 235 PRO A CA 1
ATOM 3133 C C . PRO A 1 210 ? 26.930 36.604 142.953 1.00 58.24 235 PRO A C 1
ATOM 3134 O O . PRO A 1 210 ? 27.261 37.319 142.005 1.00 59.36 235 PRO A O 1
ATOM 3145 N N . LYS A 1 211 ? 26.227 37.057 143.995 1.00 62.32 236 LYS A N 1
ATOM 3146 C CA . LYS A 1 211 ? 25.579 38.364 143.958 1.00 65.70 236 LYS A CA 1
ATOM 3147 C C . LYS A 1 211 ? 26.557 39.507 143.712 1.00 63.43 236 LYS A C 1
ATOM 3148 O O . LYS A 1 211 ? 26.134 40.578 143.264 1.00 63.91 236 LYS A O 1
ATOM 3167 N N . GLU A 1 212 ? 27.849 39.312 143.992 1.00 62.12 237 GLU A N 1
ATOM 3168 C CA . GLU A 1 212 ? 28.820 40.379 143.763 1.00 63.83 237 GLU A CA 1
ATOM 3169 C C . GLU A 1 212 ? 28.828 40.834 142.308 1.00 63.29 237 GLU A C 1
ATOM 3170 O O . GLU A 1 212 ? 29.047 42.019 142.031 1.00 63.42 237 GLU A O 1
ATOM 3182 N N . PHE A 1 213 ? 28.592 39.917 141.367 1.00 59.17 238 PHE A N 1
ATOM 3183 C CA . PHE A 1 213 ? 28.603 40.282 139.954 1.00 60.04 238 PHE A CA 1
ATOM 3184 C C . PHE A 1 213 ? 27.485 41.252 139.596 1.00 62.77 238 PHE A C 1
ATOM 3185 O O . PHE A 1 213 ? 27.563 41.907 138.551 1.00 64.92 238 PHE A O 1
ATOM 3202 N N . GLN A 1 214 ? 26.452 41.363 140.434 1.00 62.60 239 GLN A N 1
ATOM 3203 C CA . GLN A 1 214 ? 25.377 42.308 140.159 1.00 65.11 239 GLN A CA 1
ATOM 3204 C C . GLN A 1 214 ? 25.859 43.749 140.268 1.00 68.49 239 GLN A C 1
ATOM 3205 O O . GLN A 1 214 ? 25.304 44.638 139.613 1.00 67.97 239 GLN A O 1
ATOM 3219 N N . LYS A 1 215 ? 26.885 43.999 141.086 1.00 72.43 240 LYS A N 1
ATOM 3220 C CA . LYS A 1 215 ? 27.397 45.354 141.255 1.00 76.34 240 LYS A CA 1
ATOM 3221 C C . LYS A 1 215 ? 28.067 45.883 139.994 1.00 73.67 240 LYS A C 1
ATOM 3222 O O . LYS A 1 215 ? 28.192 47.102 139.840 1.00 74.03 240 LYS A O 1
ATOM 3241 N N . LEU A 1 216 ? 28.503 45.001 139.094 1.00 70.35 241 LEU A N 1
ATOM 3242 C CA . LEU A 1 216 ? 29.117 45.439 137.847 1.00 69.87 241 LEU A CA 1
ATOM 3243 C C . LEU A 1 216 ? 28.134 46.135 136.917 1.00 68.54 241 LEU A C 1
ATOM 3244 O O . LEU A 1 216 ? 28.570 46.761 135.945 1.00 69.63 241 LEU A O 1
ATOM 3260 N N . TYR A 1 217 ? 26.833 46.048 137.186 1.00 69.25 242 TYR A N 1
ATOM 3261 C CA . TYR A 1 217 ? 25.803 46.559 136.281 1.00 70.13 242 TYR A CA 1
ATOM 3262 C C . TYR A 1 217 ? 24.706 47.239 137.089 1.00 69.12 242 TYR A C 1
ATOM 3263 O O . TYR A 1 217 ? 23.606 46.700 137.257 1.00 68.88 242 TYR A O 1
ATOM 3281 N N . PRO A 1 218 ? 24.974 48.435 137.609 1.00 69.38 243 PRO A N 1
ATOM 3282 C CA . PRO A 1 218 ? 23.913 49.188 138.287 1.00 72.59 243 PRO A CA 1
ATOM 3283 C C . PRO A 1 218 ? 22.795 49.545 137.317 1.00 73.64 243 PRO A C 1
ATOM 3284 O O . PRO A 1 218 ? 23.034 49.827 136.142 1.00 72.45 243 PRO A O 1
ATOM 3295 N N . LEU A 1 219 ? 21.561 49.531 137.826 1.00 80.39 244 LEU A N 1
ATOM 3296 C CA . LEU A 1 219 ? 20.399 49.696 136.958 1.00 85.57 244 LEU A CA 1
ATOM 3297 C C . LEU A 1 219 ? 20.365 51.068 136.299 1.00 87.10 244 LEU A C 1
ATOM 3298 O O . LEU A 1 219 ? 19.840 51.205 135.188 1.00 86.39 244 LEU A O 1
ATOM 3314 N N . GLU A 1 220 ? 20.909 52.094 136.959 1.00 89.12 245 GLU A N 1
ATOM 3315 C CA . GLU A 1 220 ? 20.914 53.426 136.360 1.00 95.11 245 GLU A CA 1
ATOM 3316 C C . GLU A 1 220 ? 21.607 53.412 135.004 1.00 92.84 245 GLU A C 1
ATOM 3317 O O . GLU A 1 220 ? 21.184 54.107 134.073 1.00 96.59 245 GLU A O 1
ATOM 3329 N N . ASN A 1 221 ? 22.676 52.624 134.873 1.00 92.10 246 ASN A N 1
ATOM 3330 C CA . ASN A 1 221 ? 23.437 52.526 133.634 1.00 93.45 246 ASN A CA 1
ATOM 3331 C C . ASN A 1 221 ? 23.007 51.332 132.785 1.00 84.22 246 ASN A C 1
ATOM 3332 O O . ASN A 1 221 ? 23.810 50.790 132.017 1.00 75.87 246 ASN A O 1
ATOM 3342 N N . ILE A 1 222 ? 21.749 50.913 132.911 1.00 84.04 247 ILE A N 1
ATOM 3343 C CA . ILE A 1 222 ? 21.165 49.863 132.084 1.00 82.25 247 ILE A CA 1
ATOM 3344 C C . ILE A 1 222 ? 20.039 50.482 131.269 1.00 86.47 247 ILE A C 1
ATOM 3345 O O . ILE A 1 222 ? 19.140 51.120 131.830 1.00 88.28 247 ILE A O 1
ATOM 3361 N N . THR A 1 223 ? 20.089 50.294 129.955 1.00 86.61 248 THR A N 1
ATOM 3362 C CA . THR A 1 223 ? 19.030 50.734 129.059 1.00 89.08 248 THR A CA 1
ATOM 3363 C C . THR A 1 223 ? 18.259 49.527 128.541 1.00 87.30 248 THR A C 1
ATOM 3364 O O . THR A 1 223 ? 18.698 48.378 128.652 1.00 88.74 248 THR A O 1
ATOM 3375 N N . LEU A 1 224 ? 17.089 49.804 127.972 1.00 84.62 249 LEU A N 1
ATOM 3376 C CA . LEU A 1 224 ? 16.284 48.763 127.358 1.00 79.20 249 LEU A CA 1
ATOM 3377 C C . LEU A 1 224 ? 16.915 48.326 126.039 1.00 76.17 249 LEU A C 1
ATOM 3378 O O . LEU A 1 224 ? 17.945 48.849 125.602 1.00 75.93 249 LEU A O 1
ATOM 3394 N N . ALA A 1 225 ? 16.287 47.346 125.399 1.00 74.25 250 ALA A N 1
ATOM 3395 C CA . ALA A 1 225 ? 16.668 46.994 124.046 1.00 74.96 250 ALA A CA 1
ATOM 3396 C C . ALA A 1 225 ? 16.347 48.158 123.108 1.00 80.25 250 ALA A C 1
ATOM 3397 O O . ALA A 1 225 ? 15.434 48.943 123.375 1.00 78.34 250 ALA A O 1
ATOM 3404 N N . PRO A 1 226 ? 17.087 48.299 122.006 1.00 92.04 251 PRO A N 1
ATOM 3405 C CA . PRO A 1 226 ? 16.788 49.402 121.078 1.00 95.67 251 PRO A CA 1
ATOM 3406 C C . PRO A 1 226 ? 15.386 49.333 120.499 1.00 92.55 251 PRO A C 1
ATOM 3407 O O . PRO A 1 226 ? 14.788 50.378 120.211 1.00 94.24 251 PRO A O 1
ATOM 3418 N N . ASP A 1 227 ? 14.842 48.130 120.331 1.00 87.58 252 ASP A N 1
ATOM 3419 C CA . ASP A 1 227 ? 13.556 47.913 119.670 1.00 86.30 252 ASP A CA 1
ATOM 3420 C C . ASP A 1 227 ? 12.668 47.070 120.576 1.00 82.93 252 ASP A C 1
ATOM 3421 O O . ASP A 1 227 ? 12.370 45.908 120.272 1.00 80.23 252 ASP A O 1
ATOM 3430 N N . PRO A 1 228 ? 12.219 47.630 121.703 1.00 84.34 253 PRO A N 1
ATOM 3431 C CA . PRO A 1 228 ? 11.446 46.824 122.660 1.00 81.81 253 PRO A CA 1
ATOM 3432 C C . PRO A 1 228 ? 10.031 46.519 122.203 1.00 80.86 253 PRO A C 1
ATOM 3433 O O . PRO A 1 228 ? 9.410 45.598 122.748 1.00 78.18 253 PRO A O 1
ATOM 3444 N N . GLU A 1 229 ? 9.502 47.254 121.230 1.00 82.68 254 GLU A N 1
ATOM 3445 C CA . GLU A 1 229 ? 8.141 47.033 120.770 1.00 87.63 254 GLU A CA 1
ATOM 3446 C C . GLU A 1 229 ? 8.070 45.808 119.860 1.00 80.93 254 GLU A C 1
ATOM 3447 O O . GLU A 1 229 ? 9.058 45.398 119.243 1.00 77.32 254 GLU A O 1
ATOM 3459 N N . VAL A 1 230 ? 6.880 45.221 119.790 1.00 78.70 255 VAL A N 1
ATOM 3460 C CA . VAL A 1 230 ? 6.611 44.132 118.855 1.00 74.49 255 VAL A CA 1
ATOM 3461 C C . VAL A 1 230 ? 6.411 44.757 117.478 1.00 74.35 255 VAL A C 1
ATOM 3462 O O . VAL A 1 230 ? 5.501 45.581 117.310 1.00 76.99 255 VAL A O 1
ATOM 3475 N N . PRO A 1 231 ? 7.220 44.418 116.473 1.00 72.27 256 PRO A N 1
ATOM 3476 C CA . PRO A 1 231 ? 7.092 45.096 115.177 1.00 73.14 256 PRO A CA 1
ATOM 3477 C C . PRO A 1 231 ? 5.746 44.822 114.524 1.00 74.24 256 PRO A C 1
ATOM 3478 O O . PRO A 1 231 ? 5.169 43.742 114.662 1.00 72.84 256 PRO A O 1
ATOM 3489 N N . ASP A 1 232 ? 5.246 45.829 113.803 1.00 81.22 257 ASP A N 1
ATOM 3490 C CA . ASP A 1 232 ? 4.009 45.655 113.048 1.00 87.37 257 ASP A CA 1
ATOM 3491 C C . ASP A 1 232 ? 4.172 44.601 111.960 1.00 81.78 257 ASP A C 1
ATOM 3492 O O . ASP A 1 232 ? 3.251 43.818 111.700 1.00 81.29 257 ASP A O 1
ATOM 3501 N N . GLY A 1 233 ? 5.337 44.564 111.316 1.00 72.48 258 GLY A N 1
ATOM 3502 C CA . GLY A 1 233 ? 5.579 43.653 110.218 1.00 71.03 258 GLY A CA 1
ATOM 3503 C C . GLY A 1 233 ? 5.971 42.246 110.603 1.00 68.80 258 GLY A C 1
ATOM 3504 O O . GLY A 1 233 ? 6.274 41.440 109.719 1.00 68.13 258 GLY A O 1
ATOM 3508 N N . LEU A 1 234 ? 5.977 41.915 111.894 1.00 70.74 259 LEU A N 1
ATOM 3509 C CA . LEU A 1 234 ? 6.346 40.576 112.333 1.00 72.44 259 LEU A CA 1
ATOM 3510 C C . LEU A 1 234 ? 5.113 39.683 112.288 1.00 73.70 259 LEU A C 1
ATOM 3511 O O . LEU A 1 234 ? 4.162 39.929 113.044 1.00 73.87 259 LEU A O 1
ATOM 3527 N N . PRO A 1 235 ? 5.067 38.661 111.438 1.00 78.72 260 PRO A N 1
ATOM 3528 C CA . PRO A 1 235 ? 3.895 37.781 111.412 1.00 80.36 260 PRO A CA 1
ATOM 3529 C C . PRO A 1 235 ? 3.763 37.018 112.717 1.00 76.45 260 PRO A C 1
ATOM 3530 O O . PRO A 1 235 ? 4.774 36.598 113.301 1.00 76.66 260 PRO A O 1
ATOM 3541 N N . PRO A 1 236 ? 2.540 36.823 113.216 1.00 70.68 261 PRO A N 1
ATOM 3542 C CA . PRO A 1 236 ? 2.378 36.086 114.481 1.00 66.40 261 PRO A CA 1
ATOM 3543 C C . PRO A 1 236 ? 3.035 34.715 114.487 1.00 64.91 261 PRO A C 1
ATOM 3544 O O . PRO A 1 236 ? 3.503 34.269 115.544 1.00 63.15 261 PRO A O 1
ATOM 3555 N N . VAL A 1 237 ? 3.085 34.028 113.343 1.00 64.73 262 VAL A N 1
ATOM 3556 C CA . VAL A 1 237 ? 3.661 32.685 113.306 1.00 63.23 262 VAL A CA 1
ATOM 3557 C C . VAL A 1 237 ? 5.116 32.706 113.750 1.00 61.08 262 VAL A C 1
ATOM 3558 O O . VAL A 1 237 ? 5.615 31.724 114.312 1.00 59.91 262 VAL A O 1
ATOM 3571 N N . ALA A 1 238 ? 5.821 33.807 113.504 1.00 60.70 263 ALA A N 1
ATOM 3572 C CA . ALA A 1 238 ? 7.235 33.907 113.837 1.00 59.11 263 ALA A CA 1
ATOM 3573 C C . ALA A 1 238 ? 7.478 34.359 115.271 1.00 58.09 263 ALA A C 1
ATOM 3574 O O . ALA A 1 238 ? 8.635 34.410 115.700 1.00 56.60 263 ALA A O 1
ATOM 3581 N N . TYR A 1 239 ? 6.427 34.686 116.018 1.00 59.24 264 TYR A N 1
ATOM 3582 C CA . TYR A 1 239 ? 6.563 35.146 117.393 1.00 58.90 264 TYR A CA 1
ATOM 3583 C C . TYR A 1 239 ? 6.558 33.955 118.341 1.00 57.75 264 TYR A C 1
ATOM 3584 O O . TYR A 1 239 ? 5.730 33.048 118.204 1.00 58.35 264 TYR A O 1
ATOM 3602 N N . ASN A 1 240 ? 7.490 33.959 119.300 1.00 57.80 265 ASN A N 1
ATOM 3603 C CA . ASN A 1 240 ? 7.498 32.973 120.368 1.00 58.92 265 ASN A CA 1
ATOM 3604 C C . ASN A 1 240 ? 7.035 33.619 121.673 1.00 59.45 265 ASN A C 1
ATOM 3605 O O . ASN A 1 240 ? 7.471 34.729 121.995 1.00 59.55 265 ASN A O 1
ATOM 3616 N N . PRO A 1 241 ? 6.153 32.973 122.436 1.00 64.39 266 PRO A N 1
ATOM 3617 C CA . PRO A 1 241 ? 5.534 33.632 123.596 1.00 64.83 266 PRO A CA 1
ATOM 3618 C C . PRO A 1 241 ? 6.328 33.588 124.896 1.00 59.24 266 PRO A C 1
ATOM 3619 O O . PRO A 1 241 ? 5.825 34.090 125.908 1.00 60.02 266 PRO A O 1
ATOM 3630 N N . TRP A 1 242 ? 7.543 33.036 124.897 1.00 54.58 267 TRP A N 1
ATOM 3631 C CA . TRP A 1 242 ? 8.382 32.931 126.092 1.00 53.44 267 TRP A CA 1
ATOM 3632 C C . TRP A 1 242 ? 7.574 32.575 127.338 1.00 57.78 267 TRP A C 1
ATOM 3633 O O . TRP A 1 242 ? 7.402 33.404 128.238 1.00 56.36 267 TRP A O 1
ATOM 3654 N N . MET A 1 243 ? 7.097 31.331 127.407 1.00 56.69 268 MET A N 1
ATOM 3655 C CA . MET A 1 243 ? 6.244 30.889 128.503 1.00 62.20 268 MET A CA 1
ATOM 3656 C C . MET A 1 243 ? 7.029 30.382 129.705 1.00 62.72 268 MET A C 1
ATOM 3657 O O . MET A 1 243 ? 6.522 30.437 130.831 1.00 62.30 268 MET A O 1
ATOM 3671 N N . ASP A 1 244 ? 8.249 29.885 129.495 1.00 69.02 269 ASP A N 1
ATOM 3672 C CA . ASP A 1 244 ? 8.990 29.260 130.587 1.00 72.33 269 ASP A CA 1
ATOM 3673 C C . ASP A 1 244 ? 9.336 30.267 131.677 1.00 67.92 269 ASP A C 1
ATOM 3674 O O . ASP A 1 244 ? 9.225 29.958 132.870 1.00 66.84 269 ASP A O 1
ATOM 3683 N N . ILE A 1 245 ? 9.761 31.475 131.296 1.00 57.29 270 ILE A N 1
ATOM 3684 C CA . ILE A 1 245 ? 10.145 32.466 132.294 1.00 59.65 270 ILE A CA 1
ATOM 3685 C C . ILE A 1 245 ? 8.939 32.976 133.072 1.00 55.51 270 ILE A C 1
ATOM 3686 O O . ILE A 1 245 ? 9.092 33.448 134.204 1.00 58.01 270 ILE A O 1
ATOM 3702 N N . ARG A 1 246 ? 7.738 32.890 132.497 1.00 59.16 271 ARG A N 1
ATOM 3703 C CA . ARG A 1 246 ? 6.537 33.339 133.189 1.00 62.29 271 ARG A CA 1
ATOM 3704 C C . ARG A 1 246 ? 6.226 32.507 134.427 1.00 62.70 271 ARG A C 1
ATOM 3705 O O . ARG A 1 246 ? 5.409 32.936 135.248 1.00 65.93 271 ARG A O 1
ATOM 3726 N N . GLN A 1 247 ? 6.853 31.339 134.583 1.00 60.63 272 GLN A N 1
ATOM 3727 C CA . GLN A 1 247 ? 6.559 30.463 135.710 1.00 61.19 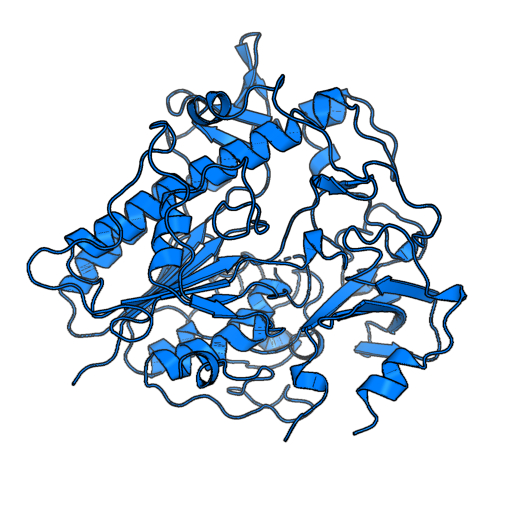272 GLN A CA 1
ATOM 3728 C C . GLN A 1 247 ? 7.319 30.848 136.971 1.00 59.14 272 GLN A C 1
ATOM 3729 O O . GLN A 1 247 ? 6.920 30.440 138.067 1.00 56.88 272 GLN A O 1
ATOM 3743 N N . ARG A 1 248 ? 8.398 31.616 136.846 1.00 57.28 273 ARG A N 1
ATOM 3744 C CA . ARG A 1 248 ? 9.166 32.028 138.010 1.00 54.62 273 ARG A CA 1
ATOM 3745 C C . ARG A 1 248 ? 8.352 32.982 138.882 1.00 59.59 273 ARG A C 1
ATOM 3746 O O . ARG A 1 248 ? 7.540 33.772 138.392 1.00 60.77 273 ARG A O 1
ATOM 3767 N N . GLU A 1 249 ? 8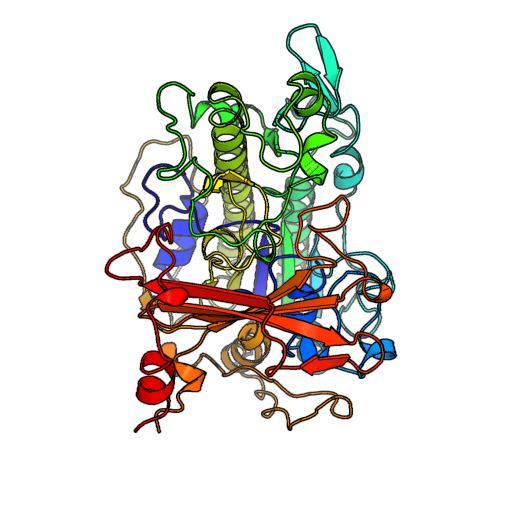.585 32.901 140.194 1.00 58.08 274 GLU A N 1
ATOM 3768 C CA . GLU A 1 249 ? 7.742 33.614 141.150 1.00 60.40 274 GLU A CA 1
ATOM 3769 C C . GLU A 1 249 ? 7.783 35.120 140.916 1.00 59.60 274 GLU A C 1
ATOM 3770 O O . GLU A 1 249 ? 6.740 35.784 140.889 1.00 61.44 274 GLU A O 1
ATOM 3782 N N . ASP A 1 250 ? 8.984 35.683 140.764 1.00 59.05 275 ASP A N 1
ATOM 3783 C CA . ASP A 1 250 ? 9.099 37.129 140.598 1.00 60.00 275 ASP A CA 1
ATOM 3784 C C . ASP A 1 250 ? 8.465 37.585 139.290 1.00 62.09 275 ASP A C 1
ATOM 3785 O O . ASP A 1 250 ? 7.863 38.664 139.230 1.00 63.54 275 ASP A O 1
ATOM 3794 N N . VAL A 1 251 ? 8.578 36.776 138.236 1.00 58.84 276 VAL A N 1
ATOM 3795 C CA . VAL A 1 251 ? 7.929 37.110 136.972 1.00 61.35 276 VAL A CA 1
ATOM 3796 C C . VAL A 1 251 ? 6.419 36.957 137.098 1.00 63.90 276 VAL A C 1
ATOM 3797 O O . VAL A 1 251 ? 5.651 37.810 136.634 1.00 64.44 276 VAL A O 1
ATOM 3810 N N . GLN A 1 252 ? 5.970 35.871 137.730 1.00 69.12 277 GLN A N 1
ATOM 3811 C CA . GLN A 1 252 ? 4.540 35.605 137.846 1.00 76.74 277 GLN A CA 1
ATOM 3812 C C . GLN A 1 252 ? 3.816 36.716 138.596 1.00 72.14 277 GLN A C 1
ATOM 3813 O O . GLN A 1 252 ? 2.633 36.968 138.339 1.00 73.14 277 GLN A O 1
ATOM 3827 N N . ALA A 1 253 ? 4.504 37.393 139.517 1.00 65.18 278 ALA A N 1
ATOM 3828 C CA . ALA A 1 253 ? 3.869 38.426 140.328 1.00 67.57 278 ALA A CA 1
ATOM 3829 C C . ALA A 1 253 ? 3.583 39.702 139.548 1.00 68.94 278 ALA A C 1
ATOM 3830 O O . ALA A 1 253 ? 2.814 40.541 140.031 1.00 71.29 278 ALA A O 1
ATOM 3837 N N . LEU A 1 254 ? 4.171 39.870 138.364 1.00 70.32 279 LEU A N 1
ATOM 3838 C CA . LEU A 1 254 ? 3.966 41.078 137.576 1.00 70.06 279 LEU A CA 1
ATOM 3839 C C . LEU A 1 254 ? 2.703 41.029 136.730 1.00 74.18 279 LEU A C 1
ATOM 3840 O O . LEU A 1 254 ? 2.275 42.073 136.227 1.00 73.57 279 LEU A O 1
ATOM 3856 N N . ASN A 1 255 ? 2.098 39.854 136.558 1.00 70.56 280 ASN A N 1
ATOM 3857 C CA . ASN A 1 255 ? 0.832 39.732 135.841 1.00 84.02 280 ASN A CA 1
ATOM 3858 C C . ASN A 1 255 ? 0.988 40.197 134.393 1.00 71.22 280 ASN A C 1
ATOM 3859 O O . ASN A 1 255 ? 0.243 41.046 133.899 1.00 73.03 280 ASN A O 1
ATOM 3869 N N . ILE A 1 256 ? 1.975 39.626 133.711 1.00 69.74 281 ILE A N 1
ATOM 3870 C CA . ILE A 1 256 ? 2.304 40.027 132.348 1.00 68.52 281 ILE A CA 1
ATOM 3871 C C . ILE A 1 256 ? 1.375 39.306 131.380 1.00 69.48 281 ILE A C 1
ATOM 3872 O O . ILE A 1 256 ? 1.218 38.080 131.445 1.00 67.72 281 ILE A O 1
ATOM 3888 N N . SER A 1 257 ? 0.765 40.064 130.473 1.00 72.01 282 SER A N 1
ATOM 3889 C CA . SER A 1 257 ? -0.221 39.496 129.565 1.00 76.21 282 SER A CA 1
ATOM 3890 C C . SER A 1 257 ? 0.423 38.478 128.631 1.00 74.10 282 SER A C 1
ATOM 3891 O O . SER A 1 257 ? 1.591 38.596 128.248 1.00 70.24 282 SER A O 1
ATOM 3899 N N . VAL A 1 258 ? -0.360 37.468 128.267 1.00 76.94 283 VAL A N 1
ATOM 3900 C CA . VAL A 1 258 ? 0.076 36.450 127.325 1.00 76.77 283 VAL A CA 1
ATOM 3901 C C . VAL A 1 258 ? -0.599 36.726 125.981 1.00 75.35 283 VAL A C 1
ATOM 3902 O O . VAL A 1 258 ? -1.778 37.082 125.946 1.00 79.98 283 VAL A O 1
ATOM 3915 N N . PRO A 1 259 ? 0.132 36.558 124.864 1.00 67.65 284 PRO A N 1
ATOM 3916 C CA . PRO A 1 259 ? 1.531 36.156 124.697 1.00 65.08 284 PRO A CA 1
ATOM 3917 C C . PRO A 1 259 ? 2.482 37.304 124.352 1.00 64.53 284 PRO A C 1
ATOM 3918 O O . PRO A 1 259 ? 3.666 37.055 124.131 1.00 62.61 284 PRO A O 1
ATOM 3929 N N . TYR A 1 260 ? 1.978 38.538 124.304 1.00 67.35 285 TYR A N 1
ATOM 3930 C CA . TYR A 1 260 ? 2.756 39.662 123.796 1.00 68.65 285 TYR A CA 1
ATOM 3931 C C . TYR A 1 260 ? 3.297 40.580 124.883 1.00 69.14 285 TYR A C 1
ATOM 3932 O O . TYR A 1 260 ? 4.110 41.460 124.574 1.00 68.43 285 TYR A O 1
ATOM 3950 N N . GLY A 1 261 ? 2.884 40.405 126.133 1.00 66.80 286 GLY A N 1
ATOM 3951 C CA . GLY A 1 261 ? 3.360 41.260 127.206 1.00 67.10 286 GLY A CA 1
ATOM 3952 C C . GLY A 1 261 ? 2.818 42.676 127.080 1.00 69.50 286 GLY A C 1
ATOM 3953 O O . GLY A 1 261 ? 1.622 42.854 126.845 1.00 71.45 286 GLY A O 1
ATOM 3957 N N . PRO A 1 262 ? 3.684 43.697 127.218 1.00 69.56 287 PRO A N 1
ATOM 3958 C CA . PRO A 1 262 ? 5.137 43.651 127.419 1.00 67.62 287 PRO A CA 1
ATOM 3959 C C . PRO A 1 262 ? 5.548 43.429 128.871 1.00 67.02 287 PRO A C 1
ATOM 3960 O O . PRO A 1 262 ? 4.725 43.572 129.776 1.00 68.41 287 PRO A O 1
ATOM 3971 N N . ILE A 1 263 ? 6.809 43.079 129.081 1.00 65.09 288 ILE A N 1
ATOM 3972 C CA . ILE A 1 263 ? 7.352 43.039 130.443 1.00 64.68 288 ILE A CA 1
ATOM 3973 C C . ILE A 1 263 ? 7.524 44.468 130.944 1.00 66.53 288 ILE A C 1
ATOM 3974 O O . ILE A 1 263 ? 8.002 45.328 130.183 1.00 67.06 288 ILE A O 1
ATOM 3990 N N . PRO A 1 264 ? 7.152 44.779 132.187 1.00 69.95 289 PRO A N 1
ATOM 3991 C CA . PRO A 1 264 ? 7.343 46.145 132.687 1.00 72.54 289 PRO A CA 1
ATOM 3992 C C . PRO A 1 264 ? 8.787 46.600 132.523 1.00 73.59 289 PRO A C 1
ATOM 3993 O O . PRO A 1 264 ? 9.729 45.832 132.732 1.00 70.94 289 PRO A O 1
ATOM 4004 N N . VAL A 1 265 ? 8.949 47.871 132.144 1.00 76.19 290 VAL A N 1
ATOM 4005 C CA . VAL A 1 265 ? 10.272 48.406 131.816 1.00 78.95 290 VAL A CA 1
ATOM 4006 C C . VAL A 1 265 ? 11.264 48.114 132.935 1.00 77.56 290 VAL A C 1
ATOM 4007 O O . VAL A 1 265 ? 12.380 47.640 132.692 1.00 75.27 290 VAL A O 1
ATOM 4020 N N . ASP A 1 266 ? 10.876 48.406 134.179 1.00 75.79 291 ASP A N 1
ATOM 4021 C CA . ASP A 1 266 ? 11.797 48.225 135.298 1.00 76.41 291 ASP A CA 1
ATOM 4022 C C . ASP A 1 266 ? 12.293 46.788 135.379 1.00 68.16 291 ASP A C 1
ATOM 4023 O O . ASP A 1 266 ? 13.479 46.547 135.636 1.00 67.19 291 ASP A O 1
ATOM 4032 N N . PHE A 1 267 ? 11.406 45.815 135.156 1.00 66.21 292 PHE A N 1
ATOM 4033 C CA . PHE A 1 267 ? 11.826 44.420 135.216 1.00 63.77 292 PHE A CA 1
ATOM 4034 C C . PHE A 1 267 ? 12.627 44.023 133.981 1.00 62.09 292 PHE A C 1
ATOM 4035 O O . PHE A 1 267 ? 13.483 43.135 134.063 1.00 60.23 292 PHE A O 1
ATOM 4052 N N . GLN A 1 268 ? 12.369 44.658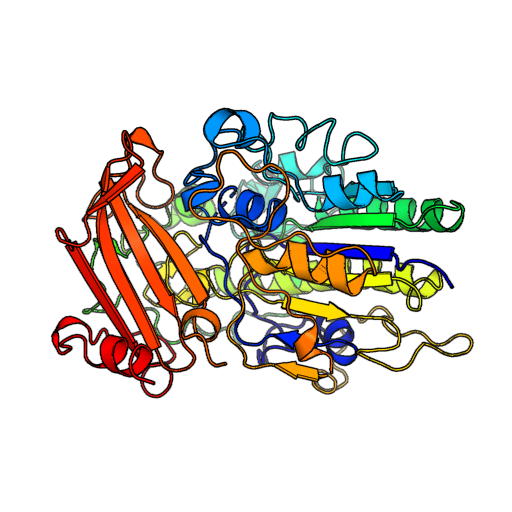 132.834 1.00 62.83 293 GLN A N 1
ATOM 4053 C CA . GLN A 1 268 ? 13.198 44.410 131.658 1.00 61.50 293 GLN A CA 1
ATOM 4054 C C . GLN A 1 268 ? 14.652 44.757 131.946 1.00 61.14 293 GLN A C 1
ATOM 4055 O O . GLN A 1 268 ? 15.565 43.987 131.624 1.00 59.38 293 GLN A O 1
ATOM 4069 N N . ARG A 1 269 ? 14.887 45.922 132.557 1.00 62.97 294 ARG A N 1
ATOM 4070 C CA A ARG A 1 269 ? 16.248 46.311 132.911 0.48 62.98 294 ARG A CA 1
ATOM 4071 C CA B ARG A 1 269 ? 16.250 46.305 132.903 0.52 62.97 294 ARG A CA 1
ATOM 4072 C C . ARG A 1 269 ? 16.840 45.377 133.957 1.00 62.06 294 ARG A C 1
ATOM 4073 O O . ARG A 1 269 ? 18.052 45.132 133.955 1.00 60.68 294 ARG A O 1
ATOM 4114 N N . LYS A 1 270 ? 16.005 44.845 134.855 1.00 65.08 295 LYS A N 1
ATOM 4115 C CA . LYS A 1 270 ? 16.498 43.896 135.848 1.00 67.45 295 LYS A CA 1
ATOM 4116 C C . LYS A 1 270 ? 16.903 42.579 135.195 1.00 62.01 295 LYS A C 1
ATOM 4117 O O . LYS A 1 270 ? 17.903 41.969 135.588 1.00 60.37 295 LYS A O 1
ATOM 4136 N N . ILE A 1 271 ? 16.137 42.122 134.200 1.00 59.87 296 ILE A N 1
ATOM 4137 C CA . ILE A 1 271 ? 16.514 40.915 133.467 1.00 59.33 296 ILE A CA 1
ATOM 4138 C C . ILE A 1 271 ? 17.865 41.110 132.795 1.00 55.35 296 ILE A C 1
ATOM 4139 O O . ILE A 1 271 ? 18.739 40.237 132.844 1.00 55.26 296 ILE A O 1
ATOM 4155 N N . ARG A 1 272 ? 18.050 42.257 132.143 1.00 58.66 297 ARG A N 1
ATOM 4156 C CA . ARG A 1 272 ? 19.304 42.506 131.442 1.00 62.70 297 ARG A CA 1
ATOM 4157 C C . ARG A 1 272 ? 20.465 42.614 132.423 1.00 57.16 297 ARG A C 1
ATOM 4158 O O . ARG A 1 272 ? 21.576 42.155 132.133 1.00 56.47 297 ARG A O 1
ATOM 4179 N N . GLN A 1 273 ? 20.223 43.201 133.597 1.00 59.87 298 GLN A N 1
ATOM 4180 C CA . GLN A 1 273 ? 21.248 43.229 134.635 1.00 59.79 298 GLN A CA 1
ATOM 4181 C C . GLN A 1 273 ? 21.684 41.817 135.008 1.00 55.89 298 GLN A C 1
ATOM 4182 O O . GLN A 1 273 ? 22.879 41.501 135.008 1.00 54.55 298 GLN A O 1
ATOM 4196 N N . SER A 1 274 ? 20.720 40.949 135.327 1.00 54.26 299 SER A N 1
ATOM 4197 C CA . SER A 1 274 ? 21.059 39.601 135.768 1.00 53.29 299 SER A CA 1
ATOM 4198 C C . SER A 1 274 ? 21.669 38.772 134.644 1.00 52.03 299 SER A C 1
ATOM 4199 O O . SER A 1 274 ? 22.534 37.928 134.903 1.00 49.97 299 SER A O 1
ATOM 4207 N N . TYR A 1 275 ? 21.235 38.984 133.400 1.00 51.01 300 TYR A N 1
ATOM 4208 C CA . TYR A 1 275 ? 21.870 38.288 132.286 1.00 49.77 300 TYR A CA 1
ATOM 4209 C C . TYR A 1 275 ? 23.322 38.724 132.142 1.00 50.07 300 TYR A C 1
ATOM 4210 O O . TYR A 1 275 ? 24.225 37.889 132.024 1.00 49.01 300 TYR A O 1
ATOM 4228 N N . PHE A 1 276 ? 23.565 40.036 132.158 1.00 51.68 301 PHE A N 1
ATOM 4229 C CA . PHE A 1 276 ? 24.930 40.534 132.029 1.00 52.31 301 PHE A CA 1
ATOM 4230 C C . PHE A 1 276 ? 25.795 40.069 133.193 1.00 53.51 301 PHE A C 1
ATOM 4231 O O . PHE A 1 276 ? 26.946 39.663 132.996 1.00 52.36 301 PHE A O 1
ATOM 4248 N N . ALA A 1 277 ? 25.257 40.118 134.415 1.00 52.43 302 ALA A N 1
ATOM 4249 C CA . ALA A 1 277 ? 25.999 39.621 135.568 1.00 52.23 302 ALA A CA 1
ATOM 4250 C C . ALA A 1 277 ? 26.352 38.150 135.396 1.00 50.34 302 ALA A C 1
ATOM 4251 O O . ALA A 1 277 ? 27.470 37.729 135.719 1.00 50.12 302 ALA A O 1
ATOM 4258 N N . SER A 1 278 ? 25.411 37.350 134.886 1.00 51.12 303 SER A N 1
ATOM 4259 C CA . SER A 1 278 ? 25.677 35.931 134.681 1.00 50.54 303 SER A CA 1
ATOM 4260 C C . SER A 1 278 ? 26.767 35.713 133.640 1.00 52.97 303 SER A C 1
ATOM 4261 O O . SER A 1 278 ? 27.546 34.759 133.749 1.00 48.87 303 SER A O 1
ATOM 4269 N N . VAL A 1 279 ? 26.835 36.579 132.628 1.00 50.29 304 VAL A N 1
ATOM 4270 C CA . VAL A 1 279 ? 27.874 36.460 131.608 1.00 49.44 304 VAL A CA 1
ATOM 4271 C C . VAL A 1 279 ? 29.244 36.736 132.213 1.00 50.53 304 VAL A C 1
ATOM 4272 O O . VAL A 1 279 ? 30.198 35.977 132.003 1.00 49.70 304 VAL A O 1
ATOM 4285 N N . SER A 1 280 ? 29.368 37.835 132.961 1.00 52.74 305 SER A N 1
ATOM 4286 C CA . SER A 1 280 ? 30.622 38.115 133.651 1.00 53.77 305 SER A CA 1
ATOM 4287 C C . SER A 1 280 ? 30.966 36.996 134.625 1.00 55.58 305 SER A C 1
ATOM 4288 O O . SER A 1 280 ? 32.134 36.612 134.757 1.00 54.59 305 SER A O 1
ATOM 4296 N N . TYR A 1 281 ? 29.959 36.459 135.317 1.00 53.00 306 TYR A N 1
ATOM 4297 C CA . TYR A 1 281 ? 30.185 35.305 136.180 1.00 55.00 306 TYR A CA 1
ATOM 4298 C C . TYR A 1 281 ? 30.707 34.124 135.373 1.00 46.91 306 TYR A C 1
ATOM 4299 O O . TYR A 1 281 ? 31.713 33.503 135.736 1.00 46.81 306 TYR A O 1
ATOM 4317 N N . LEU A 1 282 ? 30.031 33.801 134.268 1.00 49.52 307 LEU A N 1
ATOM 4318 C CA . LEU A 1 282 ? 30.542 32.786 133.353 1.00 45.06 307 LEU A CA 1
ATOM 4319 C C . LEU A 1 282 ? 31.978 33.085 132.950 1.00 46.12 307 LEU A C 1
ATOM 4320 O O . LEU A 1 282 ? 32.819 32.180 132.894 1.00 45.40 307 LEU A O 1
ATOM 4336 N N . ASP A 1 283 ? 32.274 34.353 132.658 1.00 51.37 308 ASP A N 1
ATOM 4337 C CA . ASP A 1 283 ? 33.597 34.714 132.160 1.00 56.16 308 ASP A CA 1
ATOM 4338 C C . ASP A 1 283 ? 34.686 34.373 133.170 1.00 56.39 308 ASP A C 1
ATOM 4339 O O . ASP A 1 283 ? 35.763 33.895 132.792 1.00 55.82 308 ASP A O 1
ATOM 4348 N N . THR A 1 284 ? 34.433 34.613 134.460 1.00 53.57 309 THR A N 1
ATOM 4349 C CA . THR A 1 284 ? 35.435 34.275 135.467 1.00 54.90 309 THR A CA 1
ATOM 4350 C C . THR A 1 284 ? 35.682 32.773 135.504 1.00 51.17 309 THR A C 1
ATOM 4351 O O . THR A 1 284 ? 36.829 32.330 135.622 1.00 48.96 309 THR A O 1
ATOM 4362 N N . GLN A 1 285 ? 34.619 31.973 135.398 1.00 53.18 310 GLN A N 1
ATOM 4363 C CA . GLN A 1 285 ? 34.789 30.524 135.352 1.00 54.19 310 GLN A CA 1
ATOM 4364 C C . GLN A 1 285 ? 35.662 30.122 134.172 1.00 52.02 310 GLN A C 1
ATOM 4365 O O . GLN A 1 285 ? 36.609 29.341 134.323 1.00 52.22 310 GLN A O 1
ATOM 4379 N N . VAL A 1 286 ? 35.359 30.651 132.985 1.00 50.38 311 VAL A N 1
ATOM 4380 C CA . VAL A 1 286 ? 36.228 30.428 131.833 1.00 45.85 311 VAL A CA 1
ATOM 4381 C C . VAL A 1 286 ? 37.646 30.877 132.156 1.00 51.98 311 VAL A C 1
ATOM 4382 O O . VAL A 1 286 ? 38.623 30.207 131.797 1.00 50.87 311 VAL A O 1
ATOM 4395 N N . GLY A 1 287 ? 37.781 32.012 132.842 1.00 52.65 312 GLY A N 1
ATOM 4396 C CA . GLY A 1 287 ? 39.102 32.476 133.237 1.00 55.92 312 GLY A CA 1
ATOM 4397 C C . GLY A 1 287 ? 39.843 31.462 134.088 1.00 57.75 312 GLY A C 1
ATOM 4398 O O . GLY A 1 287 ? 41.013 31.161 133.839 1.00 57.67 312 GLY A O 1
ATOM 4402 N N . ARG A 1 288 ? 39.171 30.924 135.110 1.00 57.76 313 ARG A N 1
ATOM 4403 C CA . ARG A 1 288 ? 39.801 29.912 135.953 1.00 60.69 313 ARG A CA 1
ATOM 4404 C C . ARG A 1 288 ? 40.225 28.707 135.127 1.00 58.57 313 ARG A C 1
ATOM 4405 O O . ARG A 1 288 ? 41.332 28.183 135.297 1.00 60.84 313 ARG A O 1
ATOM 4426 N N . LEU A 1 289 ? 39.352 28.251 134.227 1.00 56.45 314 LEU A N 1
ATOM 4427 C CA . LEU A 1 289 ? 39.660 27.081 133.413 1.00 54.30 314 LEU A CA 1
ATOM 4428 C C . LEU A 1 289 ? 40.860 27.341 132.510 1.00 54.41 314 LEU A C 1
ATOM 4429 O O . LEU A 1 289 ? 41.801 26.540 132.462 1.00 53.37 314 LEU A O 1
ATOM 4445 N N . LEU A 1 290 ? 40.848 28.463 131.787 1.00 54.54 315 LEU A N 1
ATOM 4446 C CA . LEU A 1 290 ? 41.949 28.765 130.877 1.00 58.82 315 LEU A CA 1
ATOM 4447 C C . LEU A 1 290 ? 43.234 29.056 131.640 1.00 60.76 315 LEU A C 1
ATOM 4448 O O . LEU A 1 290 ? 44.327 28.702 131.183 1.00 61.70 315 LEU A O 1
ATOM 4464 N N . SER A 1 291 ? 43.128 29.705 132.801 1.00 60.32 316 SER A N 1
ATOM 4465 C CA . SER A 1 291 ? 44.320 30.002 133.586 1.00 63.32 316 SER A CA 1
ATOM 4466 C C . SER A 1 291 ? 44.991 28.720 134.065 1.00 60.36 316 SER A C 1
ATOM 4467 O O . SER A 1 291 ? 46.222 28.609 134.045 1.00 62.41 316 SER A O 1
ATOM 4475 N N . ALA A 1 292 ? 44.197 27.739 134.499 1.00 59.27 317 ALA A N 1
ATOM 4476 C CA . ALA A 1 292 ? 44.762 26.446 134.869 1.00 59.29 317 ALA A CA 1
ATOM 4477 C C . ALA A 1 292 ? 45.426 25.784 133.671 1.00 58.52 317 ALA A C 1
ATOM 4478 O O . ALA A 1 292 ? 46.499 25.182 133.798 1.00 58.34 317 ALA A O 1
ATOM 4485 N N . LEU A 1 293 ? 44.800 25.886 132.496 1.00 60.10 318 LEU A N 1
ATOM 4486 C CA . LEU A 1 293 ? 45.423 25.379 131.279 1.00 61.53 318 LEU A CA 1
ATOM 4487 C C . LEU A 1 293 ? 46.802 25.993 131.079 1.00 62.78 318 LEU A C 1
ATOM 4488 O O . LEU A 1 293 ? 47.758 25.293 130.726 1.00 61.70 318 LEU A O 1
ATOM 4504 N N . ASP A 1 294 ? 46.923 27.303 131.304 1.00 66.72 319 ASP A N 1
ATOM 4505 C CA . ASP A 1 294 ? 48.217 27.964 131.170 1.00 73.09 319 ASP A CA 1
ATOM 4506 C C . ASP A 1 294 ? 49.206 27.439 132.203 1.00 75.99 319 ASP A C 1
ATOM 4507 O O . ASP A 1 294 ? 50.328 27.046 131.862 1.00 77.93 319 ASP A O 1
ATOM 4516 N N . ASP A 1 295 ? 48.806 27.429 133.477 1.00 77.76 320 ASP A N 1
ATOM 4517 C CA . ASP A 1 295 ? 49.699 26.962 134.533 1.00 79.14 320 ASP A CA 1
ATOM 4518 C C . ASP A 1 295 ? 50.204 25.554 134.246 1.00 76.69 320 ASP A C 1
ATOM 4519 O O . ASP A 1 295 ? 51.360 25.228 134.541 1.00 78.46 320 ASP A O 1
ATOM 4528 N N . LEU A 1 296 ? 49.353 24.704 133.674 1.00 69.18 321 LEU A N 1
ATOM 4529 C CA . LEU A 1 296 ? 49.746 23.345 133.325 1.00 67.30 321 LEU A CA 1
ATOM 4530 C C . LEU A 1 296 ? 50.593 23.277 132.061 1.00 70.53 321 LEU A C 1
ATOM 4531 O O . LEU A 1 296 ? 51.013 22.181 131.679 1.00 68.11 321 LEU A O 1
ATOM 4547 N N . GLN A 1 297 ? 50.849 24.410 131.406 1.00 77.69 322 GLN A N 1
ATOM 4548 C CA . GLN A 1 297 ? 51.684 24.452 130.206 1.00 85.36 322 GLN A CA 1
ATOM 4549 C C . GLN A 1 297 ? 51.076 23.644 129.063 1.00 82.22 322 GLN A C 1
ATOM 4550 O O . GLN A 1 297 ? 51.796 23.048 128.257 1.00 84.57 322 GLN A O 1
ATOM 4564 N N . LEU A 1 298 ? 49.748 23.621 128.982 1.00 76.76 323 LEU A N 1
ATOM 4565 C CA . LEU A 1 298 ? 49.039 22.965 127.892 1.00 72.53 323 LEU A CA 1
ATOM 4566 C C . LEU A 1 298 ? 48.650 23.930 126.781 1.00 72.12 323 LEU A C 1
ATOM 4567 O O . LEU A 1 298 ? 48.055 23.502 125.787 1.00 69.19 323 LEU A O 1
ATOM 4583 N N . ALA A 1 299 ? 48.976 25.217 126.921 1.00 76.51 324 ALA A N 1
ATOM 4584 C CA . ALA A 1 299 ? 48.549 26.212 125.946 1.00 79.15 324 ALA A CA 1
ATOM 4585 C C . ALA A 1 299 ? 49.172 25.996 124.572 1.00 82.04 324 ALA A C 1
ATOM 4586 O O . ALA A 1 299 ? 48.595 26.436 123.572 1.00 81.19 324 ALA A O 1
ATOM 4593 N N . ASN A 1 300 ? 50.325 25.335 124.496 1.00 84.98 325 ASN A N 1
ATOM 4594 C CA . ASN A 1 300 ? 51.013 25.124 123.229 1.00 90.04 325 ASN A CA 1
ATOM 4595 C C . ASN A 1 300 ? 50.674 23.789 122.580 1.00 83.73 325 ASN A C 1
ATOM 4596 O O . ASN A 1 300 ? 51.266 23.448 121.551 1.00 87.22 325 ASN A O 1
ATOM 4606 N N . SER A 1 301 ? 49.737 23.029 123.150 1.00 75.12 326 SER A N 1
ATOM 4607 C CA . SER A 1 301 ? 49.374 21.733 122.591 1.00 66.75 326 SER A CA 1
ATOM 4608 C C . SER A 1 301 ? 47.871 21.489 122.611 1.00 62.25 326 SER A C 1
ATOM 4609 O O . SER A 1 301 ? 47.445 20.349 122.381 1.00 57.53 326 SER A O 1
ATOM 4617 N N . THR A 1 302 ? 47.056 22.511 122.865 1.00 61.31 327 THR A N 1
ATOM 4618 C CA . THR A 1 302 ? 45.624 22.334 123.076 1.00 62.80 327 THR A CA 1
ATOM 4619 C C . THR A 1 302 ? 44.852 23.316 122.211 1.00 61.95 327 THR A C 1
ATOM 4620 O O . THR A 1 302 ? 45.038 24.531 122.326 1.00 63.49 327 THR A O 1
ATOM 4631 N N . ILE A 1 303 ? 43.984 22.784 121.349 1.00 60.76 328 ILE A N 1
ATOM 4632 C CA . ILE A 1 303 ? 43.001 23.606 120.658 1.00 58.90 328 ILE A CA 1
ATOM 4633 C C . ILE A 1 303 ? 41.896 23.981 121.636 1.00 59.77 328 ILE A C 1
ATOM 4634 O O . ILE A 1 303 ? 41.474 23.163 122.464 1.00 58.80 328 ILE A O 1
ATOM 4650 N N . ILE A 1 304 ? 41.417 25.219 121.547 1.00 57.91 329 ILE A N 1
ATOM 4651 C CA . ILE A 1 304 ? 40.331 25.700 122.396 1.00 56.24 329 ILE A CA 1
ATOM 4652 C C . ILE A 1 304 ? 39.237 26.242 121.488 1.00 53.20 329 ILE A C 1
ATOM 4653 O O . ILE A 1 304 ? 39.439 27.252 120.802 1.00 54.19 329 ILE A O 1
ATOM 4669 N N . ALA A 1 305 ? 38.083 25.583 121.488 1.00 53.44 330 ALA A N 1
ATOM 4670 C CA . ALA A 1 305 ? 36.897 26.059 120.791 1.00 51.67 330 ALA A CA 1
ATOM 4671 C C . ALA A 1 305 ? 35.878 26.534 121.816 1.00 52.53 330 ALA A C 1
ATOM 4672 O O . ALA A 1 305 ? 35.531 25.794 122.744 1.00 52.64 330 ALA A O 1
ATOM 4679 N N . PHE A 1 306 ? 35.407 27.767 121.648 1.00 51.68 331 PHE A N 1
ATOM 4680 C CA . PHE A 1 306 ? 34.434 28.381 122.541 1.00 50.32 331 PHE A CA 1
ATOM 4681 C C . PHE A 1 306 ? 33.213 28.781 121.728 1.00 53.15 331 PHE A C 1
ATOM 4682 O O . PHE A 1 306 ? 33.339 29.500 120.731 1.00 54.50 331 PHE A O 1
ATOM 4699 N N . THR A 1 307 ? 32.037 28.321 122.145 1.00 50.43 332 THR A N 1
ATOM 4700 C CA . THR A 1 307 ? 30.819 28.650 121.417 1.00 51.35 332 THR A CA 1
ATOM 4701 C C . THR A 1 307 ? 29.620 28.505 122.349 1.00 48.07 332 THR A C 1
ATOM 4702 O O . THR A 1 307 ? 29.767 28.322 123.562 1.00 49.29 332 THR A O 1
ATOM 4713 N N . SER A 1 308 ? 28.427 28.592 121.765 1.00 49.18 333 SER A N 1
ATOM 4714 C CA . SER A 1 308 ? 27.168 28.483 122.481 1.00 47.67 333 SER A CA 1
ATOM 4715 C C . SER A 1 308 ? 26.189 27.707 121.614 1.00 49.74 333 SER A C 1
ATOM 4716 O O . SER A 1 308 ? 26.336 27.639 120.392 1.00 49.26 333 SER A O 1
ATOM 4724 N N . ASP A 1 309 ? 25.180 27.116 122.253 1.00 45.74 334 ASP A N 1
ATOM 4725 C CA . ASP A 1 309 ? 24.197 26.352 121.495 1.00 48.75 334 ASP A CA 1
ATOM 4726 C C . ASP A 1 309 ? 23.159 27.240 120.821 1.00 45.33 334 ASP A C 1
ATOM 4727 O O . ASP A 1 309 ? 22.529 26.803 119.854 1.00 49.15 334 ASP A O 1
ATOM 4736 N N . HIS A 1 310 ? 22.985 28.476 121.292 1.00 47.17 335 HIS A N 1
ATOM 4737 C CA . HIS A 1 310 ? 22.085 29.439 120.665 1.00 47.07 335 HIS A CA 1
ATOM 4738 C C . HIS A 1 310 ? 22.066 30.731 121.473 1.00 48.46 335 HIS A C 1
ATOM 4739 O O . HIS A 1 310 ? 22.692 30.816 122.534 1.00 49.46 335 HIS A O 1
ATOM 4753 N N . GLY A 1 311 ? 21.351 31.739 120.984 1.00 51.74 336 GLY A N 1
ATOM 4754 C CA . GLY A 1 311 ? 21.290 33.034 121.629 1.00 50.08 336 GLY A CA 1
ATOM 4755 C C . GLY A 1 311 ? 20.140 33.147 122.609 1.00 48.36 336 GLY A C 1
ATOM 4756 O O . GLY A 1 311 ? 19.584 32.153 123.081 1.00 47.58 336 GLY A O 1
ATOM 4760 N N . TRP A 1 312 ? 19.780 34.392 122.912 1.00 46.27 337 TRP A N 1
ATOM 4761 C CA . TRP A 1 312 ? 18.733 34.671 123.891 1.00 46.75 337 TRP A CA 1
ATOM 4762 C C . TRP A 1 312 ? 18.282 36.110 123.700 1.00 48.21 337 TRP A C 1
ATOM 4763 O O . TRP A 1 312 ? 19.107 37.027 123.761 1.00 48.72 337 TRP A O 1
ATOM 4784 N N . ALA A 1 313 ? 16.989 36.310 123.459 1.00 49.04 338 ALA A N 1
ATOM 4785 C CA . ALA A 1 313 ? 16.460 37.651 123.255 1.00 50.61 338 ALA A CA 1
ATOM 4786 C C . ALA A 1 313 ? 16.283 38.363 124.591 1.00 51.30 338 ALA A C 1
ATOM 4787 O O . ALA A 1 313 ? 15.834 37.769 125.576 1.00 50.90 338 ALA A O 1
ATOM 4794 N N . LEU A 1 314 ? 16.639 39.649 124.614 1.00 55.49 339 LEU A N 1
ATOM 4795 C CA . LEU A 1 314 ? 16.537 40.464 125.818 1.00 56.41 339 LEU A CA 1
ATOM 4796 C C . LEU A 1 314 ? 15.637 41.670 125.580 1.00 59.91 339 LEU A C 1
ATOM 4797 O O . LEU A 1 314 ? 16.003 42.802 125.912 1.00 58.82 339 LEU A O 1
ATOM 4813 N N . GLY A 1 315 ? 14.460 41.438 125.004 1.00 60.71 340 GLY A N 1
ATOM 4814 C CA . GLY A 1 315 ? 13.511 42.495 124.735 1.00 61.88 340 GLY A CA 1
ATOM 4815 C C . GLY A 1 315 ? 13.446 42.939 123.289 1.00 62.03 340 GLY A C 1
ATOM 4816 O O . GLY A 1 315 ? 12.523 43.684 122.932 1.00 61.75 340 GLY A O 1
ATOM 4820 N N . GLU A 1 316 ? 14.392 42.518 122.452 1.00 58.48 341 GLU A N 1
ATOM 4821 C CA . GLU A 1 316 ? 14.336 42.860 121.037 1.00 62.79 341 GLU A CA 1
ATOM 4822 C C . GLU A 1 316 ? 13.052 42.323 120.420 1.00 59.78 341 GLU A C 1
ATOM 4823 O O . GLU A 1 316 ? 12.739 41.136 120.544 1.00 59.67 341 GLU A O 1
ATOM 4835 N N . HIS A 1 317 ? 12.308 43.202 119.751 1.00 64.05 342 HIS A N 1
ATOM 4836 C CA . HIS A 1 317 ? 11.043 42.845 119.116 1.00 64.37 342 HIS A CA 1
ATOM 4837 C C . HIS A 1 317 ? 9.999 42.400 120.131 1.00 68.57 342 HIS A C 1
ATOM 4838 O O . HIS A 1 317 ? 9.076 41.653 119.789 1.00 70.56 342 HIS A O 1
ATOM 4852 N N . GLY A 1 318 ? 10.124 42.844 121.380 1.00 65.85 343 GLY A N 1
ATOM 4853 C CA . GLY A 1 318 ? 9.237 42.370 122.425 1.00 64.66 343 GLY A CA 1
ATOM 4854 C C . GLY A 1 318 ? 9.381 40.897 122.723 1.00 62.97 343 GLY A C 1
ATOM 4855 O O . GLY A 1 318 ? 8.457 40.290 123.273 1.00 61.30 343 GLY A O 1
ATOM 4859 N N . GLU A 1 319 ? 10.519 40.303 122.376 1.00 62.54 344 GLU A N 1
ATOM 4860 C CA . GLU A 1 319 ? 10.758 38.880 122.550 1.00 62.57 344 GLU A CA 1
ATOM 4861 C C . GLU A 1 319 ? 11.722 38.635 123.702 1.00 59.00 344 GLU A C 1
ATOM 4862 O O . GLU A 1 319 ? 12.531 39.493 124.068 1.00 60.41 344 GLU A O 1
ATOM 4874 N N . TRP A 1 320 ? 11.626 37.435 124.267 1.00 53.75 345 TRP A N 1
ATOM 4875 C CA . TRP A 1 320 ? 12.536 36.983 125.304 1.00 52.49 345 TRP A CA 1
ATOM 4876 C C . TRP A 1 320 ? 12.834 35.513 125.066 1.00 50.98 345 TRP A C 1
ATOM 4877 O O . TRP A 1 320 ? 12.003 34.780 124.527 1.00 51.15 345 TRP A O 1
ATOM 4898 N N . ALA A 1 321 ? 14.038 35.099 125.452 1.00 49.68 346 ALA A N 1
ATOM 4899 C CA . ALA A 1 321 ? 14.482 33.720 125.289 1.00 49.98 346 ALA A CA 1
ATOM 4900 C C . ALA A 1 321 ? 14.772 33.409 123.825 1.00 50.20 346 ALA A C 1
ATOM 4901 O O . ALA A 1 321 ? 14.937 34.322 123.010 1.00 51.14 346 ALA A O 1
ATOM 4908 N N . LYS A 1 322 ? 14.855 32.129 123.491 1.00 49.78 347 LYS A N 1
ATOM 4909 C CA . LYS A 1 322 ? 15.284 31.679 122.173 1.00 47.27 347 LYS A CA 1
ATOM 4910 C C . LYS A 1 322 ? 14.039 31.281 121.371 1.00 47.76 347 LYS A C 1
ATOM 4911 O O . LYS A 1 322 ? 13.119 32.097 121.288 1.00 49.22 347 LYS A O 1
ATOM 4930 N N . TYR A 1 323 ? 13.969 30.089 120.780 1.00 47.74 348 TYR A N 1
ATOM 4931 C CA . TYR A 1 323 ? 12.770 29.631 120.078 1.00 50.50 348 TYR A CA 1
ATOM 4932 C C . TYR A 1 323 ? 12.409 30.571 118.929 1.00 53.19 348 TYR A C 1
ATOM 4933 O O . TYR A 1 323 ? 11.238 30.877 118.699 1.00 54.37 348 TYR A O 1
ATOM 4951 N N . SER A 1 324 ? 13.419 31.023 118.188 1.00 51.27 349 SER A N 1
ATOM 4952 C CA . SER A 1 324 ? 13.209 32.076 117.205 1.00 54.03 349 SER A CA 1
ATOM 4953 C C . SER A 1 324 ? 14.242 31.963 116.094 1.00 52.56 349 SER A C 1
ATOM 4954 O O . SER A 1 324 ? 15.278 31.310 116.245 1.00 52.43 349 SER A O 1
ATOM 4962 N N . ASN A 1 325 ? 13.943 32.613 114.968 1.00 55.34 350 ASN A N 1
ATOM 4963 C CA . ASN A 1 325 ? 14.872 32.722 113.850 1.00 57.38 350 ASN A CA 1
ATOM 4964 C C . ASN A 1 325 ? 15.528 34.094 113.758 1.00 59.23 350 ASN A C 1
ATOM 4965 O O . ASN A 1 325 ? 16.381 34.298 112.889 1.00 60.34 350 ASN A O 1
ATOM 4976 N N . PHE A 1 326 ? 15.152 35.037 114.620 1.00 58.36 351 PHE A N 1
ATOM 4977 C CA . PHE A 1 326 ? 15.849 36.313 114.680 1.00 58.06 351 PHE A CA 1
ATOM 4978 C C . PHE A 1 326 ? 17.338 36.092 114.938 1.00 55.85 351 PHE A C 1
ATOM 4979 O O . PHE A 1 326 ? 17.758 35.069 115.484 1.00 52.07 351 PHE A O 1
ATOM 4996 N N . ASP A 1 327 ? 18.144 37.081 114.538 1.00 59.55 352 ASP A N 1
ATOM 4997 C CA . ASP A 1 327 ? 19.580 37.012 114.793 1.00 59.32 352 ASP A CA 1
ATOM 4998 C C . ASP A 1 327 ? 19.872 36.844 116.280 1.00 61.99 352 ASP A C 1
ATOM 4999 O O . ASP A 1 327 ? 20.738 36.049 116.663 1.00 58.17 352 ASP A O 1
ATOM 5008 N N . VAL A 1 328 ? 19.161 37.588 117.133 1.00 58.72 353 VAL A N 1
ATOM 5009 C CA . VAL A 1 328 ? 19.436 37.548 118.569 1.00 60.96 353 VAL A CA 1
ATOM 5010 C C . VAL A 1 328 ? 19.347 36.125 119.103 1.00 52.46 353 VAL A C 1
ATOM 5011 O O . VAL A 1 328 ? 20.050 35.768 120.056 1.00 51.03 353 VAL A O 1
ATOM 5024 N N . ALA A 1 329 ? 18.497 35.292 118.505 1.00 48.61 354 ALA A N 1
ATOM 5025 C CA . ALA A 1 329 ? 18.298 33.933 118.991 1.00 47.50 354 ALA A CA 1
ATOM 5026 C C . ALA A 1 329 ? 19.193 32.915 118.299 1.00 47.58 354 ALA A C 1
ATOM 5027 O O . ALA A 1 329 ? 19.482 31.865 118.885 1.00 47.40 354 ALA A O 1
ATOM 5034 N N . THR A 1 330 ? 19.640 33.196 117.072 1.00 50.12 355 THR A N 1
ATOM 5035 C CA . THR A 1 330 ? 20.451 32.256 116.306 1.00 49.56 355 THR A CA 1
ATOM 5036 C C . THR A 1 330 ? 21.929 32.622 116.257 1.00 47.98 355 THR A C 1
ATOM 5037 O O . THR A 1 330 ? 22.761 31.736 116.033 1.00 46.21 355 THR A O 1
ATOM 5048 N N . HIS A 1 331 ? 22.271 33.893 116.450 1.00 47.72 356 HIS A N 1
ATOM 5049 C CA . HIS A 1 331 ? 23.662 34.321 116.396 1.00 47.40 356 HIS A CA 1
ATOM 5050 C C . HIS A 1 331 ? 24.394 33.881 117.660 1.00 49.59 356 HIS A C 1
ATOM 5051 O O . HIS A 1 331 ? 23.942 34.154 118.776 1.00 46.99 356 HIS A O 1
ATOM 5065 N N . VAL A 1 332 ? 25.523 33.200 117.485 1.00 51.70 357 VAL A N 1
ATOM 5066 C CA . VAL A 1 332 ? 26.278 32.662 118.616 1.00 55.00 357 VAL A CA 1
ATOM 5067 C C . VAL A 1 332 ? 27.734 33.085 118.484 1.00 53.45 357 VAL A C 1
ATOM 5068 O O . VAL A 1 332 ? 28.220 33.371 117.378 1.00 56.37 357 VAL A O 1
ATOM 5081 N N . PRO A 1 333 ? 28.463 33.129 119.596 1.00 50.86 358 PRO A N 1
ATOM 5082 C CA . PRO A 1 333 ? 29.914 33.306 119.518 1.00 50.42 358 PRO A CA 1
ATOM 5083 C C . PRO A 1 333 ? 30.604 32.029 119.072 1.00 47.84 358 PRO A C 1
ATOM 5084 O O . PRO A 1 333 ? 30.136 30.915 119.319 1.00 44.67 358 PRO A O 1
ATOM 5095 N N . LEU A 1 334 ? 31.737 32.207 118.397 1.00 49.37 359 LEU A N 1
ATOM 5096 C CA . LEU A 1 334 ? 32.515 31.073 117.907 1.00 53.52 359 LEU A CA 1
ATOM 5097 C C . LEU A 1 334 ? 33.967 31.513 117.804 1.00 55.18 359 LEU A C 1
ATOM 5098 O O . LEU A 1 334 ? 34.309 32.332 116.946 1.00 56.89 359 LEU A O 1
ATOM 5114 N N . ILE A 1 335 ? 34.811 30.968 118.676 1.00 57.16 360 ILE A N 1
ATOM 5115 C CA . ILE A 1 335 ? 36.212 31.352 118.775 1.00 58.63 360 ILE A CA 1
ATOM 5116 C C . ILE A 1 335 ? 37.058 30.088 118.734 1.00 55.97 360 ILE A C 1
ATOM 5117 O O . ILE A 1 335 ? 36.721 29.086 119.374 1.00 57.47 360 ILE A O 1
ATOM 5133 N N . PHE A 1 336 ? 38.156 30.137 117.982 1.00 56.61 361 PHE A N 1
ATOM 5134 C CA . PHE A 1 336 ? 39.048 28.993 117.805 1.00 55.41 361 PHE A CA 1
ATOM 5135 C C . PHE A 1 336 ? 40.474 29.426 118.112 1.00 59.20 361 PHE A C 1
ATOM 5136 O O . PHE A 1 336 ? 41.050 30.235 117.378 1.00 61.32 361 PHE A O 1
ATOM 5153 N N . TYR A 1 337 ? 41.045 28.883 119.182 1.00 59.16 362 TYR A N 1
ATOM 5154 C CA . TYR A 1 337 ? 42.464 29.040 119.472 1.00 61.25 362 TYR A CA 1
ATOM 5155 C C . TYR A 1 337 ? 43.207 27.822 118.944 1.00 61.32 362 TYR A C 1
ATOM 5156 O O . TYR A 1 337 ? 42.821 26.683 119.226 1.00 61.16 362 TYR A O 1
ATOM 5174 N N . VAL A 1 338 ? 44.265 28.064 118.177 1.00 61.16 363 VAL A N 1
ATOM 5175 C CA . VAL A 1 338 ? 45.056 26.987 117.591 1.00 60.59 363 VAL A CA 1
ATOM 5176 C C . VAL A 1 338 ? 46.523 27.259 117.908 1.00 68.29 363 VAL A C 1
ATOM 5177 O O . VAL A 1 338 ? 47.090 28.232 117.390 1.00 66.95 363 VAL A O 1
ATOM 5190 N N . PRO A 1 339 ? 47.176 26.448 118.740 1.00 74.78 364 PRO A N 1
ATOM 5191 C CA . PRO A 1 339 ? 48.534 26.793 119.180 1.00 78.47 364 PRO A CA 1
ATOM 5192 C C . PRO A 1 339 ? 49.483 26.927 117.999 1.00 76.63 364 PRO A C 1
ATOM 5193 O O . PRO A 1 339 ? 49.589 26.031 117.159 1.00 78.40 364 PRO A O 1
ATOM 5204 N N . GLY A 1 340 ? 50.176 28.063 117.941 1.00 77.18 365 GLY A N 1
ATOM 5205 C CA . GLY A 1 340 ? 51.144 28.316 116.897 1.00 77.22 365 GLY A CA 1
ATOM 5206 C C . GLY A 1 340 ? 50.564 28.701 115.553 1.00 77.28 365 GLY A C 1
ATOM 5207 O O . GLY A 1 340 ? 51.334 28.939 114.614 1.00 76.90 365 GLY A O 1
ATOM 5211 N N . ARG A 1 341 ? 49.240 28.770 115.423 1.00 78.83 366 ARG A N 1
ATOM 5212 C CA . ARG A 1 341 ? 48.598 29.171 114.176 1.00 82.94 366 ARG A CA 1
ATOM 5213 C C . ARG A 1 341 ? 47.800 30.455 114.323 1.00 79.35 366 ARG A C 1
ATOM 5214 O O . ARG A 1 341 ? 48.002 31.395 113.545 1.00 79.14 366 ARG A O 1
ATOM 5235 N N . THR A 1 342 ? 46.890 30.525 115.296 1.00 74.09 367 THR A N 1
ATOM 5236 C CA . THR A 1 342 ? 46.197 31.772 115.587 1.00 69.35 367 THR A CA 1
ATOM 5237 C C . THR A 1 342 ? 47.040 32.723 116.425 1.00 69.82 367 THR A C 1
ATOM 5238 O O . THR A 1 342 ? 46.653 33.883 116.599 1.00 66.76 367 THR A O 1
ATOM 5249 N N . ALA A 1 343 ? 48.178 32.263 116.937 1.00 71.46 368 ALA A N 1
ATOM 5250 C CA . ALA A 1 343 ? 49.058 33.088 117.751 1.00 76.69 368 ALA A CA 1
ATOM 5251 C C . ALA A 1 343 ? 50.403 32.387 117.853 1.00 78.67 368 ALA A C 1
ATOM 5252 O O . ALA A 1 343 ? 50.510 31.178 117.629 1.00 78.73 368 ALA A O 1
ATOM 5259 N N . SER A 1 344 ? 51.430 33.163 118.190 1.00 83.67 369 SER A N 1
ATOM 5260 C CA . SER A 1 344 ? 52.752 32.594 118.397 1.00 86.28 369 SER A CA 1
ATOM 5261 C C . SER A 1 344 ? 52.743 31.677 119.613 1.00 85.43 369 SER A C 1
ATOM 5262 O O . SER A 1 344 ? 52.089 31.961 120.621 1.00 81.47 369 SER A O 1
ATOM 5270 N N . LEU A 1 345 ? 53.467 30.566 119.509 1.00 86.43 370 LEU A N 1
ATOM 5271 C CA . LEU A 1 345 ? 53.544 29.632 120.617 1.00 85.11 370 LEU A CA 1
ATOM 5272 C C . LEU A 1 345 ? 54.072 30.342 121.863 1.00 87.77 370 LEU A C 1
ATOM 5273 O O . LEU A 1 345 ? 54.911 31.243 121.766 1.00 91.32 370 LEU A O 1
ATOM 5289 N N . PRO A 1 346 ? 53.595 29.962 123.049 1.00 85.74 371 PRO A N 1
ATOM 5290 C CA . PRO A 1 346 ? 54.107 30.581 124.278 1.00 88.45 371 PRO A CA 1
ATOM 5291 C C . PRO A 1 346 ? 55.542 30.149 124.547 1.00 98.37 371 PRO A C 1
ATOM 5292 O O . PRO A 1 346 ? 55.853 28.956 124.566 1.00 94.37 371 PRO A O 1
ATOM 5303 N N . GLU A 1 347 ? 56.415 31.132 124.753 1.00 112.12 372 GLU A N 1
ATOM 5304 C CA . GLU A 1 347 ? 57.825 30.857 125.002 1.00 126.86 372 GLU A CA 1
ATOM 5305 C C . GLU A 1 347 ? 58.030 30.407 126.445 1.00 135.83 372 GLU A C 1
ATOM 5306 O O . GLU A 1 347 ? 57.104 29.884 127.074 1.00 135.06 372 GLU A O 1
ATOM 5318 N N . ALA A 1 348 ? 59.235 30.601 126.976 1.00 143.93 373 ALA A N 1
ATOM 5319 C CA . ALA A 1 348 ? 59.554 30.138 128.320 1.00 145.98 373 ALA A CA 1
ATOM 5320 C C . ALA A 1 348 ? 58.718 30.886 129.352 1.00 138.92 373 ALA A C 1
ATOM 5321 O O . ALA A 1 348 ? 58.767 32.118 129.430 1.00 143.63 373 ALA A O 1
ATOM 5328 N N . GLY A 1 349 ? 57.949 30.139 130.142 1.00 125.95 374 GLY A N 1
ATOM 5329 C CA . GLY A 1 349 ? 57.186 30.725 131.228 1.00 115.80 374 GLY A CA 1
ATOM 5330 C C . GLY A 1 349 ? 56.193 31.783 130.810 1.00 108.21 374 GLY A C 1
ATOM 5331 O O . GLY A 1 349 ? 55.756 32.574 131.650 1.00 106.96 374 GLY A O 1
ATOM 5335 N N . GLU A 1 350 ? 55.820 31.826 129.534 1.00 104.16 375 GLU A N 1
ATOM 5336 C CA . GLU A 1 350 ? 54.838 32.793 129.069 1.00 99.90 375 GLU A CA 1
ATOM 5337 C C . GLU A 1 350 ? 53.430 32.282 129.346 1.00 91.09 375 GLU A C 1
ATOM 5338 O O . GLU A 1 350 ? 53.156 31.083 129.242 1.00 87.05 375 GLU A O 1
ATOM 5350 N N . LYS A 1 351 ? 52.538 33.202 129.705 1.00 85.65 376 LYS A N 1
ATOM 5351 C CA . LYS A 1 351 ? 51.144 32.882 129.978 1.00 81.16 376 LYS A CA 1
ATOM 5352 C C . LYS A 1 351 ? 50.259 33.632 128.994 1.00 76.08 376 LYS A C 1
ATOM 5353 O O . LYS A 1 351 ? 50.382 34.852 128.844 1.00 73.81 376 LYS A O 1
ATOM 5372 N N . LEU A 1 352 ? 49.373 32.897 128.323 1.00 72.60 377 LEU A N 1
ATOM 5373 C CA . LEU A 1 352 ? 48.456 33.480 127.354 1.00 73.87 377 LEU A CA 1
ATOM 5374 C C . LEU A 1 352 ? 47.078 33.768 127.928 1.00 70.84 377 LEU A C 1
ATOM 5375 O O . LEU A 1 352 ? 46.419 34.709 127.474 1.00 70.82 377 LEU A O 1
ATOM 5391 N N . PHE A 1 353 ? 46.627 32.992 128.913 1.00 70.54 378 PHE A N 1
ATOM 5392 C CA . PHE A 1 353 ? 45.291 33.135 129.490 1.00 68.93 378 PHE A CA 1
ATOM 5393 C C . PHE A 1 353 ? 45.369 33.343 131.000 1.00 68.20 378 PHE A C 1
ATOM 5394 O O . PHE A 1 353 ? 44.775 32.582 131.774 1.00 68.53 378 PHE A O 1
ATOM 5411 N N . PRO A 1 354 ? 46.086 34.368 131.458 1.00 69.28 379 PRO A N 1
ATOM 5412 C CA . PRO A 1 354 ? 46.062 34.683 132.890 1.00 65.17 379 PRO A CA 1
ATOM 5413 C C . PRO A 1 354 ? 44.678 35.151 133.309 1.00 66.93 379 PRO A C 1
ATOM 5414 O O . PRO A 1 354 ? 43.990 35.853 132.564 1.00 63.71 379 PRO A O 1
ATOM 5425 N N . TYR A 1 355 ? 44.266 34.751 134.509 1.00 65.90 380 TYR A N 1
ATOM 5426 C CA . TYR A 1 355 ? 42.944 35.127 134.986 1.00 67.14 380 TYR A CA 1
ATOM 5427 C C . TYR A 1 355 ? 42.838 36.641 135.112 1.00 67.72 380 TYR A C 1
ATOM 5428 O O . TYR A 1 355 ? 43.739 37.303 135.634 1.00 71.50 380 TYR A O 1
ATOM 5446 N N . LEU A 1 356 ? 41.725 37.185 134.631 1.00 66.63 381 LEU A N 1
ATOM 5447 C CA . LEU A 1 356 ? 41.457 38.613 134.691 1.00 67.17 381 LEU A CA 1
ATOM 5448 C C . LEU A 1 356 ? 40.204 38.861 135.517 1.00 64.98 381 LEU A C 1
ATOM 5449 O O . LEU A 1 356 ? 39.197 38.162 135.364 1.00 62.26 381 LEU A O 1
ATOM 5465 N N . ASP A 1 357 ? 40.281 39.857 136.395 1.00 69.80 382 ASP A N 1
ATOM 5466 C CA . ASP A 1 357 ? 39.203 40.141 137.329 1.00 71.66 382 ASP A CA 1
ATOM 5467 C C . ASP A 1 357 ? 38.294 41.216 136.746 1.00 71.60 382 ASP A C 1
ATOM 5468 O O . ASP A 1 357 ? 38.754 42.345 136.535 1.00 73.75 382 ASP A O 1
ATOM 5477 N N . PRO A 1 358 ? 37.017 40.926 136.470 1.00 69.79 383 PRO A N 1
ATOM 5478 C CA . PRO A 1 358 ? 36.127 41.979 135.950 1.00 70.47 383 PRO A CA 1
ATOM 5479 C C . PRO A 1 358 ? 35.952 43.151 136.900 1.00 73.89 383 PRO A C 1
ATOM 5480 O O . PRO A 1 358 ? 35.451 44.198 136.472 1.00 75.53 383 PRO A O 1
ATOM 5491 N N . PHE A 1 359 ? 36.343 43.013 138.163 1.00 74.76 384 PHE A N 1
ATOM 5492 C CA . PHE A 1 359 ? 36.259 44.101 139.126 1.00 81.16 384 PHE A CA 1
ATOM 5493 C C . PHE A 1 359 ? 37.485 45.007 139.092 1.00 90.20 384 PHE A C 1
ATOM 5494 O O . PHE A 1 359 ? 37.663 45.823 140.002 1.00 92.95 384 PHE A O 1
ATOM 5511 N N . ASP A 1 360 ? 38.327 44.882 138.067 1.00 103.34 385 ASP A N 1
ATOM 5512 C CA . ASP A 1 360 ? 39.471 45.765 137.859 1.00 116.64 385 ASP A CA 1
ATOM 5513 C C . ASP A 1 360 ? 39.197 46.600 136.615 1.00 129.74 385 ASP A C 1
ATOM 5514 O O . ASP A 1 360 ? 39.197 46.076 135.496 1.00 125.73 385 ASP A O 1
ATOM 5523 N N . SER A 1 361 ? 38.959 47.895 136.810 1.00 146.65 386 SER A N 1
ATOM 5524 C CA . SER A 1 361 ? 38.756 48.819 135.695 1.00 162.94 386 SER A CA 1
ATOM 5525 C C . SER A 1 361 ? 40.122 49.135 135.100 1.00 176.54 386 SER A C 1
ATOM 5526 O O . SER A 1 361 ? 40.792 50.092 135.492 1.00 181.92 386 SER A O 1
ATOM 5534 N N . ALA A 1 362 ? 40.542 48.315 134.139 1.00 181.91 387 ALA A N 1
ATOM 5535 C CA . ALA A 1 362 ? 41.856 48.459 133.532 1.00 188.60 387 ALA A CA 1
ATOM 5536 C C . ALA A 1 362 ? 41.787 48.022 132.076 1.00 186.83 387 ALA A C 1
ATOM 5537 O O . ALA A 1 362 ? 40.857 47.329 131.657 1.00 186.09 387 ALA A O 1
ATOM 5544 N N . SER A 1 363 ? 42.792 48.443 131.308 1.00 187.16 388 SER A N 1
ATOM 5545 C CA . SER A 1 363 ? 42.916 48.055 129.908 1.00 186.18 388 SER A CA 1
ATOM 5546 C C . SER A 1 363 ? 41.728 48.555 129.092 1.00 194.73 388 SER A C 1
ATOM 5547 O O . SER A 1 363 ? 40.936 49.371 129.575 1.00 195.16 388 SER A O 1
ATOM 5555 N N . GLN A 1 364 ? 41.597 48.075 127.859 1.00 201.90 389 GLN A N 1
ATOM 5556 C CA . GLN A 1 364 ? 40.600 48.585 126.924 1.00 208.36 389 GLN A CA 1
ATOM 5557 C C . GLN A 1 364 ? 40.132 47.458 126.002 1.00 208.91 389 GLN A C 1
ATOM 5558 O O . GLN A 1 364 ? 40.257 47.510 124.781 1.00 210.18 389 GLN A O 1
ATOM 5572 N N . LEU A 1 365 ? 39.558 46.406 126.581 1.00 207.65 390 LEU A N 1
ATOM 5573 C CA . LEU A 1 365 ? 39.085 45.241 125.838 1.00 204.56 390 LEU A CA 1
ATOM 5574 C C . LEU A 1 365 ? 40.201 44.541 125.071 1.00 201.08 390 LEU A C 1
ATOM 5575 O O . LEU A 1 365 ? 39.921 43.689 124.218 1.00 203.85 390 LEU A O 1
ATOM 5591 N N . MET A 1 366 ? 41.463 44.870 125.353 1.00 194.53 391 MET A N 1
ATOM 5592 C CA . MET A 1 366 ? 42.585 44.336 124.591 1.00 184.50 391 MET A CA 1
ATOM 5593 C C . MET A 1 366 ? 42.402 44.639 123.110 1.00 194.84 391 MET A C 1
ATOM 5594 O O . MET A 1 366 ? 41.529 45.431 122.738 1.00 201.03 391 MET A O 1
ATOM 5608 N N . GLU A 1 367 ? 43.228 44.018 122.249 1.00 191.85 392 GLU A N 1
ATOM 5609 C CA . GLU A 1 367 ? 43.067 44.220 120.820 1.00 184.74 392 GLU A CA 1
ATOM 5610 C C . GLU A 1 367 ? 42.272 43.070 120.209 1.00 170.71 392 GLU A C 1
ATOM 5611 O O . GLU A 1 367 ? 42.373 41.928 120.666 1.00 166.83 392 GLU A O 1
ATOM 5623 N N . PRO A 1 368 ? 41.467 43.322 119.177 1.00 161.24 393 PRO A N 1
ATOM 5624 C CA . PRO A 1 368 ? 40.758 42.215 118.516 1.00 148.90 393 PRO A CA 1
ATOM 5625 C C . PRO A 1 368 ? 41.740 41.318 117.775 1.00 129.22 393 PRO A C 1
ATOM 5626 O O . PRO A 1 368 ? 42.503 41.782 116.926 1.00 136.49 393 PRO A O 1
ATOM 5637 N N . GLY A 1 369 ? 41.719 40.028 118.101 1.00 103.76 394 GLY A N 1
ATOM 5638 C CA . GLY A 1 369 ? 42.557 39.070 117.407 1.00 86.86 394 GLY A CA 1
ATOM 5639 C C . GLY A 1 369 ? 42.151 38.915 115.956 1.00 83.33 394 GLY A C 1
ATOM 5640 O O . GLY A 1 369 ? 41.525 39.812 115.382 1.00 74.89 394 GLY A O 1
ATOM 5644 N N . ARG A 1 370 ? 42.503 37.788 115.344 1.00 91.24 395 ARG A N 1
ATOM 5645 C CA . ARG A 1 370 ? 42.031 37.504 113.998 1.00 98.17 395 ARG A CA 1
ATOM 5646 C C . ARG A 1 370 ? 40.506 37.496 113.972 1.00 90.29 395 ARG A C 1
ATOM 5647 O O . ARG A 1 370 ? 39.848 37.160 114.959 1.00 88.12 395 ARG A O 1
ATOM 5668 N N . GLN A 1 371 ? 39.943 37.873 112.826 1.00 82.50 396 GLN A N 1
ATOM 5669 C CA . GLN A 1 371 ? 38.497 37.947 112.678 1.00 75.34 396 GLN A CA 1
ATOM 5670 C C . GLN A 1 371 ? 38.096 37.501 111.281 1.00 70.80 396 GLN A C 1
ATOM 5671 O O . GLN A 1 371 ? 38.859 37.642 110.320 1.00 70.82 396 GLN A O 1
ATOM 5685 N N . SER A 1 372 ? 36.884 36.959 111.182 1.00 67.76 397 SER A N 1
ATOM 5686 C CA . SER A 1 372 ? 36.341 36.475 109.920 1.00 66.42 397 SER A CA 1
ATOM 5687 C C . SER A 1 372 ? 34.868 36.841 109.838 1.00 67.41 397 SER A C 1
ATOM 5688 O O . SER A 1 372 ? 34.110 36.584 110.778 1.00 63.87 397 SER A O 1
ATOM 5696 N N . MET A 1 373 ? 34.469 37.439 108.717 1.00 68.94 398 MET A N 1
ATOM 5697 C CA . MET A 1 373 ? 33.081 37.808 108.482 1.00 70.90 398 MET A CA 1
ATOM 5698 C C . MET A 1 373 ? 32.331 36.768 107.662 1.00 66.01 398 MET A C 1
ATOM 5699 O O . MET A 1 373 ? 31.182 37.008 107.278 1.00 65.59 398 MET A O 1
ATOM 5713 N N . ASP A 1 374 ? 32.947 35.622 107.385 1.00 65.06 399 ASP A N 1
ATOM 5714 C CA . ASP A 1 374 ? 32.274 34.586 106.617 1.00 66.43 399 ASP A CA 1
ATOM 5715 C C . ASP A 1 374 ? 31.101 34.022 107.404 1.00 62.85 399 ASP A C 1
ATOM 5716 O O . ASP A 1 374 ? 31.153 33.905 108.632 1.00 62.99 399 ASP A O 1
ATOM 5725 N N . LEU A 1 375 ? 30.036 33.671 106.691 1.00 58.44 400 LEU A N 1
ATOM 5726 C CA . LEU A 1 375 ? 28.857 33.105 107.328 1.00 55.28 400 LEU A CA 1
ATOM 5727 C C . LEU A 1 375 ? 29.065 31.615 107.553 1.00 55.40 400 LEU A C 1
ATOM 5728 O O . LEU A 1 375 ? 29.196 30.844 106.595 1.00 52.16 400 LEU A O 1
ATOM 5744 N N . VAL A 1 376 ? 29.088 31.216 108.825 1.00 54.53 401 VAL A N 1
ATOM 5745 C CA . VAL A 1 376 ? 29.431 29.861 109.225 1.00 56.64 401 VAL A CA 1
ATOM 5746 C C . VAL A 1 376 ? 28.340 29.328 110.142 1.00 57.45 401 VAL A C 1
ATOM 5747 O O . VAL A 1 376 ? 27.516 30.077 110.672 1.00 57.47 401 VAL A O 1
ATOM 5760 N N . GLU A 1 377 ? 28.352 28.012 110.334 1.00 55.48 402 GLU A N 1
ATOM 5761 C CA . GLU A 1 377 ? 27.289 27.317 111.043 1.00 57.63 402 GLU A CA 1
ATOM 5762 C C . GLU A 1 377 ? 27.886 26.356 112.059 1.00 55.81 402 GLU A C 1
ATOM 5763 O O . GLU A 1 377 ? 28.970 25.803 111.853 1.00 57.19 402 GLU A O 1
ATOM 5775 N N . LEU A 1 378 ? 27.157 26.154 113.160 1.00 53.20 403 LEU A N 1
ATOM 5776 C CA . LEU A 1 378 ? 27.623 25.234 114.193 1.00 53.11 403 LEU A CA 1
ATOM 5777 C C . LEU A 1 378 ? 27.788 23.822 113.652 1.00 51.25 403 LEU A C 1
ATOM 5778 O O . LEU A 1 378 ? 28.618 23.058 114.158 1.00 49.55 403 LEU A O 1
ATOM 5794 N N . VAL A 1 379 ? 27.012 23.452 112.632 1.00 50.16 404 VAL A N 1
ATOM 5795 C CA . VAL A 1 379 ? 27.131 22.126 112.049 1.00 52.58 404 VAL A CA 1
ATOM 5796 C C . VAL A 1 379 ? 28.503 21.897 111.430 1.00 50.14 404 VAL A C 1
ATOM 5797 O O . VAL A 1 379 ? 28.843 20.758 111.101 1.00 52.31 404 VAL A O 1
ATOM 5810 N N . SER A 1 380 ? 29.302 22.951 111.271 1.00 55.33 405 SER A N 1
ATOM 5811 C CA . SER A 1 380 ? 30.679 22.835 110.810 1.00 57.59 405 SER A CA 1
ATOM 5812 C C . SER A 1 380 ? 31.667 22.582 111.944 1.00 59.75 405 SER A C 1
ATOM 5813 O O . SER A 1 380 ? 32.871 22.496 111.688 1.00 59.77 405 SER A O 1
ATOM 5821 N N . LEU A 1 381 ? 31.195 22.463 113.186 1.00 56.50 406 LEU A N 1
ATOM 5822 C CA . LEU A 1 381 ? 32.111 22.274 114.306 1.00 58.73 406 LEU A CA 1
ATOM 5823 C C . LEU A 1 381 ? 32.840 20.936 114.209 1.00 56.39 406 LEU A C 1
ATOM 5824 O O . LEU A 1 381 ? 34.054 20.866 114.440 1.00 55.60 406 LEU A O 1
ATOM 5840 N N . PHE A 1 382 ? 32.120 19.868 113.861 1.00 54.71 407 PHE A N 1
ATOM 5841 C CA . PHE A 1 382 ? 32.686 18.531 113.745 1.00 52.39 407 PHE A CA 1
ATOM 5842 C C . PHE A 1 382 ? 33.866 18.545 112.774 1.00 53.00 407 PHE A C 1
ATOM 5843 O O . PHE A 1 382 ? 34.995 18.252 113.186 1.00 50.89 407 PHE A O 1
ATOM 5860 N N . PRO A 1 383 ? 33.670 18.881 111.489 1.00 56.23 408 PRO A N 1
ATOM 5861 C CA . PRO A 1 383 ? 34.812 18.805 110.560 1.00 54.43 408 PRO A CA 1
ATOM 5862 C C . PRO A 1 383 ? 35.957 19.735 110.926 1.00 57.80 408 PRO A C 1
ATOM 5863 O O . PRO A 1 383 ? 37.127 19.380 110.722 1.00 57.04 408 PRO A O 1
ATOM 5874 N N . THR A 1 384 ? 35.658 20.921 111.463 1.00 58.37 409 THR A N 1
ATOM 5875 C CA . THR A 1 384 ? 36.717 21.863 111.814 1.00 58.49 409 THR A CA 1
ATOM 5876 C C . THR A 1 384 ? 37.631 21.281 112.884 1.00 59.58 409 THR A C 1
ATOM 5877 O O . THR A 1 384 ? 38.858 21.265 112.728 1.00 60.39 409 THR A O 1
ATOM 5888 N N . LEU A 1 385 ? 37.050 20.800 113.985 1.00 59.17 410 LEU A N 1
ATOM 5889 C CA . LEU A 1 385 ? 37.858 20.241 115.062 1.00 56.85 410 LEU A CA 1
ATOM 5890 C C . LEU A 1 385 ? 38.645 19.026 114.588 1.00 58.98 410 LEU A C 1
ATOM 5891 O O . LEU A 1 385 ? 39.815 18.856 114.951 1.00 57.51 410 LEU A O 1
ATOM 5907 N N . ALA A 1 386 ? 38.022 18.168 113.778 1.00 57.94 411 ALA A N 1
ATOM 5908 C CA . ALA A 1 386 ? 38.737 17.013 113.245 1.00 63.52 411 ALA A CA 1
ATOM 5909 C C . ALA A 1 386 ? 39.931 17.449 112.407 1.00 63.39 411 ALA A C 1
ATOM 5910 O O . ALA A 1 386 ? 41.009 16.850 112.489 1.00 66.11 411 ALA A O 1
ATOM 5917 N N . GLY A 1 387 ? 39.760 18.495 111.598 1.00 64.38 412 GLY A N 1
ATOM 5918 C CA . GLY A 1 387 ? 40.872 18.988 110.800 1.00 65.99 412 GLY A CA 1
ATOM 5919 C C . GLY A 1 387 ? 41.927 19.677 111.644 1.00 65.28 412 GLY A C 1
ATOM 5920 O O . GLY A 1 387 ? 43.116 19.361 111.555 1.00 67.68 412 GLY A O 1
ATOM 5924 N N . LEU A 1 388 ? 41.505 20.630 112.480 1.00 62.78 413 LEU A N 1
ATOM 5925 C CA . LEU A 1 388 ? 42.451 21.352 113.324 1.00 63.37 413 LEU A CA 1
ATOM 5926 C C . LEU A 1 388 ? 43.289 20.407 114.175 1.00 61.69 413 LEU A C 1
ATOM 5927 O O . LEU A 1 388 ? 44.448 20.710 114.478 1.00 61.19 413 LEU A O 1
ATOM 5943 N N . ALA A 1 389 ? 42.728 19.266 114.571 1.00 63.15 414 ALA A N 1
ATOM 5944 C CA . ALA A 1 389 ? 43.436 18.324 115.427 1.00 67.15 414 ALA A CA 1
ATOM 5945 C C . ALA A 1 389 ? 44.343 17.380 114.651 1.00 72.40 414 ALA A C 1
ATOM 5946 O O . ALA A 1 389 ? 44.991 16.526 115.268 1.00 72.36 414 ALA A O 1
ATOM 5953 N N . GLY A 1 390 ? 44.410 17.506 113.327 1.00 78.10 415 GLY A N 1
ATOM 5954 C CA . GLY A 1 390 ? 45.254 16.654 112.519 1.00 81.55 415 GLY A CA 1
ATOM 5955 C C . GLY A 1 390 ? 44.636 15.334 112.116 1.00 81.55 415 GLY A C 1
ATOM 5956 O O . GLY A 1 390 ? 45.323 14.512 111.497 1.00 83.51 415 GLY A O 1
ATOM 5960 N N . LEU A 1 391 ? 43.370 15.101 112.446 1.00 76.87 416 LEU A N 1
ATOM 5961 C CA . LEU A 1 391 ? 42.694 13.868 112.077 1.00 75.62 416 LEU A CA 1
ATOM 5962 C C . LEU A 1 391 ? 42.120 13.976 110.667 1.00 73.87 416 LEU A C 1
ATOM 5963 O O . LEU A 1 391 ? 42.096 15.046 110.054 1.00 75.08 416 LEU A O 1
ATOM 5979 N N . GLN A 1 392 ? 41.660 12.840 110.150 1.00 74.79 417 GLN A N 1
ATOM 5980 C CA . GLN A 1 392 ? 40.984 12.824 108.860 1.00 76.08 417 GLN A CA 1
ATOM 5981 C C . GLN A 1 392 ? 39.627 13.503 108.985 1.00 71.70 417 GLN A C 1
ATOM 5982 O O . GLN A 1 392 ? 38.828 13.162 109.862 1.00 71.17 417 GLN A O 1
ATOM 5996 N N . VAL A 1 393 ? 39.368 14.469 108.111 1.00 66.02 418 VAL A N 1
ATOM 5997 C CA . VAL A 1 393 ? 38.080 15.155 108.085 1.00 65.42 418 VAL A CA 1
ATOM 5998 C C . VAL A 1 393 ? 37.053 14.206 107.475 1.00 67.70 418 VAL A C 1
ATOM 5999 O O . VAL A 1 393 ? 37.250 13.736 106.346 1.00 71.16 418 VAL A O 1
ATOM 6012 N N . PRO A 1 394 ? 35.963 13.885 108.171 1.00 78.56 419 PRO A N 1
ATOM 6013 C CA . PRO A 1 394 ? 34.969 12.995 107.585 1.00 78.88 419 PRO A CA 1
ATOM 6014 C C . PRO A 1 394 ? 34.487 13.532 106.253 1.00 78.27 419 PRO A C 1
ATOM 6015 O O . PRO A 1 394 ? 34.500 14.754 106.015 1.00 80.60 419 PRO A O 1
ATOM 6026 N N . PRO A 1 395 ? 34.044 12.656 105.355 1.00 73.60 420 PRO A N 1
ATOM 6027 C CA . PRO A 1 395 ? 33.618 13.113 104.030 1.00 70.58 420 PRO A CA 1
ATOM 6028 C C . PRO A 1 395 ? 32.277 13.827 104.087 1.00 72.63 420 PRO A C 1
ATOM 6029 O O . PRO A 1 395 ? 31.526 13.731 105.060 1.00 68.69 420 PRO A O 1
ATOM 6040 N N . ARG A 1 396 ? 31.984 14.555 103.014 1.00 75.47 421 ARG A N 1
ATOM 6041 C CA A ARG A 1 396 ? 30.711 15.252 102.917 0.63 75.07 421 ARG A CA 1
ATOM 6042 C CA B ARG A 1 396 ? 30.710 15.252 102.900 0.37 76.68 421 ARG A CA 1
ATOM 6043 C C . ARG A 1 396 ? 29.571 14.245 102.810 1.00 75.34 421 ARG A C 1
ATOM 6044 O O . ARG A 1 396 ? 29.671 13.234 102.108 1.00 77.93 421 ARG A O 1
ATOM 6085 N N . CYS A 1 397 ? 28.485 14.522 103.524 1.00 74.98 422 CYS A N 1
ATOM 6086 C CA . CYS A 1 397 ? 27.358 13.606 103.532 1.00 73.13 422 CYS A CA 1
ATOM 6087 C C . CYS A 1 397 ? 26.658 13.600 102.173 1.00 73.84 422 CYS A C 1
ATOM 6088 O O . CYS A 1 397 ? 26.591 14.630 101.497 1.00 70.89 422 CYS A O 1
ATOM 6095 N N . PRO A 1 398 ? 26.124 12.459 101.755 1.00 70.66 423 PRO A N 1
ATOM 6096 C CA . PRO A 1 398 ? 25.185 12.438 100.632 1.00 74.59 423 PRO A CA 1
ATOM 6097 C C . PRO A 1 398 ? 23.823 12.944 101.095 1.00 75.90 423 PRO A C 1
ATOM 6098 O O . PRO A 1 398 ? 23.623 13.283 102.261 1.00 74.50 423 PRO A O 1
ATOM 6109 N N . VAL A 1 399 ? 22.881 12.986 100.160 1.00 79.44 424 VAL A N 1
ATOM 6110 C CA . VAL A 1 399 ? 21.532 13.443 100.469 1.00 83.09 424 VAL A CA 1
ATOM 6111 C C . VAL A 1 399 ? 20.513 12.395 100.015 1.00 75.91 424 VAL A C 1
ATOM 6112 O O . VAL A 1 399 ? 20.358 12.167 98.816 1.00 80.58 424 VAL A O 1
ATOM 6125 N N . PRO A 1 400 ? 19.816 11.746 100.966 1.00 71.89 425 PRO A N 1
ATOM 6126 C CA . PRO A 1 400 ? 19.928 11.834 102.428 1.00 61.30 425 PRO A CA 1
ATOM 6127 C C . PRO A 1 400 ? 21.098 11.023 102.984 1.00 64.01 425 PRO A C 1
ATOM 6128 O O . PRO A 1 400 ? 21.740 10.285 102.239 1.00 63.61 425 PRO A O 1
ATOM 6139 N N . SER A 1 401 ? 21.369 11.157 104.287 1.00 64.59 426 SER A N 1
ATOM 6140 C CA . SER A 1 401 ? 22.485 10.458 104.914 1.00 66.31 426 SER A CA 1
ATOM 6141 C C . SER A 1 401 ? 22.051 9.672 106.147 1.00 65.01 426 SER A C 1
ATOM 6142 O O . SER A 1 401 ? 22.879 9.401 107.022 1.00 65.56 426 SER A O 1
ATOM 6150 N N . PHE A 1 402 ? 20.774 9.291 106.232 1.00 63.67 427 PHE A N 1
ATOM 6151 C CA . PHE A 1 402 ? 20.315 8.499 107.369 1.00 60.41 427 PHE A CA 1
ATOM 6152 C C . PHE A 1 402 ? 21.095 7.197 107.497 1.00 63.66 427 PHE A C 1
ATOM 6153 O O . PHE A 1 402 ? 21.256 6.672 108.606 1.00 61.46 427 PHE A O 1
ATOM 6170 N N . HIS A 1 403 ? 21.590 6.668 106.380 1.00 67.01 428 HIS A N 1
ATOM 6171 C CA . HIS A 1 403 ? 22.275 5.383 106.353 1.00 72.56 428 HIS A CA 1
ATOM 6172 C C . HIS A 1 403 ? 23.776 5.492 106.588 1.00 70.05 428 HIS A C 1
ATOM 6173 O O . HIS A 1 403 ? 24.434 4.460 106.759 1.00 72.48 428 HIS A O 1
ATOM 6187 N N . VAL A 1 404 ? 24.333 6.700 106.593 1.00 69.49 429 VAL A N 1
ATOM 6188 C CA . VAL A 1 404 ? 25.768 6.908 106.749 1.00 66.57 429 VAL A CA 1
ATOM 6189 C C . VAL A 1 404 ? 26.050 7.224 108.209 1.00 67.72 429 VAL A C 1
ATOM 6190 O O . VAL A 1 404 ? 25.344 8.032 108.826 1.00 67.32 429 VAL A O 1
ATOM 6203 N N . GLU A 1 405 ? 27.084 6.592 108.761 1.00 68.36 430 GLU A N 1
ATOM 6204 C CA . GLU A 1 405 ? 27.410 6.767 110.170 1.00 70.69 430 GLU A CA 1
ATOM 6205 C C . GLU A 1 405 ? 28.402 7.901 110.399 1.00 66.08 430 GLU A C 1
ATOM 6206 O O . GLU A 1 405 ? 28.277 8.635 111.384 1.00 64.37 430 GLU A O 1
ATOM 6218 N N . LEU A 1 406 ? 29.376 8.073 109.505 1.00 64.45 431 LEU A N 1
ATOM 6219 C CA . LEU A 1 406 ? 30.406 9.101 109.659 1.00 60.84 431 LEU A CA 1
ATOM 6220 C C . LEU A 1 406 ? 30.456 9.962 108.400 1.00 63.44 431 LEU A C 1
ATOM 6221 O O . LEU A 1 406 ? 31.010 9.551 107.376 1.00 64.78 431 LEU A O 1
ATOM 6237 N N . CYS A 1 407 ? 29.887 11.160 108.487 1.00 65.68 432 CYS A N 1
ATOM 6238 C CA . CYS A 1 407 ? 30.014 12.164 107.439 1.00 64.37 432 CYS A CA 1
ATOM 6239 C C . CYS A 1 407 ? 29.560 13.496 108.020 1.00 67.25 432 CYS A C 1
ATOM 6240 O O . CYS A 1 407 ? 28.953 13.554 109.093 1.00 66.20 432 CYS A O 1
ATOM 6247 N N . ARG A 1 408 ? 29.858 14.568 107.291 1.00 65.29 433 ARG A N 1
ATOM 6248 C CA . ARG A 1 408 ? 29.591 15.929 107.732 1.00 63.67 433 ARG A CA 1
ATOM 6249 C C . ARG A 1 408 ? 28.743 16.654 106.697 1.00 64.01 433 ARG A C 1
ATOM 6250 O O . ARG A 1 408 ? 29.005 16.566 105.493 1.00 66.76 433 ARG A O 1
ATOM 6271 N N . GLU A 1 409 ? 27.723 17.367 107.172 1.00 57.93 434 GLU A N 1
ATOM 6272 C CA . GLU A 1 409 ? 26.900 18.211 106.316 1.00 59.35 434 GLU A CA 1
ATOM 6273 C C . GLU A 1 409 ? 27.367 19.660 106.289 1.00 57.89 434 GLU A C 1
ATOM 6274 O O . GLU A 1 409 ? 26.812 20.458 105.526 1.00 60.43 434 GLU A O 1
ATOM 6286 N N . GLY A 1 410 ? 28.362 20.016 107.097 1.00 54.47 435 GLY A N 1
ATOM 6287 C CA . GLY A 1 410 ? 28.911 21.355 107.086 1.00 56.90 435 GLY A CA 1
ATOM 6288 C C . GLY A 1 410 ? 30.297 21.392 106.479 1.00 60.14 435 GLY A C 1
ATOM 6289 O O . GLY A 1 410 ? 30.942 20.352 106.317 1.00 58.63 435 GLY A O 1
ATOM 6293 N N . LYS A 1 411 ? 30.762 22.586 106.135 1.00 73.53 436 LYS A N 1
ATOM 6294 C CA . LYS A 1 411 ? 32.081 22.758 105.546 1.00 83.05 436 LYS A CA 1
ATOM 6295 C C . LYS A 1 411 ? 33.139 22.867 106.636 1.00 84.47 436 LYS A C 1
ATOM 6296 O O . LYS A 1 411 ? 32.861 23.287 107.761 1.00 83.41 436 LYS A O 1
ATOM 6315 N N . ASN A 1 412 ? 34.362 22.471 106.291 1.00 82.13 437 ASN A N 1
ATOM 6316 C CA . ASN A 1 412 ? 35.499 22.673 107.177 1.00 80.59 437 ASN A CA 1
ATOM 6317 C C . ASN A 1 412 ? 35.946 24.126 107.088 1.00 77.65 437 ASN A C 1
ATOM 6318 O O . ASN A 1 412 ? 36.053 24.685 105.992 1.00 77.97 437 ASN A O 1
ATOM 6329 N N . LEU A 1 413 ? 36.201 24.738 108.243 1.00 74.03 438 LEU A N 1
ATOM 6330 C CA . LEU A 1 413 ? 36.595 26.138 108.310 1.00 72.28 438 LEU A CA 1
ATOM 6331 C C . LEU A 1 413 ? 38.108 26.311 108.385 1.00 76.19 438 LEU A C 1
ATOM 6332 O O . LEU A 1 413 ? 38.583 27.393 108.745 1.00 75.17 438 LEU A O 1
ATOM 6348 N N . LEU A 1 414 ? 38.873 25.271 108.040 1.00 81.87 439 LEU A N 1
ATOM 6349 C CA . LEU A 1 414 ? 40.323 25.335 108.195 1.00 90.32 439 LEU A CA 1
ATOM 6350 C C . LEU A 1 414 ? 40.951 26.328 107.225 1.00 101.57 439 LEU A C 1
ATOM 6351 O O . LEU A 1 414 ? 41.950 26.973 107.563 1.00 104.59 439 LEU A O 1
ATOM 6367 N N . LYS A 1 415 ? 40.385 26.466 106.023 1.00 111.17 440 LYS A N 1
ATOM 6368 C CA . LYS A 1 415 ? 40.906 27.428 105.057 1.00 117.78 440 LYS A CA 1
ATOM 6369 C C . LYS A 1 415 ? 40.981 28.833 105.641 1.00 116.77 440 LYS A C 1
ATOM 6370 O O . LYS A 1 415 ? 41.856 29.619 105.260 1.00 119.05 440 LYS A O 1
ATOM 6389 N N . HIS A 1 416 ? 40.078 29.167 106.566 1.00 111.88 441 HIS A N 1
ATOM 6390 C CA . HIS A 1 416 ? 40.048 30.498 107.162 1.00 108.46 441 HIS A CA 1
ATOM 6391 C C . HIS A 1 416 ? 41.230 30.769 108.083 1.00 107.39 441 HIS A C 1
ATOM 6392 O O . HIS A 1 416 ? 41.357 31.898 108.571 1.00 108.10 441 HIS A O 1
ATOM 6406 N N . PHE A 1 417 ? 42.088 29.779 108.338 1.00 107.88 442 PHE A N 1
ATOM 6407 C CA . PHE A 1 417 ? 43.278 29.960 109.158 1.00 107.95 442 PHE A CA 1
ATOM 6408 C C . PHE A 1 417 ? 44.545 30.086 108.318 1.00 117.03 442 PHE A C 1
ATOM 6409 O O . PHE A 1 417 ? 45.650 29.932 108.850 1.00 115.04 442 PHE A O 1
ATOM 6426 N N . ARG A 1 418 ? 44.409 30.357 107.023 1.00 125.31 443 ARG A N 1
ATOM 6427 C CA . ARG A 1 418 ? 45.559 30.437 106.127 1.00 136.89 443 ARG A CA 1
ATOM 6428 C C . ARG A 1 418 ? 46.343 29.129 106.136 1.00 136.03 443 ARG A C 1
ATOM 6429 O O . ARG A 1 418 ? 45.808 28.075 106.482 1.00 133.84 443 ARG A O 1
ATOM 6450 N N . PRO A 1 429 ? 35.516 27.419 93.655 1.00 155.32 454 PRO A N 1
ATOM 6451 C CA . PRO A 1 429 ? 34.260 27.924 93.094 1.00 149.97 454 PRO A CA 1
ATOM 6452 C C . PRO A 1 429 ? 33.288 28.410 94.166 1.00 142.06 454 PRO A C 1
ATOM 6453 O O . PRO A 1 429 ? 33.135 27.764 95.203 1.00 138.30 454 PRO A O 1
ATOM 6464 N N . GLY A 1 430 ? 32.636 29.541 93.906 1.00 135.19 455 GLY A N 1
ATOM 6465 C CA . GLY A 1 430 ? 31.740 30.141 94.873 1.00 126.28 455 GLY A CA 1
ATOM 6466 C C . GLY A 1 430 ? 30.378 29.483 94.937 1.00 115.26 455 GLY A C 1
ATOM 6467 O O . GLY A 1 430 ? 29.439 29.913 94.259 1.00 117.72 455 GLY A O 1
ATOM 6471 N N . ASN A 1 431 ? 30.259 28.439 95.746 1.00 103.63 456 ASN A N 1
ATOM 6472 C CA . ASN A 1 431 ? 28.961 27.820 95.981 1.00 88.23 456 ASN A CA 1
ATOM 6473 C C . ASN A 1 431 ? 28.082 28.788 96.768 1.00 82.62 456 ASN A C 1
ATOM 6474 O O . ASN A 1 431 ? 28.520 29.310 97.800 1.00 80.72 456 ASN A O 1
ATOM 6485 N N . PRO A 1 432 ? 26.850 29.059 96.325 1.00 76.60 457 PRO A N 1
ATOM 6486 C CA . PRO A 1 432 ? 26.012 30.008 97.076 1.00 73.45 457 PRO A CA 1
ATOM 6487 C C . PRO A 1 432 ? 25.750 29.578 98.508 1.00 70.91 457 PRO A C 1
ATOM 6488 O O . PRO A 1 432 ? 25.494 30.433 99.366 1.00 68.91 457 PRO A O 1
ATOM 6499 N N . ARG A 1 433 ? 25.806 28.277 98.796 1.00 71.25 458 ARG A N 1
ATOM 6500 C CA . ARG A 1 433 ? 25.554 27.808 100.153 1.00 69.82 458 ARG A CA 1
ATOM 6501 C C . ARG A 1 433 ? 26.685 28.164 101.108 1.00 69.80 458 ARG A C 1
ATOM 6502 O O . ARG A 1 433 ? 26.458 28.214 102.321 1.00 68.75 458 ARG A O 1
ATOM 6523 N N . GLU A 1 434 ? 27.892 28.417 100.597 1.00 73.24 459 GLU A N 1
ATOM 6524 C CA . GLU A 1 434 ? 28.964 28.923 101.445 1.00 75.35 459 GLU A CA 1
ATOM 6525 C C . GLU A 1 434 ? 28.755 30.379 101.836 1.00 71.67 459 GLU A C 1
ATOM 6526 O O . GLU A 1 434 ? 29.512 30.895 102.664 1.00 74.13 459 GLU A O 1
ATOM 6538 N N . LEU A 1 435 ? 27.762 31.049 101.258 1.00 69.69 460 LEU A N 1
ATOM 6539 C CA . LEU A 1 435 ? 27.391 32.402 101.645 1.00 68.43 460 LEU A CA 1
ATOM 6540 C C . LEU A 1 435 ? 26.211 32.423 102.607 1.00 65.68 460 LEU A C 1
ATOM 6541 O O . LEU A 1 435 ? 25.722 33.505 102.946 1.00 64.79 460 LEU A O 1
ATOM 6557 N N . ILE A 1 436 ? 25.736 31.259 103.044 1.00 64.65 461 ILE A N 1
ATOM 6558 C CA . ILE A 1 436 ? 24.512 31.155 103.826 1.00 62.35 461 ILE A CA 1
ATOM 6559 C C . ILE A 1 436 ? 24.806 30.456 105.144 1.00 61.71 461 ILE A C 1
ATOM 6560 O O . ILE A 1 436 ? 25.552 29.471 105.190 1.00 62.84 461 ILE A O 1
ATOM 6576 N N . ALA A 1 437 ? 24.208 30.971 106.213 1.00 60.26 462 ALA A N 1
ATOM 6577 C CA . ALA A 1 437 ? 24.023 30.237 107.455 1.00 59.37 462 ALA A CA 1
ATOM 6578 C C . ALA A 1 437 ? 22.543 29.911 107.583 1.00 57.69 462 ALA A C 1
ATOM 6579 O O . ALA A 1 437 ? 21.698 30.806 107.480 1.00 57.07 462 ALA A O 1
ATOM 6586 N N . TYR A 1 438 ? 22.230 28.636 107.786 1.00 57.34 463 TYR A N 1
ATOM 6587 C CA . TYR A 1 438 ? 20.849 28.177 107.829 1.00 56.17 463 TYR A CA 1
ATOM 6588 C C . TYR A 1 438 ? 20.367 28.044 109.268 1.00 55.19 463 TYR A C 1
ATOM 6589 O O . TYR A 1 438 ? 21.096 27.561 110.140 1.00 55.53 463 TYR A O 1
ATOM 6607 N N . SER A 1 439 ? 19.132 28.482 109.506 1.00 54.35 464 SER A N 1
ATOM 6608 C CA . SER A 1 439 ? 18.451 28.268 110.773 1.00 53.70 464 SER A CA 1
ATOM 6609 C C . SER A 1 439 ? 17.004 27.895 110.485 1.00 53.28 464 SER A C 1
ATOM 6610 O O . SER A 1 439 ? 16.492 28.122 109.387 1.00 53.56 464 SER A O 1
ATOM 6618 N N . GLN A 1 440 ? 16.346 27.318 111.486 1.00 53.27 465 GLN A N 1
ATOM 6619 C CA . GLN A 1 440 ? 14.949 26.936 111.340 1.00 53.14 465 GLN A CA 1
ATOM 6620 C C . GLN A 1 440 ? 14.329 26.803 112.722 1.00 52.79 465 GLN A C 1
ATOM 6621 O O . GLN A 1 440 ? 15.032 26.645 113.724 1.00 52.72 465 GLN A O 1
ATOM 6635 N N . TYR A 1 441 ? 12.994 26.872 112.765 1.00 53.15 466 TYR A N 1
ATOM 6636 C CA . TYR A 1 441 ? 12.301 26.586 114.012 1.00 53.83 466 TYR A CA 1
ATOM 6637 C C . TYR A 1 441 ? 10.860 26.189 113.740 1.00 56.76 466 TYR A C 1
ATOM 6638 O O . TYR A 1 441 ? 10.219 26.803 112.876 1.00 56.14 466 TYR A O 1
ATOM 6656 N N . PRO A 1 442 ? 10.317 25.198 114.447 1.00 58.30 467 PRO A N 1
ATOM 6657 C CA . PRO A 1 442 ? 8.938 24.770 114.204 1.00 60.49 467 PRO A CA 1
ATOM 6658 C C . PRO A 1 442 ? 7.916 25.540 115.028 1.00 59.65 467 PRO A C 1
ATOM 6659 O O . PRO A 1 442 ? 8.213 26.103 116.084 1.00 57.37 467 PRO A O 1
ATOM 6670 N N . ARG A 1 443 ? 6.687 25.543 114.518 1.00 60.07 468 ARG A N 1
ATOM 6671 C CA . ARG A 1 443 ? 5.538 26.093 115.217 1.00 62.17 468 ARG A CA 1
ATOM 6672 C C . ARG A 1 443 ? 4.378 25.113 115.139 1.00 63.62 468 ARG A C 1
ATOM 6673 O O . ARG A 1 443 ? 4.245 24.382 114.152 1.00 64.14 468 ARG A O 1
ATOM 6694 N N . PRO A 1 444 ? 3.521 25.075 116.159 1.00 63.22 469 PRO A N 1
ATOM 6695 C CA . PRO A 1 444 ? 2.304 24.258 116.089 1.00 64.95 469 PRO A CA 1
ATOM 6696 C C . PRO A 1 444 ? 1.096 24.978 115.512 1.00 67.57 469 PRO A C 1
ATOM 6697 O O . PRO A 1 444 ? 0.044 24.348 115.350 1.00 69.68 469 PRO A O 1
ATOM 6708 N N . SER A 1 445 ? 1.216 26.266 115.205 1.00 67.93 470 SER A N 1
ATOM 6709 C CA . SER A 1 445 ? 0.083 27.067 114.764 1.00 70.96 470 SER A CA 1
ATOM 6710 C C . SER A 1 445 ? 0.602 28.431 114.333 1.00 71.09 470 SER A C 1
ATOM 6711 O O . SER A 1 445 ? 1.766 28.774 114.559 1.00 68.41 470 SER A O 1
ATOM 6719 N N . ASP A 1 446 ? -0.285 29.210 113.709 1.00 78.31 471 ASP A N 1
ATOM 6720 C CA . ASP A 1 446 ? 0.070 30.563 113.297 1.00 81.08 471 ASP A CA 1
ATOM 6721 C C . ASP A 1 446 ? -0.017 31.542 114.462 1.00 82.52 471 ASP A C 1
ATOM 6722 O O . ASP A 1 446 ? 0.828 32.435 114.589 1.00 81.67 471 ASP A O 1
ATOM 6731 N N . ILE A 1 447 ? -1.025 31.393 115.317 1.00 83.48 472 ILE A N 1
ATOM 6732 C CA . ILE A 1 447 ? -1.210 32.280 116.462 1.00 86.38 472 ILE A CA 1
ATOM 6733 C C . ILE A 1 447 ? -0.404 31.734 117.637 1.00 83.10 472 ILE A C 1
ATOM 6734 O O . ILE A 1 447 ? -0.492 30.535 117.936 1.00 79.97 472 ILE A O 1
ATOM 6750 N N . PRO A 1 448 ? 0.384 32.557 118.331 1.00 80.43 473 PRO A N 1
ATOM 6751 C CA . PRO A 1 448 ? 1.143 32.045 119.480 1.00 80.67 473 PRO A CA 1
ATOM 6752 C C . PRO A 1 448 ? 0.224 31.410 120.514 1.00 78.83 473 PRO A C 1
ATOM 6753 O O . PRO A 1 448 ? -0.797 31.984 120.898 1.00 82.22 473 PRO A O 1
ATOM 6764 N N . GLN A 1 449 ? 0.596 30.214 120.965 1.00 76.20 474 GLN A N 1
ATOM 6765 C CA . GLN A 1 449 ? -0.192 29.485 121.951 1.00 78.15 474 GLN A CA 1
ATOM 6766 C C . GLN A 1 449 ? 0.763 28.824 122.942 1.00 76.23 474 GLN A C 1
ATOM 6767 O O . GLN A 1 449 ? 1.976 29.054 122.918 1.00 73.87 474 GLN A O 1
ATOM 6781 N N . TRP A 1 450 ? 0.197 27.982 123.812 1.00 78.69 475 TRP A N 1
ATOM 6782 C CA . TRP A 1 450 ? 0.932 27.477 124.970 1.00 77.55 475 TRP A CA 1
ATOM 6783 C C . TRP A 1 450 ? 2.235 26.792 124.567 1.00 74.16 475 TRP A C 1
ATOM 6784 O O . TRP A 1 450 ? 3.245 26.913 125.270 1.00 73.27 475 TRP A O 1
ATOM 6805 N N . ASN A 1 451 ? 2.237 26.069 123.445 1.00 70.92 476 ASN A N 1
ATOM 6806 C CA . ASN A 1 451 ? 3.380 25.250 123.056 1.00 67.77 476 ASN A CA 1
ATOM 6807 C C . ASN A 1 451 ? 4.143 25.826 121.866 1.00 65.69 476 ASN A C 1
ATOM 6808 O O . ASN A 1 451 ? 4.881 25.095 121.199 1.00 63.47 476 ASN A O 1
ATOM 6819 N N . SER A 1 452 ? 3.997 27.124 121.593 1.00 66.67 477 SER A N 1
ATOM 6820 C CA . SER A 1 452 ? 4.658 27.712 120.432 1.00 65.00 477 SER A CA 1
ATOM 6821 C C . SER A 1 452 ? 6.166 27.836 120.620 1.00 63.01 477 SER A C 1
ATOM 6822 O O . SER A 1 452 ? 6.898 27.865 119.625 1.00 61.21 477 SER A O 1
ATOM 6830 N N . ASP A 1 453 ? 6.645 27.912 121.864 1.00 63.66 478 ASP A N 1
ATOM 6831 C CA . ASP A 1 453 ? 8.085 27.961 122.103 1.00 62.25 478 ASP A CA 1
ATOM 6832 C C . ASP A 1 453 ? 8.749 26.641 121.730 1.00 60.21 478 ASP A C 1
ATOM 6833 O O . ASP A 1 453 ? 9.770 26.623 121.034 1.00 58.63 478 ASP A O 1
ATOM 6842 N N . LYS A 1 454 ? 8.187 25.526 122.195 1.00 61.91 479 LYS A N 1
ATOM 6843 C CA . LYS A 1 454 ? 8.833 24.214 122.113 1.00 63.00 479 LYS A CA 1
ATOM 6844 C C . LYS A 1 454 ? 7.797 23.173 121.717 1.00 60.33 479 LYS A C 1
ATOM 6845 O O . LYS A 1 454 ? 7.417 22.311 122.518 1.00 62.42 479 LYS A O 1
ATOM 6864 N N . PRO A 1 455 ? 7.321 23.217 120.475 1.00 64.09 480 PRO A N 1
ATOM 6865 C CA . PRO A 1 455 ? 6.311 22.242 120.049 1.00 63.03 480 PRO A CA 1
ATOM 6866 C C . PRO A 1 455 ? 6.888 20.838 119.973 1.00 64.74 480 PRO A C 1
ATOM 6867 O O . PRO A 1 455 ? 8.020 20.634 119.528 1.00 63.97 480 PRO A O 1
ATOM 6878 N N . SER A 1 456 ? 6.098 19.867 120.422 1.00 65.76 481 SER A N 1
ATOM 6879 C CA . SER A 1 456 ? 6.466 18.468 120.272 1.00 66.47 481 SER A CA 1
ATOM 6880 C C . SER A 1 456 ? 6.264 18.029 118.826 1.00 66.53 481 SER A C 1
ATOM 6881 O O . SER A 1 456 ? 5.443 18.589 118.095 1.00 66.90 481 SER A O 1
ATOM 6889 N N . LEU A 1 457 ? 7.027 17.011 118.420 1.00 67.60 482 LEU A N 1
ATOM 6890 C CA . LEU A 1 457 ? 7.077 16.621 117.013 1.00 67.05 482 LEU A CA 1
ATOM 6891 C C . LEU A 1 457 ? 5.681 16.425 116.431 1.00 68.95 482 LEU A C 1
ATOM 6892 O O . LEU A 1 457 ? 5.361 16.962 115.364 1.00 67.10 482 LEU A O 1
ATOM 6908 N N . LYS A 1 458 ? 4.834 15.653 117.117 1.00 69.06 483 LYS A N 1
ATOM 6909 C CA . LYS A 1 458 ? 3.512 15.357 116.576 1.00 72.96 483 LYS A CA 1
ATOM 6910 C C . LYS A 1 458 ? 2.661 16.610 116.412 1.00 68.04 483 LYS A C 1
ATOM 6911 O O . LYS A 1 458 ? 1.741 16.616 115.588 1.00 69.09 483 LYS A O 1
ATOM 6930 N N . ASP A 1 459 ? 2.943 17.665 117.174 1.00 68.63 484 ASP A N 1
ATOM 6931 C CA . ASP A 1 459 ? 2.161 18.893 117.124 1.00 68.56 484 ASP A CA 1
ATOM 6932 C C . ASP A 1 459 ? 2.733 19.927 116.161 1.00 64.85 484 ASP A C 1
ATOM 6933 O O . ASP A 1 459 ? 2.123 20.985 115.981 1.00 64.79 484 ASP A O 1
ATOM 6942 N N . ILE A 1 460 ? 3.883 19.657 115.545 1.00 62.10 485 ILE A N 1
ATOM 6943 C CA . ILE A 1 460 ? 4.444 20.590 114.577 1.00 64.28 485 ILE A CA 1
ATOM 6944 C C . ILE A 1 460 ? 3.602 20.565 113.310 1.00 64.10 485 ILE A C 1
ATOM 6945 O O . ILE A 1 460 ? 3.366 19.501 112.721 1.00 65.70 485 ILE A O 1
ATOM 6961 N N . LYS A 1 461 ? 3.143 21.741 112.886 1.00 64.34 486 LYS A N 1
ATOM 6962 C CA . LYS A 1 461 ? 2.427 21.893 111.631 1.00 70.24 486 LYS A CA 1
ATOM 6963 C C . LYS A 1 461 ? 3.075 22.903 110.698 1.00 65.39 486 LYS A C 1
ATOM 6964 O O . LYS A 1 461 ? 2.715 22.948 109.517 1.00 69.03 486 LYS A O 1
ATOM 6983 N N . ILE A 1 462 ? 4.012 23.708 111.189 1.00 67.77 487 ILE A N 1
ATOM 6984 C CA . ILE A 1 462 ? 4.716 24.700 110.390 1.00 67.06 487 ILE A CA 1
ATOM 6985 C C . ILE A 1 462 ? 6.199 24.581 110.701 1.00 63.55 487 ILE A C 1
ATOM 6986 O O . ILE A 1 462 ? 6.581 24.334 111.849 1.00 63.03 487 ILE A O 1
ATOM 7002 N N . MET A 1 463 ? 7.033 24.750 109.678 1.00 64.42 488 MET A N 1
ATOM 7003 C CA . MET A 1 463 ? 8.477 24.821 109.858 1.00 60.94 488 MET A CA 1
ATOM 7004 C C . MET A 1 463 ? 8.970 26.103 109.209 1.00 61.73 488 MET A C 1
ATOM 7005 O O . MET A 1 463 ? 8.809 26.290 107.998 1.00 63.57 488 MET A O 1
ATOM 7019 N N . GLY A 1 464 ? 9.556 26.983 110.013 1.00 57.97 489 GLY A N 1
ATOM 7020 C CA . GLY A 1 464 ? 10.136 28.203 109.494 1.00 57.81 489 GLY A CA 1
ATOM 7021 C C . GLY A 1 464 ? 11.581 28.011 109.097 1.00 56.96 489 GLY A C 1
ATOM 7022 O O . GLY A 1 464 ? 12.442 27.820 109.959 1.00 55.73 489 GLY A O 1
ATOM 7026 N N . TYR A 1 465 ? 11.855 28.047 107.798 1.00 55.58 490 TYR A N 1
ATOM 7027 C CA . TYR A 1 465 ? 13.210 27.937 107.276 1.00 55.19 490 TYR A CA 1
ATOM 7028 C C . TYR A 1 465 ? 13.748 29.331 106.986 1.00 55.37 490 TYR A C 1
ATOM 7029 O O . TYR A 1 465 ? 13.060 30.148 106.363 1.00 56.32 490 TYR A O 1
ATOM 7047 N N . SER A 1 466 ? 14.975 29.597 107.428 1.00 54.79 491 SER A N 1
ATOM 7048 C CA . SER A 1 466 ? 15.563 30.923 107.321 1.00 55.13 491 SER A CA 1
ATOM 7049 C C . SER A 1 466 ? 16.920 30.845 106.641 1.00 55.43 491 SER A C 1
ATOM 7050 O O . SER A 1 466 ? 17.724 29.953 106.929 1.00 55.18 491 SER A O 1
ATOM 7058 N N . ILE A 1 467 ? 17.160 31.789 105.735 1.00 56.32 492 ILE A N 1
ATOM 7059 C CA . ILE A 1 467 ? 18.446 31.964 105.072 1.00 57.05 492 ILE A CA 1
ATOM 7060 C C . ILE A 1 467 ? 19.052 33.264 105.576 1.00 57.36 492 ILE A C 1
ATOM 7061 O O . ILE A 1 467 ? 18.404 34.316 105.523 1.00 57.79 492 ILE A O 1
ATOM 7077 N N . ARG A 1 468 ? 20.289 33.194 106.057 1.00 57.55 493 ARG A N 1
ATOM 7078 C CA . ARG A 1 468 ? 21.027 34.368 106.503 1.00 58.31 493 ARG A CA 1
ATOM 7079 C C . ARG A 1 468 ? 22.263 34.520 105.630 1.00 59.66 493 ARG A C 1
ATOM 7080 O O . ARG A 1 468 ? 23.082 33.600 105.545 1.00 59.99 493 ARG A O 1
ATOM 7101 N N . THR A 1 469 ? 22.384 35.668 104.976 1.00 60.75 494 THR A N 1
ATOM 7102 C CA . THR A 1 469 ? 23.576 36.041 104.229 1.00 62.41 494 THR A CA 1
ATOM 7103 C C . THR A 1 469 ? 24.210 37.259 104.890 1.00 63.45 494 THR A C 1
ATOM 7104 O O . THR A 1 469 ? 23.693 37.804 105.867 1.00 62.99 494 THR A O 1
ATOM 7115 N N . ILE A 1 470 ? 25.342 37.696 104.336 1.00 65.25 495 ILE A N 1
ATOM 7116 C CA . ILE A 1 470 ? 25.949 38.942 104.780 1.00 66.76 495 ILE A CA 1
ATOM 7117 C C . ILE A 1 470 ? 25.010 40.118 104.554 1.00 66.95 495 ILE A C 1
ATOM 7118 O O . ILE A 1 470 ? 25.178 41.173 105.176 1.00 68.08 495 ILE A O 1
ATOM 7134 N N . ASP A 1 471 ? 24.009 39.960 103.686 1.00 66.26 496 ASP A N 1
ATOM 7135 C CA . ASP A 1 471 ? 23.158 41.063 103.262 1.00 67.05 496 ASP A CA 1
ATOM 7136 C C . ASP A 1 471 ? 21.766 41.055 103.873 1.00 65.92 496 ASP A C 1
ATOM 7137 O O . ASP A 1 471 ? 21.194 42.130 104.066 1.00 67.01 496 ASP A O 1
ATOM 7146 N N . TYR A 1 472 ? 21.196 39.891 104.173 1.00 64.44 497 TYR A N 1
ATOM 7147 C CA . TYR A 1 472 ? 19.812 39.846 104.624 1.00 64.70 497 TYR A CA 1
ATOM 7148 C C . TYR A 1 472 ? 19.533 38.520 105.319 1.00 63.23 497 TYR A C 1
ATOM 7149 O O . TYR A 1 472 ? 20.326 37.577 105.257 1.00 61.12 497 TYR A O 1
ATOM 7167 N N . ARG A 1 473 ? 18.382 38.471 105.988 1.00 61.13 498 ARG A N 1
ATOM 7168 C CA . ARG A 1 473 ? 17.798 37.231 106.482 1.00 59.63 498 ARG A CA 1
ATOM 7169 C C . ARG A 1 473 ? 16.478 37.015 105.756 1.00 59.86 498 ARG A C 1
ATOM 7170 O O . ARG A 1 473 ? 15.605 37.889 105.777 1.00 61.03 498 ARG A O 1
ATOM 7191 N N . TYR A 1 474 ? 16.340 35.860 105.111 1.00 59.18 499 TYR A N 1
ATOM 7192 C CA . TYR A 1 474 ? 15.155 35.513 104.337 1.00 59.76 499 TYR A CA 1
ATOM 7193 C C . TYR A 1 474 ? 14.534 34.278 104.971 1.00 58.65 499 TYR A C 1
ATOM 7194 O O . TYR A 1 474 ? 15.183 33.230 105.049 1.00 57.70 499 TYR A O 1
ATOM 7212 N N . THR A 1 475 ? 13.289 34.401 105.425 1.00 59.10 500 THR A N 1
ATOM 7213 C CA . THR A 1 475 ? 12.619 33.329 106.147 1.00 58.31 500 THR A CA 1
ATOM 7214 C C . THR A 1 475 ? 11.242 33.081 105.552 1.00 59.64 500 THR A C 1
ATOM 7215 O O . THR A 1 475 ? 10.512 34.024 105.233 1.00 61.28 500 THR A O 1
ATOM 7226 N N . VAL A 1 476 ? 10.892 31.804 105.413 1.00 59.29 501 VAL A N 1
ATOM 7227 C CA . VAL A 1 476 ? 9.567 31.390 104.969 1.00 60.80 501 VAL A CA 1
ATOM 7228 C C . VAL A 1 476 ? 9.027 30.376 105.967 1.00 60.11 501 VAL A C 1
ATOM 7229 O O . VAL A 1 476 ? 9.717 29.410 106.312 1.00 58.72 501 VAL A O 1
ATOM 7242 N N . TRP A 1 477 ? 7.803 30.602 106.435 1.00 61.41 502 TRP A N 1
ATOM 7243 C CA . TRP A 1 477 ? 7.126 29.686 107.345 1.00 61.26 502 TRP A CA 1
ATOM 7244 C C . TRP A 1 477 ? 6.167 28.839 106.517 1.00 62.95 502 TRP A C 1
ATOM 7245 O O . TRP A 1 477 ? 5.135 29.332 106.050 1.00 65.24 502 TRP A O 1
ATOM 7266 N N . VAL A 1 478 ? 6.517 27.568 106.334 1.00 62.90 503 VAL A N 1
ATOM 7267 C CA . VAL A 1 478 ? 5.851 26.701 105.375 1.00 67.95 503 VAL A CA 1
ATOM 7268 C C . VAL A 1 478 ? 5.165 25.563 106.116 1.00 68.87 503 VAL A C 1
ATOM 7269 O O . VAL A 1 478 ? 5.530 25.204 107.239 1.00 66.55 503 VAL A O 1
ATOM 7282 N N . GLY A 1 479 ? 4.156 24.992 105.463 1.00 71.29 504 GLY A N 1
ATOM 7283 C CA . GLY A 1 479 ? 3.497 23.826 106.022 1.00 73.01 504 GLY A CA 1
ATOM 7284 C C . GLY A 1 479 ? 4.478 22.680 106.197 1.00 71.05 504 GLY A C 1
ATOM 7285 O O . GLY A 1 479 ? 5.347 22.446 105.354 1.00 71.89 504 GLY A O 1
ATOM 7289 N N . PHE A 1 480 ? 4.336 21.963 107.309 1.00 67.94 505 PHE A N 1
ATOM 7290 C CA . PHE A 1 480 ? 5.226 20.860 107.641 1.00 66.34 505 PHE A CA 1
ATOM 7291 C C . PHE A 1 480 ? 4.398 19.659 108.067 1.00 71.64 505 PHE A C 1
ATOM 7292 O O . PHE A 1 480 ? 3.462 19.796 108.862 1.00 71.74 505 PHE A O 1
ATOM 7309 N N . ASN A 1 481 ? 4.740 18.489 107.533 1.00 75.06 506 ASN A N 1
ATOM 7310 C CA . ASN A 1 481 ? 4.061 17.246 107.878 1.00 81.34 506 ASN A CA 1
ATOM 7311 C C . ASN A 1 481 ? 4.983 16.403 108.748 1.00 76.21 506 ASN A C 1
ATOM 7312 O O . ASN A 1 481 ? 5.960 15.837 108.232 1.00 75.38 506 ASN A O 1
ATOM 7323 N N . PRO A 1 482 ? 4.730 16.282 110.055 1.00 71.02 507 PRO A N 1
ATOM 7324 C CA . PRO A 1 482 ? 5.683 15.562 110.916 1.00 70.22 507 PRO A CA 1
ATOM 7325 C C . PRO A 1 482 ? 5.692 14.060 110.698 1.00 72.10 507 PRO A C 1
ATOM 7326 O O . PRO A 1 482 ? 6.686 13.410 111.044 1.00 70.60 507 PRO A O 1
ATOM 7337 N N . ASP A 1 483 ? 4.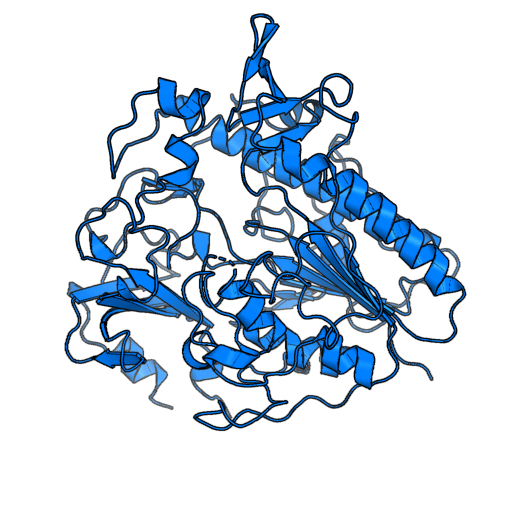624 13.486 110.140 1.00 79.80 508 ASP A N 1
ATOM 7338 C CA . ASP A 1 483 ? 4.596 12.046 109.912 1.00 86.87 508 ASP A CA 1
ATOM 7339 C C . ASP A 1 483 ? 5.544 11.648 108.788 1.00 85.03 508 ASP A C 1
ATOM 7340 O O . ASP A 1 483 ? 6.219 10.615 108.874 1.00 86.29 508 ASP A O 1
ATOM 7349 N N . GLU A 1 484 ? 5.610 12.453 107.729 1.00 84.34 509 GLU A N 1
ATOM 7350 C CA . GLU A 1 484 ? 6.498 12.192 106.605 1.00 83.36 509 GLU A CA 1
ATOM 7351 C C . GLU A 1 484 ? 7.773 13.021 106.652 1.00 76.32 509 GLU A C 1
ATOM 7352 O O . GLU A 1 484 ? 8.652 12.821 105.806 1.00 75.20 509 GLU A O 1
ATOM 7364 N N . PHE A 1 485 ? 7.899 13.936 107.612 1.00 69.16 510 PHE A N 1
ATOM 7365 C CA . PHE A 1 485 ? 9.043 14.842 107.683 1.00 66.26 510 PHE A CA 1
ATOM 7366 C C . PHE A 1 485 ? 9.207 15.586 106.362 1.00 66.10 510 PHE A C 1
ATOM 7367 O O . PHE A 1 485 ? 10.282 15.620 105.760 1.00 66.12 510 PHE A O 1
ATOM 7384 N N . LEU A 1 486 ? 8.111 16.196 105.919 1.00 74.99 511 LEU A N 1
ATOM 7385 C CA . LEU A 1 486 ? 8.005 16.770 104.585 1.00 82.78 511 LEU A CA 1
ATOM 7386 C C . LEU A 1 486 ? 7.568 18.220 104.709 1.00 77.09 511 LEU A C 1
ATOM 7387 O O . LEU A 1 486 ? 6.512 18.504 105.284 1.00 76.06 511 LEU A O 1
ATOM 7403 N N . ALA A 1 487 ? 8.378 19.132 104.179 1.00 72.65 512 ALA A N 1
ATOM 7404 C CA . ALA A 1 487 ? 8.003 20.534 104.093 1.00 66.66 512 ALA A CA 1
ATOM 7405 C C . ALA A 1 487 ? 7.346 20.801 102.747 1.00 72.18 512 ALA A C 1
ATOM 7406 O O . ALA A 1 487 ? 7.749 20.243 101.722 1.00 69.71 512 ALA A O 1
ATOM 7413 N N . ASN A 1 488 ? 6.325 21.649 102.758 1.00 74.14 513 ASN A N 1
ATOM 7414 C CA . ASN A 1 488 ? 5.574 22.002 101.558 1.00 82.78 513 ASN A CA 1
ATOM 7415 C C . ASN A 1 488 ? 5.866 23.471 101.263 1.00 75.60 513 ASN A C 1
ATOM 7416 O O . ASN A 1 488 ? 5.209 24.369 101.792 1.00 71.71 513 ASN A O 1
ATOM 7426 N N . PHE A 1 489 ? 6.864 23.710 100.417 1.00 77.58 514 PHE A N 1
ATOM 7427 C CA . PHE A 1 489 ? 7.242 25.075 100.061 1.00 78.67 514 PHE A CA 1
ATOM 7428 C C . PHE A 1 489 ? 6.253 25.737 99.112 1.00 80.74 514 PHE A C 1
ATOM 7429 O O . PHE A 1 489 ? 6.526 26.848 98.637 1.00 81.40 514 PHE A O 1
ATOM 7446 N N . SER A 1 490 ? 5.127 25.088 98.824 1.00 79.70 515 SER A N 1
ATOM 7447 C CA . SER A 1 490 ? 4.014 25.719 98.130 1.00 81.12 515 SER A CA 1
ATOM 7448 C C . SER A 1 490 ? 2.913 26.155 99.087 1.00 83.77 515 SER A C 1
ATOM 7449 O O . SER A 1 490 ? 1.929 26.759 98.647 1.00 85.40 515 SER A O 1
ATOM 7457 N N . ASP A 1 491 ? 3.055 25.864 100.376 1.00 84.89 516 ASP A N 1
ATOM 7458 C CA . ASP A 1 491 ? 2.108 26.284 101.405 1.00 86.60 516 ASP A CA 1
ATOM 7459 C C . ASP A 1 491 ? 2.831 27.232 102.359 1.00 80.20 516 ASP A C 1
ATOM 7460 O O . ASP A 1 491 ? 3.048 26.911 103.531 1.00 78.07 516 ASP A O 1
ATOM 7469 N N . ILE A 1 492 ? 3.215 28.398 101.849 1.00 77.57 517 ILE A N 1
ATOM 7470 C CA . ILE A 1 492 ? 3.914 29.394 102.654 1.00 72.63 517 ILE A CA 1
ATOM 7471 C C . ILE A 1 492 ? 2.887 30.152 103.486 1.00 74.29 517 ILE A C 1
ATOM 7472 O O . ILE A 1 492 ? 2.034 30.862 102.944 1.00 75.74 517 ILE A O 1
ATOM 7488 N N . HIS A 1 493 ? 2.971 30.004 104.809 1.00 71.00 518 HIS A N 1
ATOM 7489 C CA . HIS A 1 493 ? 2.062 30.724 105.693 1.00 72.51 518 HIS A CA 1
ATOM 7490 C C . HIS A 1 493 ? 2.440 32.197 105.789 1.00 72.72 518 HIS A C 1
ATOM 7491 O O . HIS A 1 493 ? 1.564 33.069 105.809 1.00 75.56 518 HIS A O 1
ATOM 7505 N N . ALA A 1 494 ? 3.736 32.493 105.844 1.00 70.13 519 ALA A N 1
ATOM 7506 C CA . ALA A 1 494 ? 4.208 33.862 105.995 1.00 70.33 519 ALA A CA 1
ATOM 7507 C C . ALA A 1 494 ? 5.689 33.902 105.651 1.00 67.77 519 ALA A C 1
ATOM 7508 O O . ALA A 1 494 ? 6.362 32.867 105.617 1.00 65.72 519 ALA A O 1
ATOM 7515 N N . GLY A 1 495 ? 6.189 35.112 105.403 1.00 68.29 520 GLY A N 1
ATOM 7516 C CA . GLY A 1 495 ? 7.585 35.296 105.070 1.00 66.39 520 GLY A CA 1
ATOM 7517 C C . GLY A 1 495 ? 8.161 36.517 105.761 1.00 66.43 520 GLY A C 1
ATOM 7518 O O . GLY A 1 495 ? 7.438 37.418 106.193 1.00 68.47 520 GLY A O 1
ATOM 7522 N N . GLU A 1 496 ? 9.489 36.526 105.857 1.00 64.54 521 GLU A N 1
ATOM 7523 C CA . GLU A 1 496 ? 10.226 37.623 106.466 1.00 64.66 521 GLU A CA 1
ATOM 7524 C C . GLU A 1 496 ? 11.450 37.944 105.623 1.00 64.09 521 GLU A C 1
ATOM 7525 O O . GLU A 1 496 ? 12.115 37.038 105.110 1.00 62.66 521 GLU A O 1
ATOM 7537 N N . LEU A 1 497 ? 11.752 39.234 105.496 1.00 65.55 522 LEU A N 1
ATOM 7538 C CA . LEU A 1 497 ? 12.952 39.690 104.798 1.00 65.40 522 LEU A CA 1
ATOM 7539 C C . LEU A 1 497 ? 13.486 40.912 105.530 1.00 66.42 522 LEU A C 1
ATOM 7540 O O . LEU A 1 497 ? 12.831 41.959 105.554 1.00 68.67 522 LEU A O 1
ATOM 7556 N N . TYR A 1 498 ? 14.669 40.779 106.126 1.00 65.18 523 TYR A N 1
ATOM 7557 C CA . TYR A 1 498 ? 15.317 41.862 106.855 1.00 66.36 523 TYR A CA 1
ATOM 7558 C C . TYR A 1 498 ? 16.689 42.112 106.249 1.00 66.27 523 TYR A C 1
ATOM 7559 O O . TYR A 1 498 ? 17.447 41.166 106.010 1.00 64.67 523 TYR A O 1
ATOM 7577 N N . PHE A 1 499 ? 17.008 43.380 106.014 1.00 68.34 524 PHE A N 1
ATOM 7578 C CA . PHE A 1 499 ? 18.263 43.765 105.383 1.00 68.84 524 PHE A CA 1
ATOM 7579 C C . PHE A 1 499 ? 19.259 44.219 106.442 1.00 69.41 524 PHE A C 1
ATOM 7580 O O . PHE A 1 499 ? 18.941 45.069 107.281 1.00 71.01 524 PHE A O 1
ATOM 7597 N N . VAL A 1 500 ? 20.463 43.647 106.393 1.00 69.92 525 VAL A N 1
ATOM 7598 C CA . VAL A 1 500 ? 21.484 43.937 107.398 1.00 73.74 525 VAL A CA 1
ATOM 7599 C C . VAL A 1 500 ? 21.893 45.403 107.334 1.00 80.87 525 VAL A C 1
ATOM 7600 O O . VAL A 1 500 ? 22.012 46.079 108.364 1.00 83.51 525 VAL A O 1
ATOM 7613 N N . ASP A 1 501 ? 22.122 45.916 106.124 1.00 86.76 526 ASP A N 1
ATOM 7614 C CA . ASP A 1 501 ? 22.629 47.277 105.977 1.00 93.58 526 ASP A CA 1
ATOM 7615 C C . ASP A 1 501 ? 21.637 48.299 106.518 1.00 92.24 526 ASP A C 1
ATOM 7616 O O . ASP A 1 501 ? 21.989 49.143 107.350 1.00 91.35 526 ASP A O 1
ATOM 7625 N N . SER A 1 502 ? 20.388 48.240 106.056 1.00 90.52 527 SER A N 1
ATOM 7626 C CA . SER A 1 502 ? 19.396 49.241 106.426 1.00 91.21 527 SER A CA 1
ATOM 7627 C C . SER A 1 502 ? 18.652 48.900 107.709 1.00 88.07 527 SER A C 1
ATOM 7628 O O . SER A 1 502 ? 18.172 49.811 108.394 1.00 91.44 527 SER A O 1
ATOM 7636 N N . ASP A 1 503 ? 18.546 47.618 108.056 1.00 80.94 528 ASP A N 1
ATOM 7637 C CA . ASP A 1 503 ? 17.720 47.178 109.183 1.00 79.31 528 ASP A CA 1
ATOM 7638 C C . ASP A 1 503 ? 18.468 46.122 109.991 1.00 74.33 528 ASP A C 1
ATOM 7639 O O . ASP A 1 503 ? 18.021 44.979 110.120 1.00 71.63 528 ASP A O 1
ATOM 7648 N N . PRO A 1 504 ? 19.619 46.483 110.565 1.00 74.97 529 PRO A N 1
ATOM 7649 C CA . PRO A 1 504 ? 20.373 45.494 111.352 1.00 73.62 529 PRO A CA 1
ATOM 7650 C C . PRO A 1 504 ? 19.597 44.958 112.541 1.00 73.19 529 PRO A C 1
ATOM 7651 O O . PRO A 1 504 ? 19.765 43.787 112.903 1.00 70.78 529 PRO A O 1
ATOM 7662 N N . LEU A 1 505 ? 18.749 45.781 113.161 1.00 75.18 530 LEU A N 1
ATOM 7663 C CA . LEU A 1 505 ? 17.909 45.313 114.256 1.00 75.18 530 LEU A CA 1
ATOM 7664 C C . LEU A 1 505 ? 16.771 44.422 113.779 1.00 73.04 530 LEU A C 1
ATOM 7665 O O . LEU A 1 505 ? 16.135 43.763 114.609 1.00 72.55 530 LEU A O 1
ATOM 7681 N N . GLN A 1 506 ? 16.499 44.388 112.473 1.00 72.08 531 GLN A N 1
ATOM 7682 C CA . GLN A 1 506 ? 15.480 43.508 111.902 1.00 70.33 531 GLN A CA 1
ATOM 7683 C C . GLN A 1 506 ? 14.088 43.881 112.411 1.00 72.28 531 GLN A C 1
ATOM 7684 O O . GLN A 1 506 ? 13.326 43.040 112.894 1.00 71.39 531 GLN A O 1
ATOM 7698 N N . ASP A 1 507 ? 13.755 45.167 112.285 1.00 75.41 532 ASP A N 1
ATOM 7699 C CA . ASP A 1 507 ? 12.477 45.698 112.738 1.00 78.17 532 ASP A CA 1
ATOM 7700 C C . ASP A 1 507 ? 11.485 45.948 111.609 1.00 79.45 532 ASP A C 1
ATOM 7701 O O . ASP A 1 507 ? 10.303 46.175 111.890 1.00 81.47 532 ASP A O 1
ATOM 7710 N N . HIS A 1 508 ? 11.924 45.913 110.350 1.00 77.88 533 HIS A N 1
ATOM 7711 C CA . HIS A 1 508 ? 11.096 46.323 109.213 1.00 79.49 533 HIS A CA 1
ATOM 7712 C C . HIS A 1 508 ? 11.079 45.197 108.184 1.00 76.69 533 HIS A C 1
ATOM 7713 O O . HIS A 1 508 ? 11.960 45.107 107.325 1.00 75.36 533 HIS A O 1
ATOM 7727 N N . ASN A 1 509 ? 10.061 44.345 108.274 1.00 76.20 534 ASN A N 1
ATOM 7728 C CA . ASN A 1 509 ? 9.930 43.206 107.375 1.00 74.01 534 ASN A CA 1
ATOM 7729 C C . ASN A 1 509 ? 9.578 43.688 105.972 1.00 75.72 534 ASN A C 1
ATOM 7730 O O . ASN A 1 509 ? 8.583 44.395 105.783 1.00 78.81 534 ASN A O 1
ATOM 7741 N N . MET A 1 510 ? 10.392 43.298 104.989 1.00 77.08 535 MET A N 1
ATOM 7742 C CA . MET A 1 510 ? 10.227 43.722 103.604 1.00 81.36 535 MET A CA 1
ATOM 7743 C C . MET A 1 510 ? 9.756 42.586 102.702 1.00 83.67 535 MET A C 1
ATOM 7744 O O . MET A 1 510 ? 9.839 42.700 101.475 1.00 86.77 535 MET A O 1
ATOM 7758 N N . TYR A 1 511 ? 9.262 41.491 103.283 1.00 81.75 536 TYR A N 1
ATOM 7759 C CA . TYR A 1 511 ? 8.931 40.314 102.484 1.00 81.32 536 TYR A CA 1
ATOM 7760 C C . TYR A 1 511 ? 7.752 40.578 101.555 1.00 82.65 536 TYR A C 1
ATOM 7761 O O . TYR A 1 511 ? 7.739 40.104 100.413 1.00 89.73 536 TYR A O 1
ATOM 7779 N N . ASN A 1 512 ? 6.750 41.327 102.022 1.00 79.57 537 ASN A N 1
ATOM 7780 C CA . ASN A 1 512 ? 5.575 41.581 101.194 1.00 89.72 537 ASN A CA 1
ATOM 7781 C C . ASN A 1 512 ? 5.909 42.443 99.984 1.00 119.99 537 ASN A C 1
ATOM 7782 O O . ASN A 1 512 ? 5.317 42.262 98.914 1.00 138.27 537 ASN A O 1
ATOM 7792 N N . ASP A 1 513 ? 6.844 43.379 100.129 1.00 131.72 538 ASP A N 1
ATOM 7793 C CA . ASP A 1 513 ? 7.261 44.223 99.017 1.00 118.56 538 ASP A CA 1
ATOM 7794 C C . ASP A 1 513 ? 8.284 43.547 98.113 1.00 110.11 538 ASP A C 1
ATOM 7795 O O . ASP A 1 513 ? 8.733 44.168 97.144 1.00 106.33 538 ASP A O 1
ATOM 7804 N N . SER A 1 514 ? 8.655 42.304 98.398 1.00 102.30 539 SER A N 1
ATOM 7805 C CA . SER A 1 514 ? 9.683 41.597 97.650 1.00 98.75 539 SER A CA 1
ATOM 7806 C C . SER A 1 514 ? 9.058 40.600 96.680 1.00 101.90 539 SER A C 1
ATOM 7807 O O . SER A 1 514 ? 7.931 40.133 96.866 1.00 104.64 539 SER A O 1
ATOM 7815 N N . GLN A 1 515 ? 9.818 40.277 95.630 1.00 100.95 540 GLN A N 1
ATOM 7816 C CA . GLN A 1 515 ? 9.399 39.303 94.633 1.00 104.71 540 GLN A CA 1
ATOM 7817 C C . GLN A 1 515 ? 10.213 38.019 94.657 1.00 103.31 540 GLN A C 1
ATOM 7818 O O . GLN A 1 515 ? 9.755 37.008 94.117 1.00 104.07 540 GLN A O 1
ATOM 7832 N N . GLY A 1 516 ? 11.395 38.034 95.266 1.00 106.66 541 GLY A N 1
ATOM 7833 C CA . GLY A 1 516 ? 12.314 36.917 95.209 1.00 105.17 541 GLY A CA 1
ATOM 7834 C C . GLY A 1 516 ? 13.571 37.178 94.408 1.00 101.03 541 GLY A C 1
ATOM 7835 O O . GLY A 1 516 ? 14.366 36.249 94.218 1.00 103.09 541 GLY A O 1
ATOM 7839 N N . GLY A 1 517 ? 13.778 38.407 93.931 1.00 91.04 542 GLY A N 1
ATOM 7840 C CA . GLY A 1 517 ? 14.975 38.729 93.177 1.00 84.17 542 GLY A CA 1
ATOM 7841 C C . GLY A 1 517 ? 16.253 38.611 93.980 1.00 76.97 542 GLY A C 1
ATOM 7842 O O . GLY A 1 517 ? 17.330 38.452 93.394 1.00 75.79 542 GLY A O 1
ATOM 7846 N N . ASP A 1 518 ? 16.163 38.692 95.310 1.00 72.85 543 ASP A N 1
ATOM 7847 C CA . ASP A 1 518 ? 17.350 38.506 96.137 1.00 70.95 543 ASP A CA 1
ATOM 7848 C C . ASP A 1 518 ? 17.825 37.060 96.096 1.00 69.99 543 ASP A C 1
ATOM 7849 O O . ASP A 1 518 ? 19.032 36.798 96.050 1.00 69.93 543 ASP A O 1
ATOM 7858 N N . LEU A 1 519 ? 16.891 36.106 96.110 1.00 69.62 544 LEU A N 1
ATOM 7859 C CA . LEU A 1 519 ? 17.269 34.702 95.991 1.00 69.23 544 LEU A CA 1
ATOM 7860 C C . LEU A 1 519 ? 17.793 34.393 94.595 1.00 71.72 544 LEU A C 1
ATOM 7861 O O . LEU A 1 519 ? 18.790 33.677 94.443 1.00 71.99 544 LEU A O 1
ATOM 7877 N N . PHE A 1 520 ? 17.130 34.921 93.563 1.00 73.98 545 PHE A N 1
ATOM 7878 C CA . PHE A 1 520 ? 17.619 34.759 92.199 1.00 76.83 545 PHE A CA 1
ATOM 7879 C C . PHE A 1 520 ? 19.047 35.276 92.076 1.00 77.18 545 PHE A C 1
ATOM 7880 O O . PHE A 1 520 ? 19.927 34.590 91.544 1.00 78.49 545 PHE A O 1
ATOM 7897 N N . GLN A 1 521 ? 19.292 36.491 92.571 1.00 76.48 546 GLN A N 1
ATOM 7898 C CA . GLN A 1 521 ? 20.626 37.077 92.503 1.00 77.26 546 GLN A CA 1
ATOM 7899 C C . GLN A 1 521 ? 21.659 36.171 93.162 1.00 76.28 546 GLN A C 1
ATOM 7900 O O . GLN A 1 521 ? 22.768 35.997 92.642 1.00 77.57 546 GLN A O 1
ATOM 7914 N N . LEU A 1 522 ? 21.307 35.580 94.305 1.00 73.27 547 LEU A N 1
ATOM 7915 C CA . LEU A 1 522 ? 22.226 34.687 95.002 1.00 72.71 547 LEU A CA 1
ATOM 7916 C C . LEU A 1 522 ? 22.534 33.451 94.165 1.00 74.17 547 LEU A C 1
ATOM 7917 O O . LEU A 1 522 ? 23.662 32.942 94.185 1.00 75.13 547 LEU A O 1
ATOM 7933 N N . LEU A 1 523 ? 21.547 32.956 93.415 1.00 75.13 548 LEU A N 1
ATOM 7934 C CA . LEU A 1 523 ? 21.754 31.780 92.578 1.00 77.39 548 LEU A CA 1
ATOM 7935 C C . LEU A 1 523 ? 22.504 32.107 91.293 1.00 80.81 548 LEU A C 1
ATOM 7936 O O . LEU A 1 523 ? 23.234 31.254 90.777 1.00 83.05 548 LEU A O 1
ATOM 7952 N N . MET A 1 524 ? 22.340 33.313 90.768 1.00 83.33 549 MET A N 1
ATOM 7953 C CA . MET A 1 524 ? 22.970 33.681 89.503 1.00 88.20 549 MET A CA 1
ATOM 7954 C C . MET A 1 524 ? 24.474 33.837 89.686 1.00 90.33 549 MET A C 1
ATOM 7955 O O . MET A 1 524 ? 24.902 34.626 90.539 1.00 88.45 549 MET A O 1
ATOM 7969 N N . PRO A 1 525 ? 25.315 33.131 88.912 1.00 96.70 550 PRO A N 1
ATOM 7970 C CA . PRO A 1 525 ? 26.765 33.310 89.035 1.00 104.52 550 PRO A CA 1
ATOM 7971 C C . PRO A 1 525 ? 27.228 34.672 88.527 1.00 115.71 550 PRO A C 1
ATOM 7972 O O . PRO A 1 525 ? 26.600 35.265 87.650 1.00 119.69 550 PRO A O 1
#

GO terms:
  GO:0005509 calcium ion binding (F, IDA)
  GO:0005764 lysosome (C, IDA)
  GO:0004423 iduronate-2-sulfatase activity (F, IDA)
  GO:0006027 glycosaminoglycan catabolic process (P, IDA)
  GO:0004423 iduronate-2-sulfatase activity (F, EXP)
  GO:0004423 iduronate-2-sulfatase activity (F, TAS)
  GO:0043202 lysosomal lumen (C, TAS)
  GO:0005515 protein binding (F, IPI)

InterPro domains:
  IPR000917 Sulfatase, N-terminal [PF00884] (38-415)
  IPR017850 Alkaline-phosphatase-like, core domain superfamily [G3DSA:3.40.720.10] (37-535)
  IPR017850 Alkaline-phosphatase-like, core domain superfamily [SSF53649] (38-538)
  IPR024607 Sulfatase, conserved site [PS00149] (127-138)
  IPR024607 Sulfatase, conserved site [PS00523] (82-94)
  IPR035874 Iduronate-2-sulfatase [cd16030] (38-540)

Organism: Homo sapiens (NCBI:txid9606)

Sequence (506 aa):
TDALNVLLIIVDDLRPSLGCYGDKLVRSPNIDQLASHSLLFQNAFAQQAVAPSRVSFLTGRRPDTTRLYDFNSYWRVHAGNFSTIPQYFKENGYVTMSVGKVFHPGISSNHTDDSPYSWSFPPYHPSSEKYENTKTCRGPDGELHANLLCPVDVLDVPEGTLPDKQSTEQAIQLLEKMKTSASPFFLAVGYHKPHIPFRYPKEFQKLYPLENITLAPDPEVPDGLPPVAYNPWMDIRQREDVQALNISVPYGPIPVDFQRRKIRQSYFASVSYLDTQVGRLLSALDDLQLANSTIIAFTSDHGWALGEHGEWAKYSNFDVATHVPLIFYVPGRTASLPEAGEKLFPYLDPFDSASQLMEPGRQSMDLVELVSLFPTLAGLAGLQVPPRRCPVPSFHVELCREGKNLLKHFRPGNPRELIAYSQYPRPSDIPQWNSDKPSLKDIKIMGYSIRTIDYRYTVWVGFNPDEFLANFSDIHAGELYFVDSDPLQDHNMYNDSQGGDLFQLLMP

Secondary structure (DSSP, 8-state):
--PPEEEEEEETT--S-SGGGT-SSS--HHHHHHHHTSEEEEEEE-SS---HHHHHHHHT--HHHHT-SSSS--HHHHT-----HHHHHHHTT-EEEEEESSSPSSGGGTTTTSTTTS-SSPPB--GGGGGTTSS-EE-TTS-EE--SEEEE-GGGSGGGS-HHHHHHHHHHHHHHHHTT-SS-EEEEEEE-TTSSSEEEEGGGGGGS-GGG----S--SPPTTS-GGG-----SGGGSHHHHTT---TTT-PPPHHHHHHHHHHHHHHHHHHHHHHHHHHHHHHHTT-TTTEEEEEEES---EESGGG-EESSS-SHHHHEE-EEEE-BTTTBPPP-TT--SS----TTS--S-S----EEEEEEEEGGGHHHHHHHHTTSPPPPBP-SS-TT-SS-BSS---GGGG----GGGG-EEEEEEES-SS--TTSSS--GGG--EEEEEEE-SSEEEEEEEEEETTTTEEEEEEEEEEEEEETTT-TT--S--STT--SHHHHHHH--

Solvent-accessible surface area: 20109 Å² total

Radius of gyration: 21.87 Å; Cα contacts (8 Å, |Δi|>4): 1170; chains: 1; bounding box: 61×49×65 Å

Nearest PDB structures (foldseek):
  5fql-assembly1_A-2  TM=1.002E+00  e=0.000E+00  Homo sapiens
  6ioz-assembly1_A  TM=9.998E-01  e=0.000E+00  Homo sapiens
  6hhm-assembly1_A  TM=8.605E-01  e=3.148E-40  Formosa agariphila
  6g5z-assembly1_A  TM=7.584E-01  e=2.371E-29  Sinorhizobium meliloti
  6g5z-assembly1_B  TM=7.635E-01  e=7.044E-29  Sinorhizobium meliloti

Foldseek 3Di:
DDFFFAEEEAEAAAFPCAVLLPNQQFQQLLVLLLQQLWAWENFEWFAALDLQRLVQLQLQHHCLQQVDFFQPAASCVVFHQGAGLQLVVVVVQAQEAEFAPRRPADRNCDNQVVPPRRHPDGYHHFPLVVCQQPQFAADPVGGGFRALQGADQLVRGPPSDHRLLVRLVVLLVVVVVCLPDPTHYHYYGYHYPPPTSLYFHNVLLVSQDLVNFAADPALAQFPQDFQLQAAQPVPNCPGPVNVVQVADPRQGQRPRSVLSSSVSSRSSRSNRSSQSSLSNLQSCQVSVSLQRYKYWYKYSWHFDSRQSSHTGELGDDCRTTHMIIIIRQHCQQHDHADPSRGSRHRDDSPDPDDDSPDRGHYDHFNFYSSQVSQQVCVSRPHDRADAADVPRSHPHTHHPGDHPVVVSVPDDLVSQWYKYKHFALDRHHDDCRSRDDLCSTQWMKIWTDGPFKIKIWIFTADSVVRDTDPVGTPDIFIGTCVPGVSRNDGCVVVDDCVVVVVSVDD